Protein AF-0000000065801710 (afdb_homodimer)

Solvent-accessible surface area (backbone atoms only — not comparable to full-atom values): 20241 Å² total; per-residue (Å²): 125,46,34,35,37,38,36,37,35,53,56,50,87,69,81,36,69,36,51,52,47,47,54,52,25,49,56,51,31,45,74,77,42,83,68,59,46,78,42,81,42,50,25,57,74,38,64,40,14,46,51,44,75,22,55,81,41,64,92,57,50,70,30,52,87,44,10,49,54,56,39,55,48,51,62,69,23,48,25,37,41,34,27,43,35,53,43,94,64,25,54,26,45,17,45,48,16,35,45,64,33,41,66,35,80,73,68,30,24,37,52,26,88,75,46,82,68,44,69,42,35,56,29,60,65,26,32,40,36,39,32,25,34,32,46,58,51,83,74,77,51,76,61,40,50,45,66,55,30,50,50,48,54,42,40,55,23,27,30,76,47,75,49,71,47,72,48,52,18,46,64,60,84,39,52,87,52,58,62,68,61,56,49,57,75,43,41,67,60,40,44,50,52,29,73,72,100,124,47,33,36,37,36,38,38,32,52,58,53,86,68,82,35,70,34,52,51,47,46,53,51,26,48,57,50,32,44,73,78,42,84,68,60,45,77,44,81,43,51,25,55,75,40,64,40,14,45,52,45,76,22,55,80,40,64,92,58,50,69,30,53,87,45,8,49,54,56,38,56,47,51,62,69,24,48,24,37,39,34,27,42,35,53,44,93,63,25,54,28,45,17,46,48,16,36,48,64,34,42,66,37,80,73,68,28,22,36,52,28,87,74,48,82,69,43,67,43,36,55,29,60,66,26,32,39,38,39,32,26,34,32,46,60,49,82,73,79,50,75,61,40,49,44,66,53,29,50,51,49,55,44,40,56,22,28,30,78,48,75,48,71,48,73,48,52,17,46,64,61,82,40,54,88,52,58,61,68,61,56,49,58,75,43,41,68,61,40,45,51,51,29,72,72,101

Sequence (394 aa):
MKKVIIVDASVTPSGSYTHLLLDRFLQTYKKQNSSVEFIDWNLNELPVGKISYNTQNASNFFSFENSDYYIDALKTAYGIVILAPMTNFNYPASLKNFIDHVFVANKTFQDKYVTKGASKGLLTNLKVVVLASQGAPLGWYPWADHVSNLKGLFGFAGVTHFESVLIDDTKILYKDKNKQEVVDLFAHKVDQVANNFMKKVIIVDASVTPSGSYTHLLLDRFLQTYKKQNSSVEFIDWNLNELPVGKISYNTQNASNFFSFENSDYYIDALKTAYGIVILAPMTNFNYPASLKNFIDHVFVANKTFQDKYVTKGASKGLLTNLKVVVLASQGAPLGWYPWADHVSNLKGLFGFAGVTHFESVLIDDTKILYKDKNKQEVVDLFAHKVDQVANNF

Foldseek 3Di:
DAEEEEEEQDPDPDDDLLNLLVVLLCVLLCVVPVDYHYHYHYLVPDVLLVDADDPVCVVPLQPCRNAVVVLVCLLPHQEYEYEFEDDPLATHSSVVSNCVRYVDDPRQWDDCVVVVRAIGARSQNYAYEYEYEEQADPPPCVVRDHLVVVVVSVVSNNYDHYYYDYHYNCCHPVVPPDSNVSSVVCSVVSSVSSVVD/DAEEEEEEQDPDPDDDLLNLLVVLLCVLLCVVPVDYHYHYHYLVPDVLLVDADDPVCVPPLQPCRNAVVVLVCLLPHQEYEYEFEDDPLATHSSVVSNCVRYVDDPRQKDDCVVVVRAIGARSQNYAYEYEYEEQADPPPCVVRDHLVVVVVSVVSNNYDHYYYDYHYNCCHPVVPPDSNVSSVVCSVVSSVSSVVD

Nearest PDB structures (foldseek):
  3p0r-assembly1_A-2  TM=8.419E-01  e=2.514E-14  Bacillus anthracis str. Sterne
  6qu0-assembly1_B  TM=7.799E-01  e=1.133E-13  Halalkalibacter okhensis
  2z9b-assembly1_A-2  TM=8.489E-01  e=4.457E-12  Escherichia coli
  3lcm-assembly1_B  TM=8.011E-01  e=2.441E-12  Streptococcus mutans UA159
  3k1y-assembly1_A  TM=6.356E-01  e=1.169E-07  Corynebacterium diphtheriae

Radius of gyration: 21.25 Å; Cα contacts (8 Å, |Δi|>4): 803; chains: 2; bounding box: 54×66×41 Å

Organism: Mycoplasma genitalium (strain ATCC 33530 / DSM 19775 / NCTC 10195 / G37) (NCBI:txid243273)

Secondary structure (DSSP, 8-state):
-EEEEEEE--SSSS--HHHHHHHHHHHHHHHH-SSEEEEEEETTTSHHHHPPP-TTSTTTTT-IIIIIHHHHHHHH-SEEEEEEE-BTTBS-HHHHHHHHHH--BTTTEE-TTTTTT--EES-TT-EEEEEEE-SSPTTS-TT--HHHHHHHHHHHTT--EEEEEEE--TTTTTTTS-HHHHHHHTHHHHHHHHHH-/-EEEEEEE--SSSS--HHHHHHHHHHHHHHHH-SSEEEEEEETTTSHHHHPPP-TTSTTTTT-IIIIIHHHHHHHH-SEEEEEEE-BTTBS-HHHHHHHHHH--BTTTEE-TTTTTT--EES-TT-EEEEEEE-SSPTTS-TT--HHHHHHHHHHHTT--EEEEEEE--TTTTTTTS-HHHHHHHTHHHHHHHHHH-

pLDDT: mean 95.6, std 8.11, range [49.97, 99.0]

Structure (mmCIF, N/CA/C/O backbone):
data_AF-0000000065801710-model_v1
#
loop_
_entity.id
_entity.type
_entity.pdbx_description
1 polymer 'FMN-dependent NADH:quinone oxidoreductase'
#
loop_
_atom_site.group_PDB
_atom_site.id
_atom_site.type_symbol
_atom_site.label_atom_id
_atom_site.label_alt_id
_atom_site.label_comp_id
_atom_site.label_asym_id
_atom_site.label_entity_id
_atom_site.label_seq_id
_atom_site.pdbx_PDB_ins_code
_atom_site.Cartn_x
_atom_site.Cartn_y
_atom_site.Cartn_z
_atom_site.occupancy
_atom_site.B_iso_or_equiv
_atom_site.auth_seq_id
_atom_site.auth_comp_id
_atom_site.auth_asym_id
_atom_site.auth_atom_id
_atom_site.pdbx_PDB_model_num
ATOM 1 N N . MET A 1 1 ? 12.547 30.703 7.984 1 87.88 1 MET A N 1
ATOM 2 C CA . MET A 1 1 ? 11.133 30.391 8.172 1 87.88 1 MET A CA 1
ATOM 3 C C . MET A 1 1 ? 10.891 28.875 8.086 1 87.88 1 MET A C 1
ATOM 5 O O . MET A 1 1 ? 11.477 28.203 7.238 1 87.88 1 MET A O 1
ATOM 9 N N . LYS A 1 2 ? 10.055 28.375 9 1 93.19 2 LYS A N 1
ATOM 10 C CA . LYS A 1 2 ? 9.742 26.953 9 1 93.19 2 LYS A CA 1
ATOM 11 C C . LYS A 1 2 ? 8.875 26.578 7.805 1 93.19 2 LYS A C 1
ATOM 13 O O . LYS A 1 2 ? 7.906 27.281 7.492 1 93.19 2 LYS A O 1
ATOM 18 N N . LYS A 1 3 ? 9.305 25.609 7.105 1 97.38 3 LYS A N 1
ATOM 19 C CA . LYS A 1 3 ? 8.508 25.078 6.004 1 97.38 3 LYS A CA 1
ATOM 20 C C . LYS A 1 3 ? 7.82 23.766 6.402 1 97.38 3 LYS A C 1
ATOM 22 O O . LYS A 1 3 ? 8.477 22.828 6.855 1 97.38 3 LYS A O 1
ATOM 27 N N . VAL A 1 4 ? 6.52 23.75 6.285 1 98.5 4 VAL A N 1
ATOM 28 C CA . VAL A 1 4 ? 5.719 22.562 6.574 1 98.5 4 VAL A CA 1
ATOM 29 C C . VAL A 1 4 ? 4.988 22.125 5.312 1 98.5 4 VAL A C 1
ATOM 31 O O . VAL A 1 4 ? 4.285 22.906 4.68 1 98.5 4 VAL A O 1
ATOM 34 N N . ILE A 1 5 ? 5.176 20.906 4.957 1 98.81 5 ILE A N 1
ATOM 35 C CA . ILE A 1 5 ? 4.555 20.359 3.756 1 98.81 5 ILE A CA 1
ATOM 36 C C . ILE A 1 5 ? 3.303 19.578 4.137 1 98.81 5 ILE A C 1
ATOM 38 O O . ILE A 1 5 ? 3.336 18.75 5.051 1 98.81 5 ILE A O 1
ATOM 42 N N . ILE A 1 6 ? 2.188 19.906 3.516 1 98.88 6 ILE A N 1
ATOM 43 C CA . ILE A 1 6 ? 0.944 19.156 3.666 1 98.88 6 ILE A CA 1
ATOM 44 C C . ILE A 1 6 ? 0.778 18.188 2.496 1 98.88 6 ILE A C 1
ATOM 46 O O . ILE A 1 6 ? 0.677 18.609 1.342 1 98.88 6 ILE A O 1
ATOM 50 N N . VAL A 1 7 ? 0.81 16.922 2.795 1 98.94 7 VAL A N 1
ATOM 51 C CA . VAL A 1 7 ? 0.616 15.875 1.793 1 98.94 7 VAL A CA 1
ATOM 52 C C . VAL A 1 7 ? -0.802 15.312 1.897 1 98.94 7 VAL A C 1
ATOM 54 O O . VAL A 1 7 ? -1.131 14.609 2.857 1 98.94 7 VAL A O 1
ATOM 57 N N . ASP A 1 8 ? -1.591 15.617 0.894 1 98.88 8 ASP A N 1
ATOM 58 C CA . ASP A 1 8 ? -2.992 15.211 0.921 1 98.88 8 ASP A CA 1
ATOM 59 C C . ASP A 1 8 ? -3.223 13.977 0.056 1 98.88 8 ASP A C 1
ATOM 61 O O . ASP A 1 8 ? -3.244 14.07 -1.174 1 98.88 8 ASP A O 1
ATOM 65 N N . ALA A 1 9 ? -3.434 12.836 0.714 1 98.81 9 ALA A N 1
ATOM 66 C CA . ALA A 1 9 ? -3.717 11.594 -0.001 1 98.81 9 ALA A CA 1
ATOM 67 C C . ALA A 1 9 ? -5.176 11.188 0.168 1 98.81 9 ALA A C 1
ATOM 69 O O . ALA A 1 9 ? -5.551 10.055 -0.143 1 98.81 9 ALA A O 1
ATOM 70 N N . SER A 1 10 ? -6.008 12.047 0.702 1 98.69 10 SER A N 1
ATOM 71 C CA . SER A 1 10 ? -7.434 11.75 0.827 1 98.69 10 SER A CA 1
ATOM 72 C C . SER A 1 10 ? -8.109 11.711 -0.538 1 98.69 10 SER A C 1
ATOM 74 O O . SER A 1 10 ? -8.031 12.68 -1.304 1 98.69 10 SER A O 1
ATOM 76 N N . VAL A 1 11 ? -8.844 10.664 -0.784 1 97.56 11 VAL A N 1
ATOM 77 C CA . VAL A 1 11 ? -9.477 10.492 -2.088 1 97.56 11 VAL A CA 1
ATOM 78 C C . VAL A 1 11 ? -10.883 11.086 -2.057 1 97.56 11 VAL A C 1
ATOM 80 O O . VAL A 1 11 ? -11.664 10.906 -2.998 1 97.56 11 VAL A O 1
ATOM 83 N N . THR A 1 12 ? -11.227 11.711 -1.004 1 95 12 THR A N 1
ATOM 84 C CA . THR A 1 12 ? -12.414 12.539 -0.893 1 95 12 THR A CA 1
ATOM 85 C C . THR A 1 12 ? -12.102 13.992 -1.25 1 95 12 THR A C 1
ATOM 87 O O . THR A 1 12 ? -11.156 14.578 -0.712 1 95 12 THR A O 1
ATOM 90 N N . PRO A 1 13 ? -12.828 14.539 -2.105 1 89.5 13 PRO A N 1
ATOM 91 C CA . PRO A 1 13 ? -12.484 15.883 -2.582 1 89.5 13 PRO A CA 1
ATOM 92 C C . PRO A 1 13 ? -12.398 16.906 -1.451 1 89.5 13 PRO A C 1
ATOM 94 O O . PRO A 1 13 ? -11.523 17.781 -1.464 1 89.5 13 PRO A O 1
ATOM 97 N N . SER A 1 14 ? -13.359 16.953 -0.523 1 90.75 14 SER A N 1
ATOM 98 C CA . SER A 1 14 ? -13.352 17.875 0.602 1 90.75 14 SER A CA 1
ATOM 99 C C . SER A 1 14 ? -14.188 17.344 1.761 1 90.75 14 SER A C 1
ATOM 101 O O . SER A 1 14 ? -15.047 16.484 1.57 1 90.75 14 SER A O 1
ATOM 103 N N . GLY A 1 15 ? -13.773 17.766 2.879 1 93.75 15 GLY A N 1
ATOM 104 C CA . GLY A 1 15 ? -14.641 17.531 4.02 1 93.75 15 GLY A CA 1
ATOM 105 C C . GLY A 1 15 ? -14.492 16.125 4.594 1 93.75 15 GLY A C 1
ATOM 106 O O . GLY A 1 15 ? -15.375 15.648 5.305 1 93.75 15 GLY A O 1
ATOM 107 N N . SER A 1 16 ? -13.438 15.438 4.184 1 97.5 16 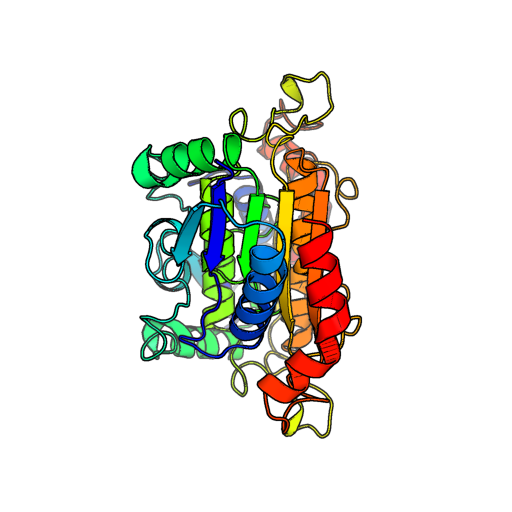SER A N 1
ATOM 108 C CA . SER A 1 16 ? -13.164 14.148 4.801 1 97.5 16 SER A CA 1
ATOM 109 C C . SER A 1 16 ? -12.758 14.305 6.262 1 97.5 16 SER A C 1
ATOM 111 O O . SER A 1 16 ? -12.469 15.414 6.715 1 97.5 16 SER A O 1
ATOM 113 N N . TYR A 1 17 ? -12.797 13.164 6.973 1 98.75 17 TYR A N 1
ATOM 114 C CA . TYR A 1 17 ? -12.312 13.18 8.352 1 98.75 17 TYR A CA 1
ATOM 115 C C . TYR A 1 17 ? -10.898 13.75 8.422 1 98.75 17 TYR A C 1
ATOM 117 O O . TYR A 1 17 ? -10.602 14.578 9.289 1 98.75 17 TYR A O 1
ATOM 125 N N . THR A 1 18 ? -10.023 13.391 7.52 1 98.88 18 THR A N 1
ATOM 126 C CA . THR A 1 18 ? -8.625 13.812 7.582 1 98.88 18 THR A CA 1
ATOM 127 C C . THR A 1 18 ? -8.484 15.281 7.215 1 98.88 18 THR A C 1
ATOM 129 O O . THR A 1 18 ? -7.629 15.984 7.766 1 98.88 18 THR A O 1
ATOM 132 N N . HIS A 1 19 ? -9.328 15.797 6.312 1 98.81 19 HIS A N 1
ATOM 133 C CA . HIS A 1 19 ? -9.336 17.219 6.02 1 98.81 19 HIS A CA 1
ATOM 134 C C . HIS A 1 19 ? -9.734 18.031 7.246 1 98.81 19 HIS A C 1
ATOM 136 O O . HIS A 1 19 ? -9.125 19.062 7.539 1 98.81 19 HIS A O 1
ATOM 142 N N . LEU A 1 20 ? -10.766 17.562 7.922 1 98.81 20 LEU A N 1
ATOM 143 C CA . LEU A 1 20 ? -11.25 18.266 9.102 1 98.81 20 LEU A CA 1
ATOM 144 C C . LEU A 1 20 ? -10.219 18.219 10.227 1 98.81 20 LEU A C 1
ATOM 146 O O . LEU A 1 20 ? -10.047 19.203 10.953 1 98.81 20 LEU A O 1
ATOM 150 N N . LEU A 1 21 ? -9.562 17.109 10.359 1 98.94 21 LEU A N 1
ATOM 151 C CA . LEU A 1 21 ? -8.453 17.016 11.312 1 98.94 21 LEU A CA 1
ATOM 152 C C . LEU A 1 21 ? -7.359 18.016 10.969 1 98.94 21 LEU A C 1
ATOM 154 O O . LEU A 1 21 ? -6.801 18.672 11.852 1 98.94 21 LEU A O 1
ATOM 158 N N . LEU A 1 22 ? -7.031 18.125 9.688 1 98.88 22 LEU A N 1
ATOM 159 C CA . LEU A 1 22 ? -6.008 19.078 9.25 1 98.88 22 LEU A CA 1
ATOM 160 C C . LEU A 1 22 ? -6.406 20.5 9.609 1 98.88 22 LEU A C 1
ATOM 162 O O . LEU A 1 22 ? -5.582 21.266 10.109 1 98.88 22 LEU A O 1
ATOM 166 N N . ASP A 1 23 ? -7.648 20.844 9.32 1 98.5 23 ASP A N 1
ATOM 167 C CA . ASP A 1 23 ? -8.133 22.188 9.625 1 98.5 23 ASP A CA 1
ATOM 168 C C . ASP A 1 23 ? -7.91 22.531 11.102 1 98.5 23 ASP A C 1
ATOM 170 O O . ASP A 1 23 ? -7.402 23.609 11.43 1 98.5 23 ASP A O 1
ATOM 174 N N . ARG A 1 24 ? -8.289 21.609 11.914 1 98.5 24 ARG A N 1
ATOM 175 C CA . ARG A 1 24 ? -8.125 21.844 13.344 1 98.5 24 ARG A CA 1
ATOM 176 C C . ARG A 1 24 ? -6.648 21.922 13.719 1 98.5 24 ARG A C 1
ATOM 178 O O . ARG A 1 24 ? -6.25 22.797 14.5 1 98.5 24 ARG A O 1
ATOM 185 N N . PHE A 1 25 ? -5.824 21.016 13.219 1 98.81 25 PHE A N 1
ATOM 186 C CA . PHE A 1 25 ? -4.387 21.031 13.453 1 98.81 25 PHE A CA 1
ATOM 187 C C . PHE A 1 25 ? -3.789 22.391 13.109 1 98.81 25 PHE A C 1
ATOM 189 O O . PHE A 1 25 ? -3.049 22.969 13.906 1 98.81 25 PHE A O 1
ATOM 196 N N . LEU A 1 26 ? -4.145 22.875 11.938 1 98.12 26 LEU A N 1
ATOM 197 C CA . LEU A 1 26 ? -3.578 24.141 11.453 1 98.12 26 LEU A CA 1
ATOM 198 C C . LEU A 1 26 ? -4.047 25.312 12.305 1 98.12 26 LEU A C 1
ATOM 200 O O . LEU A 1 26 ? -3.27 26.219 12.594 1 98.12 26 LEU A O 1
ATOM 204 N N . GLN A 1 27 ? -5.309 25.266 12.664 1 96.94 27 GLN A N 1
ATOM 205 C CA . GLN A 1 27 ? -5.836 26.312 13.531 1 96.94 27 GLN A CA 1
ATOM 206 C C . GLN A 1 27 ? -5.059 26.406 14.836 1 96.94 27 GLN A C 1
ATOM 208 O O . GLN A 1 27 ? -4.648 27.484 15.258 1 96.94 27 GLN A O 1
ATOM 213 N N . THR A 1 28 ? -4.836 25.297 15.445 1 97.88 28 THR A N 1
ATOM 214 C CA . THR A 1 28 ? -4.105 25.234 16.703 1 97.88 28 THR A CA 1
ATOM 215 C C . THR A 1 28 ? -2.641 25.609 16.5 1 97.88 28 THR A C 1
ATOM 217 O O . THR A 1 28 ? -2.09 26.422 17.25 1 97.88 28 THR A O 1
ATOM 220 N N . TYR A 1 29 ? -1.997 25.031 15.477 1 97.75 29 TYR A N 1
ATOM 221 C CA . TYR A 1 29 ? -0.575 25.234 15.219 1 97.75 29 TYR A CA 1
ATOM 222 C C . TYR A 1 29 ? -0.273 26.688 14.922 1 97.75 29 TYR A C 1
ATOM 224 O O . TYR A 1 29 ? 0.723 27.234 15.398 1 97.75 29 TYR A O 1
ATOM 232 N N . LYS A 1 30 ? -1.115 27.344 14.188 1 95.69 30 LYS A N 1
ATOM 233 C CA . LYS A 1 30 ? -0.897 28.719 13.75 1 95.69 30 LYS A CA 1
ATOM 234 C C . LYS A 1 30 ? -1.018 29.703 14.914 1 95.69 30 LYS A C 1
ATOM 236 O O . LYS A 1 30 ? -0.442 30.797 14.883 1 95.69 30 LYS A O 1
ATOM 241 N N . LYS A 1 31 ? -1.758 29.328 15.898 1 94.62 31 LYS A N 1
ATOM 242 C CA . LYS A 1 31 ? -1.878 30.156 17.078 1 94.62 31 LYS A CA 1
ATOM 243 C C . LYS A 1 31 ? -0.529 30.328 17.781 1 94.62 31 LYS A C 1
ATOM 245 O O . LYS A 1 31 ? -0.253 31.391 18.359 1 94.62 31 LYS A O 1
ATOM 250 N N . GLN A 1 32 ? 0.301 29.375 17.625 1 90.56 32 GLN A N 1
ATOM 251 C CA . GLN A 1 32 ? 1.567 29.391 18.344 1 90.56 32 GLN A CA 1
ATOM 252 C C . GLN A 1 32 ? 2.74 29.625 17.391 1 90.56 32 GLN A C 1
ATOM 254 O O . GLN A 1 32 ? 3.877 29.812 17.844 1 90.56 32 GLN A O 1
ATOM 259 N N . ASN A 1 33 ? 2.488 29.562 16.141 1 91.19 33 ASN A N 1
ATOM 260 C CA . ASN A 1 33 ? 3.523 29.688 15.117 1 91.19 33 ASN A CA 1
ATOM 261 C C . ASN A 1 33 ? 3.08 30.625 13.992 1 91.19 33 ASN A C 1
ATOM 263 O O . ASN A 1 33 ? 2.473 30.172 13.016 1 91.19 33 ASN A O 1
ATOM 267 N N . SER A 1 34 ? 3.436 31.844 14.109 1 86.31 34 SER A N 1
ATOM 268 C CA . SER A 1 34 ? 2.902 32.844 13.211 1 86.31 34 SER A CA 1
ATOM 269 C C . SER A 1 34 ? 3.699 32.906 11.914 1 86.31 34 SER A C 1
ATOM 271 O O . SER A 1 34 ? 3.195 33.375 10.891 1 86.31 34 SER A O 1
ATOM 273 N N . SER A 1 35 ? 4.891 32.469 11.906 1 91.19 35 SER A N 1
ATOM 274 C CA . SER A 1 35 ? 5.715 32.562 10.711 1 91.19 35 SER A CA 1
ATOM 275 C C . SER A 1 35 ? 6.062 31.203 10.148 1 91.19 35 SER A C 1
ATOM 277 O O . SER A 1 35 ? 7.172 30.703 10.352 1 91.19 35 SER A O 1
ATOM 279 N N . VAL A 1 36 ? 5.148 30.531 9.555 1 95.06 36 VAL A N 1
ATOM 280 C CA . VAL A 1 36 ? 5.348 29.219 8.945 1 95.06 36 VAL A CA 1
ATOM 281 C C . VAL A 1 36 ? 4.852 29.25 7.5 1 95.06 36 VAL A C 1
ATOM 283 O O . VAL A 1 36 ? 3.812 29.828 7.203 1 95.06 36 VAL A O 1
ATOM 286 N N . GLU A 1 37 ? 5.629 28.766 6.652 1 96.94 37 GLU A N 1
ATOM 287 C CA . GLU A 1 37 ? 5.219 28.562 5.266 1 96.94 37 GLU A CA 1
ATOM 288 C C . GLU A 1 37 ? 4.668 27.156 5.062 1 96.94 37 GLU A C 1
ATOM 290 O O . GLU A 1 37 ? 5.344 26.172 5.363 1 96.94 37 GLU A O 1
ATOM 295 N N . PHE A 1 38 ? 3.434 27.141 4.613 1 97.69 38 PHE A N 1
ATOM 296 C CA . PHE A 1 38 ? 2.82 25.859 4.301 1 97.69 38 PHE A CA 1
ATOM 297 C C . PHE A 1 38 ? 2.867 25.594 2.801 1 97.69 38 PHE A C 1
ATOM 299 O O . PHE A 1 38 ? 2.574 26.469 1.996 1 97.69 38 PHE A O 1
ATOM 306 N N . ILE A 1 39 ? 3.287 24.406 2.42 1 98.19 39 ILE A N 1
ATOM 307 C CA . ILE A 1 39 ? 3.314 23.953 1.036 1 98.19 39 ILE A CA 1
ATOM 308 C C . ILE A 1 39 ? 2.354 22.766 0.861 1 98.19 39 ILE A C 1
ATOM 310 O O . ILE A 1 39 ? 2.453 21.766 1.573 1 98.19 39 ILE A O 1
ATOM 314 N N . ASP A 1 40 ? 1.464 22.906 -0.105 1 98.5 40 ASP A N 1
ATOM 315 C CA . ASP A 1 40 ? 0.439 21.875 -0.3 1 98.5 40 ASP A CA 1
ATOM 316 C C . ASP A 1 40 ? 0.807 20.953 -1.449 1 98.5 40 ASP A C 1
ATOM 318 O O . ASP A 1 40 ? 0.994 21.391 -2.584 1 98.5 40 ASP A O 1
ATOM 322 N N . TRP A 1 41 ? 0.958 19.703 -1.147 1 98.81 41 TRP A N 1
ATOM 323 C CA . TRP A 1 41 ? 1.101 18.641 -2.137 1 98.81 41 TRP A CA 1
ATOM 324 C C . TRP A 1 41 ? -0.143 17.75 -2.172 1 98.81 41 TRP A C 1
ATOM 326 O O . TRP A 1 41 ? -0.251 16.797 -1.408 1 98.81 41 TRP A O 1
ATOM 336 N N . ASN A 1 42 ? -1.082 18.094 -3.057 1 98.69 42 ASN A N 1
ATOM 337 C CA . ASN A 1 42 ? -2.252 17.25 -3.268 1 98.69 42 ASN A CA 1
ATOM 338 C C . ASN A 1 42 ? -1.934 16.078 -4.188 1 98.69 42 ASN A C 1
ATOM 340 O O . ASN A 1 42 ? -1.869 16.234 -5.406 1 98.69 42 ASN A O 1
ATOM 344 N N . LEU A 1 43 ? -1.836 14.867 -3.643 1 98.81 43 LEU A N 1
ATOM 345 C CA . LEU A 1 43 ? -1.368 13.711 -4.395 1 98.81 43 LEU A CA 1
ATOM 346 C C . LEU A 1 43 ? -2.428 13.242 -5.383 1 98.81 43 LEU A C 1
ATOM 348 O O . LEU A 1 43 ? -2.133 12.461 -6.293 1 98.81 43 LEU A O 1
ATOM 352 N N . ASN A 1 44 ? -3.658 13.695 -5.227 1 98.44 44 ASN A N 1
ATOM 353 C CA . ASN A 1 44 ? -4.711 13.352 -6.176 1 98.44 44 ASN A CA 1
ATOM 354 C C . ASN A 1 44 ? -4.527 14.086 -7.504 1 98.44 44 ASN A C 1
ATOM 356 O O . ASN A 1 44 ? -5.133 13.719 -8.508 1 98.44 44 ASN A O 1
ATOM 360 N N . GLU A 1 45 ? -3.715 15.094 -7.469 1 97.94 45 GLU A N 1
ATOM 361 C CA . GLU A 1 45 ? -3.58 15.961 -8.641 1 97.94 45 GLU A CA 1
ATOM 362 C C . GLU A 1 45 ? -2.166 15.898 -9.211 1 97.94 45 GLU A C 1
ATOM 364 O O . GLU A 1 45 ? -1.978 16 -10.43 1 97.94 45 GLU A O 1
ATOM 369 N N . LEU A 1 46 ? -1.208 15.68 -8.383 1 98.5 46 LEU A N 1
ATOM 370 C CA . LEU A 1 46 ? 0.194 15.742 -8.781 1 98.5 46 LEU A CA 1
ATOM 371 C C . LEU A 1 46 ? 0.63 14.43 -9.43 1 98.5 46 LEU A C 1
ATOM 373 O O . LEU A 1 46 ? 0.232 13.352 -8.984 1 98.5 46 LEU A O 1
ATOM 377 N N . PRO A 1 47 ? 1.551 14.414 -10.414 1 98.19 47 PRO A N 1
ATOM 378 C CA . PRO A 1 47 ? 2.055 13.203 -11.055 1 98.19 47 PRO A CA 1
ATOM 379 C C . PRO A 1 47 ? 2.678 12.227 -10.055 1 98.19 47 PRO A C 1
ATOM 381 O O . PRO A 1 47 ? 2.514 11.008 -10.195 1 98.19 47 PRO A O 1
ATOM 384 N N . VAL A 1 48 ? 3.291 12.695 -9.023 1 98.56 48 VAL A N 1
ATOM 385 C CA . VAL A 1 48 ? 3.992 11.867 -8.047 1 98.56 48 VAL A CA 1
ATOM 386 C C . VAL A 1 48 ? 2.99 10.992 -7.297 1 98.56 48 VAL A C 1
ATOM 388 O O . VAL A 1 48 ? 3.35 9.93 -6.789 1 98.56 48 VAL A O 1
ATOM 391 N N . GLY A 1 49 ? 1.705 11.414 -7.25 1 98.69 49 GLY A N 1
ATOM 392 C CA . GLY A 1 49 ? 0.657 10.609 -6.641 1 98.69 49 GLY A CA 1
ATOM 393 C C . GLY A 1 49 ? -0.053 9.703 -7.629 1 98.69 49 GLY A C 1
ATOM 394 O O . GLY A 1 49 ? -0.778 8.789 -7.23 1 98.69 49 GLY A O 1
ATOM 395 N N . LYS A 1 50 ? 0.252 9.883 -8.953 1 98.31 50 LYS A N 1
ATOM 396 C CA . LYS A 1 50 ? -0.538 9.203 -9.977 1 98.31 50 LYS A CA 1
ATOM 397 C C . LYS A 1 50 ? 0.306 8.188 -10.734 1 98.31 50 LYS A C 1
ATOM 399 O O . LYS A 1 50 ? -0.23 7.258 -11.344 1 98.31 50 LYS A O 1
ATOM 404 N N . ILE A 1 51 ? 1.599 8.352 -10.734 1 98.5 51 ILE A N 1
ATOM 405 C CA . ILE A 1 51 ? 2.492 7.48 -11.492 1 98.5 51 ILE A CA 1
ATOM 406 C C . ILE A 1 51 ? 3.004 6.355 -10.594 1 98.5 51 ILE A C 1
ATOM 408 O O . ILE A 1 51 ? 3.709 6.609 -9.609 1 98.5 51 ILE A O 1
ATOM 412 N N . SER A 1 52 ? 2.703 5.148 -10.898 1 98.62 52 SER A N 1
ATOM 413 C CA . SER A 1 52 ? 3.158 3.975 -10.156 1 98.62 52 SER A CA 1
ATOM 414 C C . SER A 1 52 ? 4.395 3.361 -10.805 1 98.62 52 SER A C 1
ATOM 416 O O . SER A 1 52 ? 4.469 3.246 -12.031 1 98.62 52 SER A O 1
ATOM 418 N N . TYR A 1 53 ? 5.344 3.027 -9.961 1 98.5 53 TYR A N 1
ATOM 419 C CA . TYR A 1 53 ? 6.547 2.381 -10.477 1 98.5 53 TYR A CA 1
ATOM 420 C C . TYR A 1 53 ? 6.207 1.072 -11.172 1 98.5 53 TYR A C 1
ATOM 422 O O . TYR A 1 53 ? 5.414 0.275 -10.664 1 98.5 53 TYR A O 1
ATOM 430 N N . ASN A 1 54 ? 6.707 0.86 -12.344 1 98.12 54 ASN A N 1
ATOM 431 C CA . ASN A 1 54 ? 6.484 -0.358 -13.117 1 98.12 54 ASN A CA 1
ATOM 432 C C . ASN A 1 54 ? 7.633 -0.621 -14.086 1 98.12 54 ASN A C 1
ATOM 434 O O . ASN A 1 54 ? 8.586 0.16 -14.156 1 98.12 54 ASN A O 1
ATOM 438 N N . THR A 1 55 ? 7.574 -1.713 -14.844 1 97.81 55 THR A N 1
ATOM 439 C CA . THR A 1 55 ? 8.672 -2.158 -15.695 1 97.81 55 THR A CA 1
ATOM 440 C C . THR A 1 55 ? 8.836 -1.225 -16.891 1 97.81 55 THR A C 1
ATOM 442 O O . THR A 1 55 ? 9.883 -1.229 -17.547 1 97.81 55 THR A O 1
ATOM 445 N N . GLN A 1 56 ? 7.848 -0.381 -17.156 1 97.06 56 GLN A N 1
ATOM 446 C CA . GLN A 1 56 ? 7.871 0.419 -18.375 1 97.06 56 GLN A CA 1
ATOM 447 C C . GLN A 1 56 ? 8.414 1.819 -18.094 1 97.06 56 GLN A C 1
ATOM 449 O O . GLN A 1 56 ? 8.781 2.539 -19.031 1 97.06 56 GLN A O 1
ATOM 454 N N . ASN A 1 57 ? 8.484 2.203 -16.797 1 97.31 57 ASN A N 1
ATOM 455 C CA . ASN A 1 57 ? 8.844 3.592 -16.531 1 97.31 57 ASN A CA 1
ATOM 456 C C . ASN A 1 57 ? 10.07 3.689 -15.633 1 97.31 57 ASN A C 1
ATOM 458 O O . ASN A 1 57 ? 10.359 4.754 -15.086 1 97.31 57 ASN A O 1
ATOM 462 N N . ALA A 1 58 ? 10.766 2.596 -15.492 1 94.44 58 ALA A N 1
ATOM 463 C CA . ALA A 1 58 ? 11.914 2.523 -14.586 1 94.44 58 ALA A CA 1
ATOM 464 C C . ALA A 1 58 ? 12.961 3.58 -14.938 1 94.44 58 ALA A C 1
ATOM 466 O O . ALA A 1 58 ? 13.609 4.137 -14.055 1 94.44 58 ALA A O 1
ATOM 467 N N . SER A 1 59 ? 13.117 3.881 -16.219 1 94.44 59 SER A N 1
ATOM 468 C CA . SER A 1 59 ? 14.164 4.785 -16.703 1 94.44 59 SER A CA 1
ATOM 469 C C . SER A 1 59 ? 13.852 6.23 -16.328 1 94.44 59 SER A C 1
ATOM 471 O O . SER A 1 59 ? 14.758 7.059 -16.219 1 94.44 59 SER A O 1
ATOM 473 N N . ASN A 1 60 ? 12.625 6.57 -16.078 1 96.31 60 ASN A N 1
ATOM 474 C CA . ASN A 1 60 ? 12.25 7.965 -15.852 1 96.31 60 ASN A CA 1
ATOM 475 C C . ASN A 1 60 ? 11.508 8.141 -14.523 1 96.31 60 ASN A C 1
ATOM 477 O O . ASN A 1 60 ? 11.172 9.258 -14.141 1 96.31 60 ASN A O 1
ATOM 481 N N . PHE A 1 61 ? 11.289 7.121 -13.82 1 98.12 61 PHE A N 1
ATOM 482 C CA . PHE A 1 61 ? 10.516 7.145 -12.586 1 98.12 61 PHE A CA 1
ATOM 483 C C . PHE A 1 61 ? 11.172 8.047 -11.555 1 98.12 61 PHE A C 1
ATOM 485 O O . PHE A 1 61 ? 10.5 8.836 -10.883 1 98.12 61 PHE A O 1
ATOM 492 N N . PHE A 1 62 ? 12.477 8.031 -11.492 1 98.19 62 PHE A N 1
ATOM 493 C CA . PHE A 1 62 ? 13.211 8.773 -10.477 1 98.19 62 PHE A CA 1
ATOM 494 C C . PHE A 1 62 ? 13.797 10.055 -11.055 1 98.19 62 PHE A C 1
ATOM 496 O O . PHE A 1 62 ? 14.922 10.438 -10.727 1 98.19 62 PHE A O 1
ATOM 503 N N . SER A 1 63 ? 13.078 10.664 -11.93 1 98.12 63 SER A N 1
ATOM 504 C CA . SER A 1 63 ? 13.5 11.938 -12.508 1 98.12 63 SER A CA 1
ATOM 505 C C . SER A 1 63 ? 13.516 13.039 -11.461 1 98.12 63 SER A C 1
ATOM 507 O O . SER A 1 63 ? 13.008 12.859 -10.352 1 98.12 63 SER A O 1
ATOM 509 N N . PHE A 1 64 ? 14.133 14.117 -11.766 1 98.06 64 PHE A N 1
ATOM 510 C CA . PHE A 1 64 ? 14.164 15.258 -10.859 1 98.06 64 PHE A CA 1
ATOM 511 C C . PHE A 1 64 ? 12.75 15.703 -10.508 1 98.06 64 PHE A C 1
ATOM 513 O O . PHE A 1 64 ? 12.406 15.859 -9.336 1 98.06 64 PHE A O 1
ATOM 520 N N . GLU A 1 65 ? 11.859 15.805 -11.477 1 97.62 65 GLU A N 1
ATOM 521 C CA . GLU A 1 65 ? 10.516 16.359 -11.312 1 97.62 65 GLU A CA 1
ATOM 522 C C . GLU A 1 65 ? 9.656 15.453 -10.438 1 97.62 65 GLU A C 1
ATOM 524 O O . GLU A 1 65 ? 8.82 15.93 -9.664 1 97.62 65 GLU A O 1
ATOM 529 N N . ASN A 1 66 ? 9.922 14.141 -10.547 1 97.06 66 ASN A N 1
ATOM 530 C CA . ASN A 1 66 ? 9.023 13.211 -9.875 1 97.06 66 ASN A CA 1
ATOM 531 C C . ASN A 1 66 ? 9.664 12.633 -8.617 1 97.06 66 ASN A C 1
ATOM 533 O O . ASN A 1 66 ? 9 11.922 -7.852 1 97.06 66 ASN A O 1
ATOM 537 N N . SER A 1 67 ? 10.914 12.961 -8.406 1 98.44 67 SER A N 1
ATOM 538 C CA . SER A 1 67 ? 11.586 12.344 -7.27 1 98.44 67 SER A CA 1
ATOM 539 C C . SER A 1 67 ? 12.492 13.336 -6.555 1 98.44 67 SER A C 1
ATOM 541 O O . SER A 1 67 ? 12.133 13.875 -5.508 1 98.44 67 SER A O 1
ATOM 543 N N . ASP A 1 68 ? 13.57 13.805 -7.148 1 98.56 68 ASP A N 1
ATOM 544 C CA . ASP A 1 68 ? 14.594 14.609 -6.488 1 98.56 68 ASP A CA 1
ATOM 545 C C . ASP A 1 68 ? 14.008 15.914 -5.965 1 98.56 68 ASP A C 1
ATOM 547 O O . ASP A 1 68 ? 14.422 16.406 -4.914 1 98.56 68 ASP A O 1
ATOM 551 N N . TYR A 1 69 ? 13.117 16.5 -6.715 1 98.75 69 TYR A N 1
ATOM 552 C CA . TYR A 1 69 ? 12.453 17.719 -6.27 1 98.75 69 TYR A CA 1
ATOM 553 C C . TYR A 1 69 ? 11.812 17.516 -4.902 1 98.75 69 TYR A C 1
ATOM 555 O O . TYR A 1 69 ? 11.992 18.344 -4 1 98.75 69 TYR A O 1
ATOM 563 N N . TYR A 1 70 ? 11.109 16.5 -4.75 1 98.88 70 TYR A N 1
ATOM 564 C CA . TYR A 1 70 ? 10.398 16.219 -3.514 1 98.88 70 TYR A CA 1
ATOM 565 C C . TYR A 1 70 ? 11.359 15.781 -2.412 1 98.88 70 TYR A C 1
ATOM 567 O O . TYR A 1 70 ? 11.203 16.172 -1.254 1 98.88 70 TYR A O 1
ATOM 575 N N . ILE A 1 71 ? 12.32 14.977 -2.75 1 98.75 71 ILE A N 1
ATOM 576 C CA . ILE A 1 71 ? 13.312 14.516 -1.786 1 98.75 71 ILE A CA 1
ATOM 577 C C . ILE A 1 71 ? 14.055 15.711 -1.2 1 98.75 71 ILE A C 1
ATOM 579 O O . ILE A 1 71 ? 14.219 15.812 0.018 1 98.75 71 ILE A O 1
ATOM 583 N N . ASP A 1 72 ? 14.461 16.609 -2.082 1 98.62 72 ASP A N 1
ATOM 584 C CA . ASP A 1 72 ? 15.172 17.797 -1.636 1 98.62 72 ASP A CA 1
ATOM 585 C C . ASP A 1 72 ? 14.297 18.641 -0.701 1 98.62 72 ASP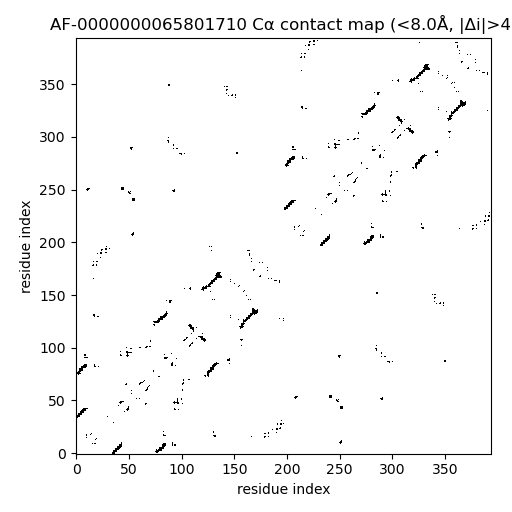 A C 1
ATOM 587 O O . ASP A 1 72 ? 14.773 19.156 0.308 1 98.62 72 ASP A O 1
ATOM 591 N N . ALA A 1 73 ? 13.055 18.734 -1.036 1 98.62 73 ALA A N 1
ATOM 592 C CA . ALA A 1 73 ? 12.117 19.484 -0.188 1 98.62 73 ALA A CA 1
ATOM 593 C C . ALA A 1 73 ? 11.984 18.828 1.183 1 98.62 73 ALA A C 1
ATOM 595 O O . ALA A 1 73 ? 11.992 19.5 2.209 1 98.62 73 ALA A O 1
ATOM 596 N N . LEU A 1 74 ? 11.906 17.516 1.247 1 98.75 74 LEU A N 1
ATOM 597 C CA . LEU A 1 74 ? 11.766 16.797 2.502 1 98.75 74 LEU A CA 1
ATOM 598 C C . LEU A 1 74 ? 13.008 16.953 3.371 1 98.75 74 LEU A C 1
ATOM 600 O O . LEU A 1 74 ? 12.906 17.031 4.598 1 98.75 74 LEU A O 1
ATOM 604 N N . LYS A 1 75 ? 14.125 17.031 2.781 1 97.88 75 LYS A N 1
ATOM 605 C CA . LYS A 1 75 ? 15.391 17.125 3.5 1 97.88 75 LYS A CA 1
ATOM 606 C C . LYS A 1 75 ? 15.555 18.484 4.16 1 97.88 75 LYS A C 1
ATOM 608 O O . LYS A 1 75 ? 16.359 18.641 5.082 1 97.88 75 LYS A O 1
ATOM 613 N N . THR A 1 76 ? 14.812 19.453 3.676 1 97.38 76 THR A N 1
ATOM 614 C CA . THR A 1 76 ? 15.016 20.797 4.195 1 97.38 76 THR A CA 1
ATOM 615 C C . THR A 1 76 ? 13.781 21.281 4.953 1 97.38 76 THR A C 1
ATOM 617 O O . THR A 1 76 ? 13.836 22.297 5.656 1 97.38 76 THR A O 1
ATOM 620 N N . ALA A 1 77 ? 12.719 20.562 4.852 1 98.31 77 ALA A N 1
ATOM 621 C CA . ALA A 1 77 ? 11.477 20.953 5.516 1 98.31 77 ALA A CA 1
ATOM 622 C C . ALA A 1 77 ? 11.586 20.781 7.031 1 98.31 77 ALA A C 1
ATOM 624 O O . ALA A 1 77 ? 12.32 19.922 7.512 1 98.31 77 ALA A O 1
ATOM 625 N N . TYR A 1 78 ? 10.82 21.656 7.715 1 97.88 78 TYR A N 1
ATOM 626 C CA . TYR A 1 78 ? 10.672 21.484 9.156 1 97.88 78 TYR A CA 1
ATOM 627 C C . TYR A 1 78 ? 9.852 20.234 9.477 1 97.88 78 TYR A C 1
ATOM 629 O O . TYR A 1 78 ? 10.172 19.5 10.414 1 97.88 78 TYR A O 1
ATOM 637 N N . GLY A 1 79 ? 8.789 20.031 8.711 1 98.5 79 GLY A N 1
ATOM 638 C CA . GLY A 1 79 ? 7.945 18.875 8.922 1 98.5 79 GLY A CA 1
ATOM 639 C C . GLY A 1 79 ? 6.957 18.625 7.801 1 98.5 79 GLY A C 1
ATOM 640 O O . GLY A 1 79 ? 6.879 19.422 6.855 1 98.5 79 GLY A O 1
ATOM 641 N N . ILE A 1 80 ? 6.305 17.516 7.93 1 98.88 80 ILE A N 1
ATOM 642 C CA . ILE A 1 80 ? 5.266 17.141 6.977 1 98.88 80 ILE A CA 1
ATOM 643 C C . ILE A 1 80 ? 4.02 16.672 7.73 1 98.88 80 ILE A C 1
ATOM 645 O O . ILE A 1 80 ? 4.129 16.047 8.789 1 98.88 80 ILE A O 1
ATOM 649 N N . VAL A 1 81 ? 2.842 17.109 7.285 1 98.94 81 VAL A N 1
ATOM 650 C CA . VAL A 1 81 ? 1.548 16.609 7.73 1 98.94 81 VAL A CA 1
ATOM 651 C C . VAL A 1 81 ? 0.887 15.812 6.609 1 98.94 81 VAL A C 1
ATOM 653 O O . VAL A 1 81 ? 0.651 16.344 5.52 1 98.94 81 VAL A O 1
ATOM 656 N N . ILE A 1 82 ? 0.569 14.57 6.891 1 99 82 ILE A N 1
ATOM 657 C CA . ILE A 1 82 ? 0.078 13.664 5.855 1 99 82 ILE A CA 1
ATOM 658 C C . ILE A 1 82 ? -1.365 13.266 6.16 1 99 82 ILE A C 1
ATOM 660 O O . ILE A 1 82 ? -1.665 12.781 7.254 1 99 82 ILE A O 1
ATOM 664 N N . LEU A 1 83 ? -2.254 13.57 5.254 1 98.94 83 LEU A N 1
ATOM 665 C CA . LEU A 1 83 ? -3.613 13.047 5.301 1 98.94 83 LEU A CA 1
ATOM 666 C C . LEU A 1 83 ? -3.684 11.664 4.664 1 98.94 83 LEU A C 1
ATOM 668 O O . LEU A 1 83 ? -3.547 11.531 3.445 1 98.94 83 LEU A O 1
ATOM 672 N N . ALA A 1 84 ? -3.924 10.625 5.492 1 98.88 84 ALA A N 1
ATOM 673 C CA . ALA A 1 84 ? -3.832 9.25 5.012 1 98.88 84 ALA A CA 1
ATOM 674 C C . ALA A 1 84 ? -4.996 8.406 5.527 1 98.88 84 ALA A C 1
ATOM 676 O O . ALA A 1 84 ? -4.816 7.566 6.41 1 98.88 84 ALA A O 1
ATOM 677 N N . PRO A 1 85 ? -6.191 8.562 4.957 1 98.88 85 PRO A N 1
ATOM 678 C CA . PRO A 1 85 ? -7.25 7.605 5.297 1 98.88 85 PRO A CA 1
ATOM 679 C C . PRO A 1 85 ? -6.941 6.191 4.816 1 98.88 85 PRO A C 1
ATOM 681 O O . PRO A 1 85 ? -6.152 6.004 3.889 1 98.88 85 PRO A O 1
ATOM 684 N N . MET A 1 86 ? -7.543 5.215 5.52 1 98.5 86 MET A N 1
ATOM 685 C CA . MET A 1 86 ? -7.379 3.832 5.086 1 98.5 86 MET A CA 1
ATOM 686 C C . MET A 1 86 ? -8.195 3.553 3.83 1 98.5 86 MET A C 1
ATOM 688 O O . MET A 1 86 ? -9.352 3.967 3.734 1 98.5 86 MET A O 1
ATOM 692 N N . THR A 1 87 ? -7.625 2.977 2.865 1 98 87 THR A N 1
ATOM 693 C CA . THR A 1 87 ? -8.258 2.449 1.664 1 98 87 THR A CA 1
ATOM 694 C C . THR A 1 87 ? -7.898 0.98 1.459 1 98 87 THR A C 1
ATOM 696 O O . THR A 1 87 ? -6.734 0.651 1.222 1 98 87 THR A O 1
ATOM 699 N N . ASN A 1 88 ? -8.891 0.123 1.595 1 97.62 88 ASN A N 1
ATOM 700 C CA . ASN A 1 88 ? -8.695 -1.314 1.451 1 97.62 88 ASN A CA 1
ATOM 701 C C . ASN A 1 88 ? -7.531 -1.807 2.311 1 97.62 88 ASN A C 1
ATOM 703 O O . ASN A 1 88 ? -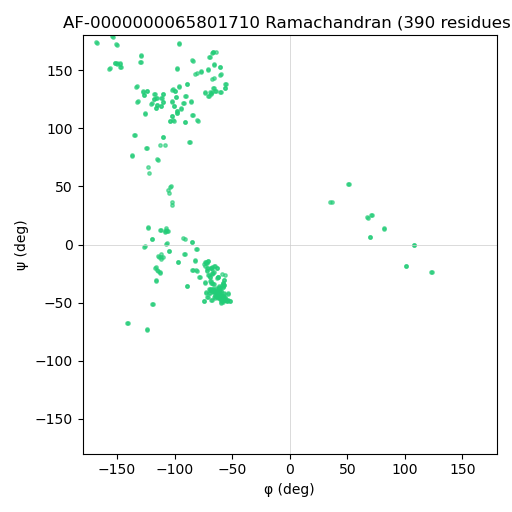6.621 -2.469 1.812 1 97.62 88 ASN A O 1
ATOM 707 N N . PHE A 1 89 ? -7.594 -1.454 3.602 1 97.69 89 PHE A N 1
ATOM 708 C CA . PHE A 1 89 ? -6.754 -1.968 4.68 1 97.69 89 PHE A CA 1
ATOM 709 C C . PHE A 1 89 ? -5.312 -1.506 4.508 1 97.69 89 PHE A C 1
ATOM 711 O O . PHE A 1 89 ? -4.391 -2.137 5.023 1 97.69 89 PHE A O 1
ATOM 718 N N . ASN A 1 90 ? -5.059 -0.419 3.785 1 98.44 90 ASN A N 1
ATOM 719 C CA . ASN A 1 90 ? -3.768 0.229 3.588 1 98.44 90 ASN A CA 1
ATOM 720 C C . ASN A 1 90 ? -3.92 1.729 3.363 1 98.44 90 ASN A C 1
ATOM 722 O O . ASN A 1 90 ? -5.039 2.248 3.346 1 98.44 90 ASN A O 1
ATOM 726 N N . TYR A 1 91 ? -2.762 2.457 3.338 1 98.81 91 TYR A N 1
ATOM 727 C CA . TYR A 1 91 ? -2.85 3.85 2.912 1 98.81 91 TYR A CA 1
ATOM 728 C C . TYR A 1 91 ? -3.172 3.947 1.426 1 98.81 91 TYR A C 1
ATOM 730 O O . TYR A 1 91 ? -3.053 2.961 0.693 1 98.81 91 TYR A O 1
ATOM 738 N N . PRO A 1 92 ? -3.662 5.148 0.985 1 98.88 92 PRO A N 1
ATOM 739 C CA . PRO A 1 92 ? -4.121 5.305 -0.397 1 98.88 92 PRO A CA 1
ATOM 740 C C . PRO A 1 92 ? -3.018 5.039 -1.418 1 98.88 92 PRO A C 1
ATOM 742 O O . PRO A 1 92 ? -1.839 5.273 -1.137 1 98.88 92 PRO A O 1
ATOM 745 N N . ALA A 1 93 ? -3.447 4.605 -2.613 1 98.88 93 ALA A N 1
ATOM 746 C CA . ALA A 1 93 ? -2.514 4.297 -3.693 1 98.88 93 ALA A CA 1
ATOM 747 C C . ALA A 1 93 ? -1.662 5.512 -4.047 1 98.88 93 ALA A C 1
ATOM 749 O O . ALA A 1 93 ? -0.481 5.379 -4.375 1 98.88 93 ALA A O 1
ATOM 750 N N . SER A 1 94 ? -2.289 6.68 -3.984 1 98.88 94 SER A N 1
ATOM 751 C CA . SER A 1 94 ? -1.545 7.895 -4.297 1 98.88 94 SER A CA 1
ATOM 752 C C . SER A 1 94 ? -0.385 8.094 -3.326 1 98.88 94 SER A C 1
ATOM 754 O O . SER A 1 94 ? 0.701 8.523 -3.73 1 98.88 94 SER A O 1
ATOM 756 N N . LEU A 1 95 ? -0.592 7.785 -2.074 1 98.94 95 LEU A N 1
ATOM 757 C CA . LEU A 1 95 ? 0.474 7.895 -1.084 1 98.94 95 LEU A CA 1
ATOM 758 C C . LEU A 1 95 ? 1.545 6.832 -1.318 1 98.94 95 LEU A C 1
ATOM 760 O O . LEU A 1 95 ? 2.736 7.102 -1.155 1 98.94 95 LEU A O 1
ATOM 764 N N . LYS A 1 96 ? 1.163 5.602 -1.7 1 98.94 96 LYS A N 1
ATOM 765 C CA . LYS A 1 96 ? 2.127 4.562 -2.059 1 98.94 96 LYS A CA 1
ATOM 7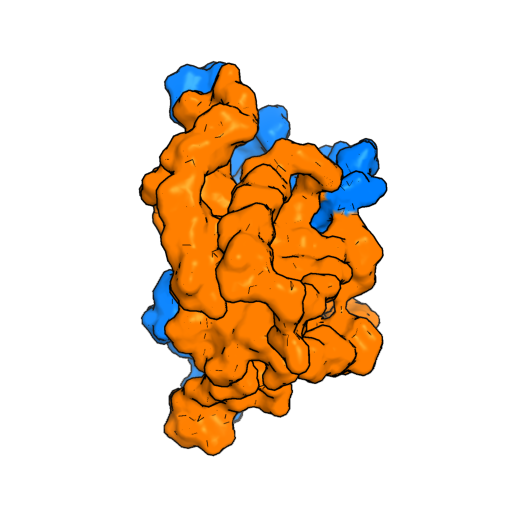66 C C . LYS A 1 96 ? 3.018 5.02 -3.211 1 98.94 96 LYS A C 1
ATOM 768 O O . LYS A 1 96 ? 4.227 4.781 -3.197 1 98.94 96 LYS A O 1
ATOM 773 N N . ASN A 1 97 ? 2.379 5.605 -4.199 1 98.88 97 ASN A N 1
ATOM 774 C CA . ASN A 1 97 ? 3.156 6.137 -5.312 1 98.88 97 ASN A CA 1
ATOM 775 C C . ASN A 1 97 ? 4.172 7.172 -4.844 1 98.88 97 ASN A C 1
ATOM 777 O O . ASN A 1 97 ? 5.352 7.102 -5.199 1 98.88 97 ASN A O 1
ATOM 781 N N . PHE A 1 98 ? 3.713 8.141 -4.035 1 98.94 98 PHE A N 1
ATOM 782 C CA . PHE A 1 98 ? 4.57 9.195 -3.504 1 98.94 98 PHE A CA 1
ATOM 783 C C . PHE A 1 98 ? 5.746 8.602 -2.742 1 98.94 98 PHE A C 1
ATOM 785 O O . PHE A 1 98 ? 6.898 8.969 -2.986 1 98.94 98 PHE A O 1
ATOM 792 N N . ILE A 1 99 ? 5.469 7.648 -1.864 1 98.94 99 ILE A N 1
ATOM 793 C CA . ILE A 1 99 ? 6.48 6.973 -1.062 1 98.94 99 ILE A CA 1
ATOM 794 C C . ILE A 1 99 ? 7.512 6.316 -1.979 1 98.94 99 ILE A C 1
ATOM 796 O O . ILE A 1 99 ? 8.719 6.457 -1.763 1 98.94 99 ILE A O 1
ATOM 800 N N . ASP A 1 100 ? 7.082 5.668 -3.01 1 98.81 100 ASP A N 1
ATOM 801 C CA . ASP A 1 100 ? 8 4.969 -3.906 1 98.81 100 ASP A CA 1
ATOM 802 C C . ASP A 1 100 ? 8.875 5.957 -4.676 1 98.81 100 ASP A C 1
ATOM 804 O O . ASP A 1 100 ? 9.977 5.617 -5.102 1 98.81 100 ASP A O 1
ATOM 808 N N . HIS A 1 101 ? 8.391 7.168 -4.84 1 98.81 101 HIS A N 1
ATOM 809 C CA . HIS A 1 101 ? 9.18 8.195 -5.516 1 98.81 101 HIS A CA 1
ATOM 810 C C . HIS A 1 101 ? 10.234 8.781 -4.59 1 98.81 101 HIS A C 1
ATOM 812 O O . HIS A 1 101 ? 11.289 9.227 -5.047 1 98.81 101 HIS A O 1
ATOM 818 N N . VAL A 1 102 ? 9.984 8.773 -3.26 1 98.75 102 VAL A N 1
ATOM 819 C CA . VAL A 1 102 ? 10.82 9.648 -2.443 1 98.75 102 VAL A CA 1
ATOM 820 C C . VAL A 1 102 ? 11.648 8.805 -1.47 1 98.75 102 VAL A C 1
ATOM 822 O O . VAL A 1 102 ? 12.609 9.305 -0.883 1 98.75 102 VAL A O 1
ATOM 825 N N . PHE A 1 103 ? 11.258 7.582 -1.194 1 98.12 103 PHE A N 1
ATOM 826 C CA . PHE A 1 103 ? 12.086 6.676 -0.413 1 98.12 103 PHE A CA 1
ATOM 827 C C . PHE A 1 103 ? 13.062 5.926 -1.312 1 98.12 103 PHE A C 1
ATOM 829 O O . PHE A 1 103 ? 12.773 4.82 -1.77 1 98.12 103 PHE A O 1
ATOM 836 N N . VAL A 1 104 ? 14.172 6.5 -1.526 1 96.81 104 VAL A N 1
ATOM 837 C CA . VAL A 1 104 ? 15.18 6.051 -2.482 1 96.81 104 VAL A CA 1
ATOM 838 C C . VAL A 1 104 ? 16.516 5.836 -1.77 1 96.81 104 VAL A C 1
ATOM 840 O O . VAL A 1 104 ? 16.953 6.691 -1.003 1 96.81 104 VAL A O 1
ATOM 843 N N . ALA A 1 105 ? 17.125 4.707 -2.027 1 93.88 105 ALA A N 1
ATOM 844 C CA . ALA A 1 105 ? 18.422 4.379 -1.447 1 93.88 105 ALA A CA 1
ATOM 845 C C . ALA A 1 105 ? 19.453 5.457 -1.773 1 93.88 105 ALA A C 1
ATOM 847 O O . ALA A 1 105 ? 19.484 5.977 -2.891 1 93.88 105 ALA A O 1
ATOM 848 N N . ASN A 1 106 ? 20.203 5.75 -0.8 1 93.06 106 ASN A N 1
ATOM 849 C CA . ASN A 1 106 ? 21.297 6.715 -0.861 1 93.06 106 ASN A CA 1
ATOM 850 C C . ASN A 1 106 ? 20.781 8.141 -1.004 1 93.06 106 ASN A C 1
ATOM 852 O O . ASN A 1 106 ? 21.547 9.07 -1.264 1 93.06 106 ASN A O 1
ATOM 856 N N . LYS A 1 107 ? 19.531 8.328 -0.927 1 96.25 107 LYS A N 1
ATOM 857 C CA . LYS A 1 107 ? 18.969 9.672 -0.934 1 96.25 107 LYS A CA 1
ATOM 858 C C . LYS A 1 107 ? 18.203 9.953 0.352 1 96.25 107 LYS A C 1
ATOM 860 O O . LYS A 1 107 ? 18.453 10.938 1.038 1 96.25 107 LYS A O 1
ATOM 865 N N . THR A 1 108 ? 17.297 9.086 0.735 1 97.56 108 THR A N 1
ATOM 866 C CA . THR A 1 108 ? 16.531 9.305 1.962 1 97.56 108 THR A CA 1
ATOM 867 C C . THR A 1 108 ? 16.906 8.266 3.02 1 97.56 108 THR A C 1
ATOM 869 O O . THR A 1 108 ? 16.516 8.391 4.18 1 97.56 108 THR A O 1
ATOM 872 N N . PHE A 1 109 ? 17.594 7.266 2.633 1 93.88 109 PHE A N 1
ATOM 873 C CA . PHE A 1 109 ? 18.234 6.316 3.539 1 93.88 109 PHE A CA 1
ATOM 874 C C . PHE A 1 109 ? 19.5 5.742 2.914 1 93.88 109 PHE A C 1
ATOM 876 O O . PHE A 1 109 ? 19.672 5.777 1.692 1 93.88 109 PHE A O 1
ATOM 883 N N . GLN A 1 110 ? 20.328 5.316 3.779 1 89.25 110 GLN A N 1
ATOM 884 C CA . GLN A 1 110 ? 21.547 4.672 3.307 1 89.25 110 GLN A CA 1
ATOM 885 C C . GLN A 1 110 ? 21.453 3.154 3.416 1 89.25 110 GLN A C 1
ATOM 887 O O . GLN A 1 110 ? 20.984 2.631 4.43 1 89.25 110 GLN A O 1
ATOM 892 N N . ASP A 1 111 ? 21.844 2.586 2.348 1 70.44 111 ASP A N 1
ATOM 893 C CA . ASP A 1 111 ? 21.812 1.128 2.285 1 70.44 111 ASP A CA 1
ATOM 894 C C . ASP A 1 111 ? 22.828 0.509 3.244 1 70.44 111 ASP A C 1
ATOM 896 O O . ASP A 1 111 ? 23.859 1.104 3.52 1 70.44 111 ASP A O 1
ATOM 900 N N . LYS A 1 112 ? 22.469 -0.618 3.871 1 62.06 112 LYS A N 1
ATOM 901 C CA . LYS A 1 112 ? 23.234 -1.331 4.887 1 62.06 112 LYS A CA 1
ATOM 902 C C . LYS A 1 112 ? 24.625 -1.699 4.371 1 62.06 112 LYS A C 1
ATOM 904 O O . LYS A 1 112 ? 25.562 -1.877 5.156 1 62.06 112 LYS A O 1
ATOM 909 N N . TYR A 1 113 ? 24.672 -1.828 3.039 1 58.5 113 TYR A N 1
ATOM 910 C CA . TYR A 1 113 ? 25.969 -2.234 2.498 1 58.5 113 TYR A CA 1
ATOM 911 C C . TYR A 1 113 ? 27.031 -1.161 2.738 1 58.5 113 TYR A C 1
ATOM 913 O O . TYR A 1 113 ? 28.219 -1.446 2.729 1 58.5 113 TYR A O 1
ATOM 921 N N . VAL A 1 114 ? 26.453 -0.04 2.988 1 52.97 114 VAL A N 1
ATOM 922 C CA . VAL A 1 114 ? 27.328 1.09 3.299 1 52.97 114 VAL A CA 1
ATOM 923 C C . VAL A 1 114 ? 27.594 1.137 4.801 1 52.97 114 VAL A C 1
ATOM 925 O O . VAL A 1 114 ? 28.703 1.484 5.23 1 52.97 114 VAL A O 1
ATOM 928 N N . THR A 1 115 ? 26.562 0.767 5.465 1 49.97 115 THR A N 1
ATOM 929 C CA . THR A 1 115 ? 26.672 0.989 6.902 1 49.97 115 THR A CA 1
ATOM 930 C C . THR A 1 115 ? 26.922 -0.327 7.633 1 49.97 115 THR A C 1
ATOM 932 O O . THR A 1 115 ? 26.672 -0.431 8.836 1 49.97 115 THR A O 1
ATOM 935 N N . LYS A 1 116 ? 27.828 -1.152 7.105 1 52.47 116 LYS A N 1
ATOM 936 C CA . LYS A 1 116 ? 28.234 -2.406 7.742 1 52.47 116 LYS A CA 1
ATOM 937 C C . LYS A 1 116 ? 27.047 -3.068 8.43 1 52.47 116 LYS A C 1
ATOM 939 O O . LYS A 1 116 ? 27.141 -3.467 9.594 1 52.47 116 LYS A O 1
ATOM 944 N N . GLY A 1 117 ? 25.953 -2.967 7.871 1 60.56 117 GLY A N 1
ATOM 945 C CA . GLY A 1 117 ? 24.906 -3.865 8.336 1 60.56 117 GLY A CA 1
ATOM 946 C C . GLY A 1 117 ? 23.656 -3.137 8.805 1 60.56 117 GLY A C 1
ATOM 947 O O . GLY A 1 117 ? 22.625 -3.762 9.055 1 60.56 117 GLY A O 1
ATOM 948 N N . ALA A 1 118 ? 23.781 -1.834 9.219 1 64.12 118 ALA A N 1
ATOM 949 C CA . ALA A 1 118 ? 22.594 -1.146 9.688 1 64.12 118 ALA A CA 1
ATOM 950 C C . ALA A 1 118 ? 22.156 -0.061 8.703 1 64.12 118 ALA A C 1
ATOM 952 O O . ALA A 1 118 ? 23 0.581 8.07 1 64.12 118 ALA A O 1
ATOM 953 N N . SER A 1 119 ? 20.891 -0.094 8.344 1 77.19 119 SER A N 1
ATOM 954 C CA . SER A 1 119 ? 20.375 1.023 7.566 1 77.19 119 SER A CA 1
ATOM 955 C C . SER A 1 119 ? 20.359 2.311 8.383 1 77.19 119 SER A C 1
ATOM 957 O O . SER A 1 119 ? 20.141 2.277 9.602 1 77.19 119 SER A O 1
ATOM 959 N N . LYS A 1 120 ? 20.828 3.367 7.719 1 90.38 120 LYS A N 1
ATOM 960 C CA . LYS A 1 120 ? 20.797 4.684 8.344 1 90.38 120 LYS A CA 1
ATOM 961 C C . LYS A 1 120 ? 19.812 5.609 7.641 1 90.38 120 LYS A C 1
ATOM 963 O O . LYS A 1 120 ? 19.891 5.793 6.426 1 90.38 120 LYS A O 1
ATOM 968 N N . GLY A 1 121 ? 18.938 6.148 8.398 1 95.19 121 GLY A N 1
ATOM 969 C CA . GLY A 1 121 ? 17.984 7.102 7.84 1 95.19 121 GLY A CA 1
ATOM 970 C C . GLY A 1 121 ? 18.594 8.477 7.609 1 95.19 121 GLY A C 1
ATOM 971 O O . GLY A 1 121 ? 19.469 8.906 8.359 1 95.19 121 GLY A O 1
ATOM 972 N N . LEU A 1 122 ? 18.094 9.172 6.594 1 96.62 122 LEU A N 1
ATOM 973 C CA . LEU A 1 122 ? 18.719 10.438 6.207 1 96.62 122 LEU A CA 1
ATOM 974 C C . LEU A 1 122 ? 17.719 11.586 6.332 1 96.62 122 LEU A C 1
ATOM 976 O O . LEU A 1 122 ? 18.016 12.727 5.957 1 96.62 122 LEU A O 1
ATOM 980 N N . LEU A 1 123 ? 16.531 11.352 6.824 1 98.12 123 LEU A N 1
ATOM 981 C CA . LEU A 1 123 ? 15.539 12.391 7.059 1 98.12 123 LEU A CA 1
ATOM 982 C C . LEU A 1 123 ? 15.453 12.727 8.539 1 98.12 123 LEU A C 1
ATOM 984 O O . LEU A 1 123 ? 14.359 12.789 9.109 1 98.12 123 LEU A O 1
ATOM 988 N N . THR A 1 124 ? 16.531 12.977 9.18 1 96.56 124 THR A N 1
ATOM 989 C CA . THR A 1 124 ? 16.641 13.148 10.625 1 96.56 124 THR A CA 1
ATOM 990 C C . THR A 1 124 ? 16.062 14.5 11.055 1 96.56 124 THR A C 1
ATOM 992 O O . THR A 1 124 ? 15.758 14.711 12.227 1 96.56 124 THR A O 1
ATOM 995 N N . ASN A 1 125 ? 15.922 15.406 10.102 1 95.94 125 ASN A N 1
ATOM 996 C CA . ASN A 1 125 ? 15.398 16.734 10.375 1 95.94 125 ASN A CA 1
ATOM 997 C C . ASN A 1 125 ? 13.875 16.75 10.461 1 95.94 125 ASN A C 1
ATOM 999 O O . ASN A 1 125 ? 13.289 17.656 11.031 1 95.94 125 ASN A O 1
ATOM 1003 N N . LEU A 1 126 ? 13.273 15.781 9.852 1 98.19 126 LEU A N 1
ATOM 1004 C CA . LEU A 1 126 ? 11.867 15.867 9.477 1 98.19 126 LEU A CA 1
ATOM 1005 C C . LEU A 1 126 ? 10.961 15.445 10.633 1 98.19 126 LEU A C 1
ATOM 1007 O O . LEU A 1 126 ? 11.141 14.367 11.203 1 98.19 126 LEU A O 1
ATOM 1011 N N . LYS A 1 127 ? 10.07 16.297 11.023 1 98.75 127 LYS A N 1
ATOM 1012 C CA . LYS A 1 127 ? 8.969 15.945 11.906 1 98.75 127 LYS A CA 1
ATOM 1013 C C . LYS A 1 127 ? 7.754 15.477 11.109 1 98.75 127 LYS A C 1
ATOM 1015 O O . LYS A 1 127 ? 7.406 16.078 10.086 1 98.75 127 LYS A O 1
ATOM 1020 N N . VAL A 1 128 ? 7.094 14.422 11.586 1 98.94 128 VAL A N 1
ATOM 1021 C CA . VAL A 1 128 ? 6.008 13.859 10.789 1 98.94 128 VAL A CA 1
ATOM 1022 C C . VAL A 1 128 ? 4.742 13.766 11.641 1 98.94 128 VAL A C 1
ATOM 1024 O O . VAL A 1 128 ? 4.777 13.273 12.773 1 98.94 128 VAL A O 1
ATOM 1027 N N . VAL A 1 129 ? 3.668 14.289 11.117 1 98.94 129 VAL A N 1
ATOM 1028 C CA . VAL A 1 129 ? 2.328 14.07 11.656 1 98.94 129 VAL A CA 1
ATOM 1029 C C . VAL A 1 129 ? 1.464 13.352 10.617 1 98.94 129 VAL A C 1
ATOM 1031 O O . VAL A 1 129 ? 1.41 13.766 9.461 1 98.94 129 VAL A O 1
ATOM 1034 N N . VAL A 1 130 ? 0.81 12.273 11.039 1 99 130 VAL A N 1
ATOM 1035 C CA . VAL A 1 130 ? -0.142 11.578 10.18 1 99 130 VAL A CA 1
ATOM 1036 C C . VAL A 1 130 ? -1.557 11.758 10.734 1 99 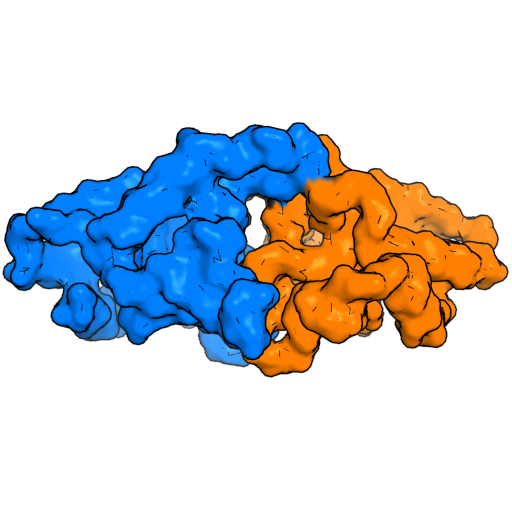130 VAL A C 1
ATOM 1038 O O . VAL A 1 130 ? -1.826 11.43 11.891 1 99 130 VAL A O 1
ATOM 1041 N N . LEU A 1 131 ? -2.418 12.367 9.945 1 98.94 131 LEU A N 1
ATOM 1042 C CA . LEU A 1 131 ? -3.854 12.43 10.195 1 98.94 131 LEU A CA 1
ATOM 1043 C C . LEU A 1 131 ? -4.594 11.359 9.398 1 98.94 131 LEU A C 1
ATOM 1045 O O . LEU A 1 131 ? -4.617 11.406 8.164 1 98.94 131 LEU A O 1
ATOM 1049 N N . ALA A 1 132 ? -5.168 10.391 10.141 1 98.94 132 ALA A N 1
ATOM 1050 C CA . ALA A 1 132 ? -5.656 9.172 9.5 1 98.94 132 ALA A CA 1
ATOM 1051 C C . ALA A 1 132 ? -7.098 8.875 9.914 1 98.94 132 ALA A C 1
ATOM 1053 O O . ALA A 1 132 ? -7.605 9.461 10.875 1 98.94 132 ALA A O 1
ATOM 1054 N N . SER A 1 133 ? -7.738 8.055 9.172 1 98.81 133 SER A N 1
ATOM 1055 C CA . SER A 1 133 ? -9.062 7.527 9.484 1 98.81 133 SER A CA 1
ATOM 1056 C C . SER A 1 133 ? -9.234 6.105 8.961 1 98.81 133 SER A C 1
ATOM 1058 O O . SER A 1 133 ? -8.484 5.672 8.086 1 98.81 133 SER A O 1
ATOM 1060 N N . GLN A 1 134 ? -10.117 5.391 9.555 1 97.88 134 GLN A N 1
ATOM 1061 C CA . GLN A 1 134 ? -10.469 4.055 9.078 1 97.88 134 GLN A CA 1
ATOM 1062 C C . GLN A 1 134 ? -11.906 3.703 9.445 1 97.88 134 GLN A C 1
ATOM 1064 O O . GLN A 1 134 ? -12.445 4.23 10.422 1 97.88 134 GLN A O 1
ATOM 1069 N N . GLY A 1 135 ? -12.445 2.807 8.688 1 95.25 135 GLY A N 1
ATOM 1070 C CA . GLY A 1 135 ? -13.844 2.443 8.859 1 95.25 135 GLY A CA 1
ATOM 1071 C C . GLY A 1 135 ? -14.094 1.585 10.086 1 95.25 135 GLY A C 1
ATOM 1072 O O . GLY A 1 135 ? -14.969 1.886 10.891 1 95.25 135 GLY A O 1
ATOM 1073 N N . ALA A 1 136 ? -13.312 0.516 10.305 1 94.19 136 ALA A N 1
ATOM 1074 C CA . ALA A 1 136 ? -13.461 -0.421 11.414 1 94.19 136 ALA A CA 1
ATOM 1075 C C . ALA A 1 136 ? -12.742 0.088 12.664 1 94.19 136 ALA A C 1
ATOM 1077 O O . ALA A 1 136 ? -11.828 0.916 12.562 1 94.19 136 ALA A O 1
ATOM 1078 N N . PRO A 1 137 ? -13.133 -0.4 13.773 1 94.75 137 PRO A N 1
ATOM 1079 C CA . PRO A 1 137 ? -12.367 -0.078 14.984 1 94.75 137 PRO A CA 1
ATOM 1080 C C . PRO A 1 137 ? -10.914 -0.546 14.898 1 94.75 137 PRO A C 1
ATOM 1082 O O . PRO A 1 137 ? -10.633 -1.593 14.312 1 94.75 137 PRO A O 1
ATOM 1085 N N . LEU A 1 138 ? -10.109 0.249 15.516 1 94.81 138 LEU A N 1
ATOM 1086 C CA . LEU A 1 138 ? -8.711 -0.155 15.625 1 94.81 138 LEU A CA 1
ATOM 1087 C C . LEU A 1 138 ? -8.586 -1.517 16.297 1 94.81 138 LEU A C 1
ATOM 1089 O O . LEU A 1 138 ? -9.266 -1.781 17.297 1 94.81 138 LEU A O 1
ATOM 1093 N N . GLY A 1 139 ? -7.805 -2.377 15.789 1 92.81 139 GLY A N 1
ATOM 1094 C CA . GLY A 1 139 ? -7.555 -3.666 16.406 1 92.81 139 GLY A CA 1
ATOM 1095 C C . GLY A 1 139 ? -8.328 -4.801 15.766 1 92.81 139 GLY A C 1
ATOM 1096 O O . GLY A 1 139 ? -8 -5.973 15.961 1 92.81 139 GLY A O 1
ATOM 1097 N N . TRP A 1 140 ? -9.398 -4.523 15.008 1 93.56 140 TRP A N 1
ATOM 1098 C CA . TRP A 1 140 ? -10.188 -5.574 14.375 1 93.56 140 TRP A CA 1
ATOM 1099 C C . TRP A 1 140 ? -9.359 -6.344 13.359 1 93.56 140 TRP A C 1
ATOM 1101 O O . TRP A 1 140 ? -9.539 -7.551 13.188 1 93.56 140 TRP A O 1
ATOM 1111 N N . TYR A 1 141 ? -8.531 -5.691 12.641 1 94.75 141 TYR A N 1
ATOM 1112 C CA . TYR A 1 141 ? -7.672 -6.266 11.617 1 94.75 141 TYR A CA 1
ATOM 1113 C C . TYR A 1 141 ? -6.207 -5.941 11.891 1 94.75 141 TYR A C 1
ATOM 1115 O O . TYR A 1 141 ? -5.637 -5.047 11.258 1 94.75 141 TYR A O 1
ATOM 1123 N N . PRO A 1 142 ? -5.551 -6.691 12.734 1 94.88 142 PRO A N 1
ATOM 1124 C CA . PRO A 1 142 ? -4.195 -6.359 13.172 1 94.88 142 PRO A CA 1
ATOM 1125 C C . PRO A 1 142 ? -3.186 -6.367 12.031 1 94.88 142 PRO A C 1
ATOM 1127 O O . PRO A 1 142 ? -2.139 -5.723 12.117 1 94.88 142 PRO A O 1
ATOM 1130 N N . TRP A 1 143 ? -3.537 -7.047 10.922 1 95.62 143 TRP A N 1
ATOM 1131 C CA . TRP A 1 143 ? -2.658 -7.133 9.766 1 95.62 143 TRP A CA 1
ATOM 1132 C C . TRP A 1 143 ? -2.773 -5.883 8.898 1 95.62 143 TRP A C 1
ATOM 1134 O O . TRP A 1 143 ? -2.076 -5.75 7.891 1 95.62 143 TRP A O 1
ATOM 1144 N N . ALA A 1 144 ? -3.664 -4.992 9.273 1 96.06 144 ALA A N 1
ATOM 1145 C CA . ALA A 1 144 ? -3.963 -3.791 8.5 1 96.06 144 ALA A CA 1
ATOM 1146 C C . ALA A 1 144 ? -3.754 -2.531 9.336 1 96.06 144 ALA A C 1
ATOM 1148 O O . ALA A 1 144 ? -4.715 -1.83 9.664 1 96.06 144 ALA A O 1
ATOM 1149 N N . ASP A 1 145 ? -2.598 -2.188 9.734 1 97.38 145 ASP A N 1
ATOM 1150 C CA . ASP A 1 145 ? -2.297 -0.979 10.492 1 97.38 145 ASP A CA 1
ATOM 1151 C C . ASP A 1 145 ? -1.459 -0.005 9.672 1 97.38 145 ASP A C 1
ATOM 1153 O O . ASP A 1 145 ? -0.234 0.033 9.797 1 97.38 145 ASP A O 1
ATOM 1157 N N . HIS A 1 146 ? -2.227 0.819 8.867 1 98.56 146 HIS A N 1
ATOM 1158 C CA . HIS A 1 146 ? -1.557 1.691 7.906 1 98.56 146 HIS A CA 1
ATOM 1159 C C . HIS A 1 146 ? -0.784 2.799 8.617 1 98.56 146 HIS A C 1
ATOM 1161 O O . HIS A 1 146 ? 0.231 3.277 8.102 1 98.56 146 HIS A O 1
ATOM 1167 N N . VAL A 1 147 ? -1.2 3.227 9.812 1 98.69 147 VAL A N 1
ATOM 1168 C CA . VAL A 1 147 ? -0.503 4.266 10.562 1 98.69 147 VAL A CA 1
ATOM 1169 C C . VAL A 1 147 ? 0.816 3.719 11.102 1 98.69 147 VAL A C 1
ATOM 1171 O O . VAL A 1 147 ? 1.856 4.375 10.992 1 98.69 147 VAL A O 1
ATOM 1174 N N . SER A 1 148 ? 0.787 2.516 11.664 1 98.25 148 SER A N 1
ATOM 1175 C CA . SER A 1 148 ? 2.006 1.881 12.156 1 98.25 148 SER A CA 1
ATOM 1176 C C . SER A 1 148 ? 3.002 1.646 11.023 1 98.25 148 SER A C 1
ATOM 1178 O O . SER A 1 148 ? 4.211 1.78 11.211 1 98.25 148 SER A O 1
ATOM 1180 N N . ASN A 1 149 ? 2.494 1.25 9.875 1 98.44 149 ASN A N 1
ATOM 1181 C CA . ASN A 1 149 ? 3.361 1.079 8.711 1 98.44 149 ASN A CA 1
ATOM 1182 C C . ASN A 1 149 ? 4.09 2.375 8.359 1 98.44 149 ASN A C 1
ATOM 1184 O O . ASN A 1 149 ? 5.305 2.373 8.164 1 98.44 149 ASN A O 1
ATOM 1188 N N . LEU A 1 150 ? 3.33 3.455 8.359 1 98.88 150 LEU A N 1
ATOM 1189 C CA . LEU A 1 150 ? 3.916 4.75 8.031 1 98.88 150 LEU A CA 1
ATOM 1190 C C . LEU A 1 150 ? 4.93 5.172 9.094 1 98.88 150 LEU A C 1
ATOM 1192 O O . LEU A 1 150 ? 5.984 5.715 8.766 1 98.88 150 LEU A O 1
ATOM 1196 N N . LYS A 1 151 ? 4.598 4.91 10.352 1 98.81 151 LYS A N 1
ATOM 1197 C CA . LYS A 1 151 ? 5.539 5.215 11.43 1 98.81 151 LYS A CA 1
ATOM 1198 C C . LYS A 1 151 ? 6.852 4.461 11.242 1 98.81 151 LYS A C 1
ATOM 1200 O O . LYS A 1 151 ? 7.93 5.047 11.352 1 98.81 151 LYS A O 1
ATOM 1205 N N . GLY A 1 152 ? 6.723 3.176 10.969 1 98.25 152 GLY A N 1
ATOM 1206 C CA . GLY A 1 152 ? 7.914 2.371 10.734 1 98.25 152 GLY A CA 1
ATOM 1207 C C . GLY A 1 152 ? 8.727 2.844 9.547 1 98.25 152 GLY A C 1
ATOM 1208 O O . GLY A 1 152 ? 9.953 2.93 9.617 1 98.25 152 GLY A O 1
ATOM 1209 N N . LEU A 1 153 ? 8.078 3.148 8.43 1 98.19 153 LEU A N 1
ATOM 1210 C CA . LEU A 1 153 ? 8.719 3.59 7.195 1 98.19 153 LEU A CA 1
ATOM 1211 C C . LEU A 1 153 ? 9.516 4.875 7.426 1 98.19 153 LEU A C 1
ATOM 1213 O O . LEU A 1 153 ? 10.688 4.961 7.055 1 98.19 153 LEU A O 1
ATOM 1217 N N . PHE A 1 154 ? 8.859 5.859 8.047 1 98.62 154 PHE A N 1
ATOM 1218 C CA . PHE A 1 154 ? 9.531 7.129 8.297 1 98.62 154 PHE A CA 1
ATOM 1219 C C . PHE A 1 154 ? 10.641 6.961 9.336 1 98.62 154 PHE A C 1
ATOM 1221 O O . PHE A 1 154 ? 11.68 7.613 9.25 1 98.62 154 PHE A O 1
ATOM 1228 N N . GLY A 1 155 ? 10.367 6.125 10.336 1 97.81 155 GLY A N 1
ATOM 1229 C CA . GLY A 1 155 ? 11.43 5.793 11.273 1 97.81 155 GLY A CA 1
ATOM 1230 C C . GLY A 1 155 ? 12.656 5.203 10.602 1 97.81 155 GLY A C 1
ATOM 1231 O O . GLY A 1 155 ? 13.781 5.559 10.938 1 97.81 155 GLY A O 1
ATOM 1232 N N . PHE A 1 156 ? 12.414 4.344 9.672 1 96.31 156 PHE A N 1
ATOM 1233 C CA . PHE A 1 156 ? 13.484 3.744 8.891 1 96.31 156 PHE A CA 1
ATOM 1234 C C . PHE A 1 156 ? 14.297 4.816 8.172 1 96.31 156 PHE A C 1
ATOM 1236 O O . PHE A 1 156 ? 15.516 4.699 8.047 1 96.31 156 PHE A O 1
ATOM 1243 N N . ALA A 1 157 ? 13.617 5.863 7.746 1 97.31 157 ALA A N 1
ATOM 1244 C CA . ALA A 1 157 ? 14.273 6.938 7 1 97.31 157 ALA A CA 1
ATOM 1245 C C . ALA A 1 157 ? 14.906 7.953 7.941 1 97.31 157 ALA A C 1
ATOM 1247 O O . ALA A 1 157 ? 15.438 8.977 7.496 1 97.31 157 ALA A O 1
ATOM 1248 N N . GLY A 1 158 ? 14.844 7.75 9.281 1 97.44 158 GLY A N 1
ATOM 1249 C CA . GLY A 1 158 ? 15.602 8.57 10.219 1 97.44 158 GLY A CA 1
ATOM 1250 C C . GLY A 1 158 ? 14.727 9.531 11.008 1 97.44 158 GLY A C 1
ATOM 1251 O O . GLY A 1 158 ? 15.227 10.273 11.852 1 97.44 158 GLY A O 1
ATOM 1252 N N . VAL A 1 159 ? 13.469 9.492 10.742 1 98.38 159 VAL A N 1
ATOM 1253 C CA . VAL A 1 159 ? 12.539 10.359 11.461 1 98.38 159 VAL A CA 1
ATOM 1254 C C . VAL A 1 159 ? 12.453 9.938 12.922 1 98.38 159 VAL A C 1
ATOM 1256 O O . VAL A 1 159 ? 12.219 8.758 13.219 1 98.38 159 VAL A O 1
ATOM 1259 N N . THR A 1 160 ? 12.578 10.875 13.82 1 97.75 160 THR A N 1
ATOM 1260 C CA . THR A 1 160 ? 12.539 10.57 15.242 1 97.75 160 THR A CA 1
ATOM 1261 C C . THR A 1 160 ? 11.297 11.164 15.891 1 97.75 160 THR A C 1
ATOM 1263 O O . THR A 1 160 ? 10.891 10.734 16.969 1 97.75 160 THR A O 1
ATOM 1266 N N . HIS A 1 161 ? 10.766 12.188 15.281 1 98.62 161 HIS A N 1
ATOM 1267 C CA . HIS A 1 161 ? 9.516 12.766 15.75 1 98.62 161 HIS A CA 1
ATOM 1268 C C . HIS A 1 161 ? 8.352 12.367 14.852 1 98.62 161 HIS A C 1
ATOM 1270 O O . HIS A 1 161 ? 8.227 12.875 13.734 1 98.62 161 HIS A O 1
ATOM 1276 N N . PHE A 1 162 ? 7.516 11.461 15.344 1 98.81 162 PHE A N 1
ATOM 1277 C CA . PHE A 1 162 ? 6.336 10.977 14.633 1 98.81 162 PHE A CA 1
ATOM 1278 C C . PHE A 1 162 ? 5.113 10.984 15.547 1 98.81 162 PHE A C 1
ATOM 1280 O O . PHE A 1 162 ? 5.141 10.398 16.625 1 98.81 162 PHE A O 1
ATOM 1287 N N . GLU A 1 163 ? 4.094 11.672 15.156 1 98.81 163 GLU A N 1
ATOM 1288 C CA . GLU A 1 163 ? 2.811 11.656 15.852 1 98.81 163 GLU A CA 1
ATOM 1289 C C . GLU A 1 163 ? 1.661 11.391 14.883 1 98.81 163 GLU A C 1
ATOM 1291 O O . GLU A 1 163 ? 1.796 11.609 13.68 1 98.81 163 GLU A O 1
ATOM 1296 N N . SER A 1 164 ? 0.575 10.906 15.438 1 98.88 164 SER A N 1
ATOM 1297 C CA . SER A 1 164 ? -0.585 10.656 14.594 1 98.88 164 SER A CA 1
ATOM 1298 C C . SER A 1 164 ? -1.887 10.891 15.352 1 98.88 164 SER A C 1
ATOM 1300 O O . SER A 1 164 ? -1.898 10.898 16.578 1 98.88 164 SER A O 1
ATOM 1302 N N . VAL A 1 165 ? -2.887 11.227 14.641 1 98.94 165 VAL A N 1
ATOM 1303 C CA . VAL A 1 165 ? -4.277 11.18 15.086 1 98.94 165 VAL A CA 1
ATOM 1304 C C . VAL A 1 165 ? -5.074 10.258 14.164 1 98.94 165 VAL A C 1
ATOM 1306 O O . VAL A 1 165 ? -5.07 10.43 12.945 1 98.94 165 VAL A O 1
ATOM 1309 N N . LEU A 1 166 ? -5.648 9.258 14.734 1 98.88 166 LEU A N 1
ATOM 1310 C CA . LEU A 1 166 ? -6.453 8.305 13.977 1 98.88 166 LEU A CA 1
ATOM 1311 C C . LEU A 1 166 ? -7.91 8.344 14.43 1 98.88 166 LEU A C 1
ATOM 1313 O O . LEU A 1 166 ? -8.203 8.133 15.609 1 98.88 166 LEU A O 1
ATOM 1317 N N . ILE A 1 167 ? -8.781 8.703 13.523 1 98.81 167 ILE A N 1
ATOM 1318 C CA . ILE A 1 167 ? -10.211 8.469 13.75 1 98.81 167 ILE A CA 1
ATOM 1319 C C . ILE A 1 167 ? -10.602 7.109 13.195 1 98.81 167 ILE A C 1
ATOM 1321 O O . ILE A 1 167 ? -10.68 6.93 11.977 1 98.81 167 ILE A O 1
ATOM 1325 N N . ASP A 1 168 ? -10.812 6.148 14.055 1 97.88 168 ASP A N 1
ATOM 1326 C CA . ASP A 1 168 ? -11.305 4.832 13.648 1 97.88 168 ASP A CA 1
ATOM 1327 C C . ASP A 1 168 ? -12.812 4.734 13.812 1 97.88 168 ASP A C 1
ATOM 1329 O O . ASP A 1 168 ? -13.469 5.711 14.18 1 97.88 168 ASP A O 1
ATOM 1333 N N . ASP A 1 169 ? -13.422 3.637 13.352 1 96.44 169 ASP A N 1
ATOM 1334 C CA . ASP A 1 169 ? -14.82 3.295 13.594 1 96.44 169 ASP A CA 1
ATOM 1335 C C . ASP A 1 169 ? -15.75 4.223 12.82 1 96.44 169 ASP A C 1
ATOM 1337 O O . ASP A 1 169 ? -16.891 4.457 13.227 1 96.44 169 ASP A O 1
ATOM 1341 N N . THR A 1 170 ? -15.266 4.785 11.719 1 96.69 170 THR A N 1
ATOM 1342 C CA . THR A 1 170 ? -16.031 5.781 10.977 1 96.69 170 THR A CA 1
ATOM 1343 C C . THR A 1 170 ? -17.25 5.145 10.32 1 96.69 170 THR A C 1
ATOM 1345 O O . THR A 1 170 ? -18.234 5.832 10.016 1 96.69 170 THR A O 1
ATOM 1348 N N . LYS A 1 171 ? -17.234 3.773 10.133 1 92.94 171 LYS A N 1
ATOM 1349 C CA . LYS A 1 171 ? -18.312 3.125 9.398 1 92.94 171 LYS A CA 1
ATOM 1350 C C . LYS A 1 171 ? -19.219 2.334 10.336 1 92.94 171 LYS A C 1
ATOM 1352 O O . LYS A 1 171 ? -20.125 1.639 9.891 1 92.94 171 LYS A O 1
ATOM 1357 N N . ILE A 1 172 ? -18.953 2.346 11.57 1 92.19 172 ILE A N 1
ATOM 1358 C CA . ILE A 1 172 ? -19.766 1.614 12.531 1 92.19 172 ILE A CA 1
ATOM 1359 C C . ILE A 1 172 ? -20.281 2.568 13.609 1 92.19 172 ILE A C 1
ATOM 1361 O O . ILE A 1 172 ? -21.438 2.992 13.57 1 92.19 172 ILE A O 1
ATOM 1365 N N . LEU A 1 173 ? -19.359 2.982 14.508 1 94 173 LEU A N 1
ATOM 1366 C CA . LEU A 1 173 ? -19.766 3.834 15.625 1 94 173 LEU A CA 1
ATOM 1367 C C . LEU A 1 173 ? -20.203 5.207 15.133 1 94 173 LEU A C 1
ATOM 1369 O O . LEU A 1 173 ? -21.156 5.777 15.648 1 94 173 LEU A O 1
ATOM 1373 N N . TYR A 1 174 ? -19.484 5.746 14.125 1 96.56 174 TYR A N 1
ATOM 1374 C CA . TYR A 1 174 ? -19.703 7.137 13.75 1 96.56 174 TYR A CA 1
ATOM 1375 C C . TYR A 1 174 ? -20.453 7.23 12.43 1 96.56 174 TYR A C 1
ATOM 1377 O O . TYR A 1 174 ? -20.547 8.305 11.828 1 96.56 174 TYR A O 1
ATOM 1385 N N . LYS A 1 175 ? -21 6.125 11.945 1 92.5 175 LYS A N 1
ATOM 1386 C CA . LYS A 1 175 ? -21.562 6.035 10.602 1 92.5 175 LYS A CA 1
ATOM 1387 C C . LYS A 1 175 ? -22.656 7.074 10.391 1 92.5 175 LYS A C 1
ATOM 1389 O O . LYS A 1 175 ? -22.828 7.602 9.289 1 92.5 175 LYS A O 1
ATOM 1394 N N . ASP A 1 176 ? -23.391 7.469 11.406 1 93.81 176 ASP A N 1
ATOM 1395 C CA . ASP A 1 176 ? -24.531 8.367 11.266 1 93.81 176 ASP A CA 1
ATOM 1396 C C . ASP A 1 176 ? -24.25 9.719 11.906 1 93.81 176 ASP A C 1
ATOM 1398 O O . ASP A 1 176 ? -25.172 10.516 12.117 1 93.81 176 ASP A O 1
ATOM 1402 N N . LYS A 1 177 ? -23.031 9.953 12.227 1 96.38 177 LYS A N 1
ATOM 1403 C CA . LYS A 1 177 ? -22.672 11.211 12.867 1 96.38 177 LYS A CA 1
ATOM 1404 C C . LYS A 1 177 ? -22.125 12.211 11.852 1 96.38 177 LYS A C 1
ATOM 1406 O O . LYS A 1 177 ? -21.578 11.82 10.82 1 96.38 177 LYS A O 1
ATOM 1411 N N . ASN A 1 178 ? -22.391 13.461 12.266 1 97.31 178 ASN A N 1
ATOM 1412 C CA . ASN A 1 178 ? -21.719 14.516 11.523 1 97.31 178 ASN A CA 1
ATOM 1413 C C . ASN A 1 178 ? -20.203 14.438 11.688 1 97.31 178 ASN A C 1
ATOM 1415 O O . ASN A 1 178 ? -19.703 14.305 12.805 1 97.31 178 ASN A O 1
ATOM 1419 N N . LYS A 1 179 ? -19.469 14.523 10.586 1 98 179 LYS A N 1
ATOM 1420 C CA . LYS A 1 179 ? -18.016 14.336 10.633 1 98 179 LYS A CA 1
ATOM 1421 C C . LYS A 1 179 ? -17.359 15.367 11.547 1 98 179 LYS A C 1
ATOM 1423 O O . LYS A 1 179 ? -16.406 15.047 12.266 1 98 179 LYS A O 1
ATOM 1428 N N . GLN A 1 180 ? -17.859 16.609 11.484 1 98.06 180 GLN A N 1
ATOM 1429 C CA . GLN A 1 180 ? -17.281 17.656 12.336 1 98.06 180 GLN A CA 1
ATOM 1430 C C . GLN A 1 180 ? -17.453 17.312 13.812 1 98.06 180 GLN A C 1
ATOM 1432 O O . GLN A 1 180 ? -16.562 17.547 14.617 1 98.06 180 GLN A O 1
ATOM 1437 N N . GLU A 1 181 ? -18.594 16.781 14.125 1 98.12 181 GLU A N 1
ATOM 1438 C CA . GLU A 1 181 ? -18.844 16.375 15.508 1 98.12 181 GLU A CA 1
ATOM 1439 C C . GLU A 1 181 ? -17.891 15.281 15.953 1 98.12 181 GLU A C 1
ATOM 1441 O O . GLU A 1 181 ? -17.422 15.281 17.094 1 98.12 181 GLU A O 1
ATOM 1446 N N . VAL A 1 182 ? -17.672 14.359 15.047 1 98.75 182 VAL A N 1
ATOM 1447 C CA . VAL A 1 182 ? -16.734 13.281 15.352 1 98.75 182 VAL A CA 1
ATOM 1448 C C . VAL A 1 182 ? -15.336 13.852 15.562 1 98.75 182 VAL A C 1
ATOM 1450 O O . VAL A 1 182 ? -14.656 13.508 16.531 1 98.75 182 VAL A O 1
ATOM 1453 N N . VAL A 1 183 ? -14.875 14.758 14.727 1 98.75 183 VAL A N 1
ATOM 1454 C CA . VAL A 1 183 ? -13.547 15.367 14.828 1 98.75 183 VAL A CA 1
ATOM 1455 C C . VAL A 1 183 ? -13.422 16.109 16.141 1 98.75 183 VAL A C 1
ATOM 1457 O O . VAL A 1 183 ? -12.359 16.094 16.781 1 98.75 183 VAL A O 1
ATOM 1460 N N . ASP A 1 184 ? -14.531 16.75 16.594 1 98.44 184 ASP A N 1
ATOM 1461 C CA . ASP A 1 184 ? -14.531 17.484 17.859 1 98.44 184 ASP A CA 1
ATOM 1462 C C . ASP A 1 184 ? -14.25 16.547 19.031 1 98.44 184 ASP A C 1
ATOM 1464 O O . ASP A 1 184 ? -13.664 16.969 20.031 1 98.44 184 ASP A O 1
ATOM 1468 N N . LEU A 1 185 ? -14.625 15.289 18.859 1 98.56 185 LEU A N 1
ATOM 1469 C CA . LEU A 1 185 ? -14.344 14.312 19.906 1 98.56 185 LEU A CA 1
ATOM 1470 C C . LEU A 1 185 ? -12.844 14.062 20.016 1 98.56 185 LEU A C 1
ATOM 1472 O O . LEU A 1 185 ? -12.359 13.586 21.062 1 98.56 185 LEU A O 1
ATOM 1476 N N . PHE A 1 186 ? -12.102 14.383 18.969 1 98.69 186 PHE A N 1
ATOM 1477 C CA . PHE A 1 186 ? -10.664 14.148 18.953 1 98.69 186 PHE A CA 1
ATOM 1478 C C . PHE A 1 186 ? -9.898 15.453 19.078 1 98.69 186 PHE A C 1
ATOM 1480 O O . PHE A 1 186 ? -8.68 15.492 18.875 1 98.69 186 PHE A O 1
ATOM 1487 N N . ALA A 1 187 ? -10.547 16.5 19.453 1 98.25 187 ALA A N 1
ATOM 1488 C CA . ALA A 1 187 ? -9.992 17.844 19.484 1 98.25 187 ALA A CA 1
ATOM 1489 C C . ALA A 1 187 ? -8.758 17.906 20.391 1 98.25 187 ALA A C 1
ATOM 1491 O O . ALA A 1 187 ? -7.727 18.453 20 1 98.25 187 ALA A O 1
ATOM 1492 N N . HIS A 1 188 ? -8.836 17.344 21.547 1 98.5 188 HIS A N 1
ATOM 1493 C CA . HIS A 1 188 ? -7.73 17.406 22.5 1 98.5 188 HIS A CA 1
ATOM 1494 C C . HIS A 1 188 ? -6.48 16.734 21.922 1 98.5 188 HIS A C 1
ATOM 1496 O O . HIS A 1 188 ? -5.375 17.281 22.047 1 98.5 188 HIS A O 1
ATOM 1502 N N . LYS A 1 189 ? -6.715 15.602 21.312 1 98.75 189 LYS A N 1
ATOM 1503 C CA . LYS A 1 189 ? -5.594 14.875 20.734 1 98.75 189 LYS A CA 1
ATOM 1504 C C . LYS A 1 189 ? -4.961 15.664 19.594 1 98.75 189 LYS A C 1
ATOM 1506 O O . LYS A 1 189 ? -3.734 15.758 19.5 1 98.75 189 LYS A O 1
ATOM 1511 N N . VAL A 1 190 ? -5.746 16.25 18.703 1 98.81 190 VAL A N 1
ATOM 1512 C CA . VAL A 1 190 ? -5.246 17.031 17.594 1 98.81 190 VAL A CA 1
ATOM 1513 C C . VAL A 1 190 ? -4.477 18.25 18.109 1 98.81 190 VAL A C 1
ATOM 1515 O O . VAL A 1 190 ? -3.389 18.562 17.609 1 98.81 190 VAL A O 1
ATOM 1518 N N . ASP A 1 191 ? -5.031 18.922 19.094 1 98.62 191 ASP A N 1
ATOM 1519 C CA . ASP A 1 191 ? -4.395 20.094 19.672 1 98.62 191 ASP A CA 1
ATOM 1520 C C . ASP A 1 191 ? -3.053 19.75 20.297 1 98.62 191 ASP A C 1
ATOM 1522 O O . ASP A 1 191 ? -2.08 20.484 20.172 1 98.62 191 ASP A O 1
ATOM 1526 N N . GLN A 1 192 ? -3.018 18.641 20.984 1 98.69 192 GLN A N 1
ATOM 1527 C CA . GLN A 1 192 ? -1.771 18.188 21.594 1 98.69 192 GLN A CA 1
ATOM 1528 C C . GLN A 1 192 ? -0.709 17.922 20.531 1 98.69 192 GLN A C 1
ATOM 1530 O O . GLN A 1 192 ? 0.444 18.328 20.688 1 98.69 192 GLN A O 1
ATOM 1535 N N . VAL A 1 193 ? -1.086 17.25 19.453 1 98.81 193 VAL A N 1
ATOM 1536 C CA . VAL A 1 193 ? -0.163 16.953 18.375 1 98.81 193 VAL A CA 1
ATOM 1537 C C . VAL A 1 193 ? 0.332 18.234 17.719 1 98.81 193 VAL A C 1
ATOM 1539 O O . VAL A 1 193 ? 1.521 18.375 17.438 1 98.81 193 VAL A O 1
ATOM 1542 N N . ALA A 1 194 ? -0.55 19.156 17.516 1 98.5 194 ALA A N 1
ATOM 1543 C CA . ALA A 1 194 ? -0.194 20.453 16.922 1 98.5 194 ALA A CA 1
ATOM 1544 C C . ALA A 1 194 ? 0.788 21.203 17.812 1 98.5 194 ALA A C 1
ATOM 1546 O O . ALA A 1 194 ? 1.764 21.781 17.328 1 98.5 194 ALA A O 1
ATOM 1547 N N . ASN A 1 195 ? 0.536 21.188 19.109 1 97.75 195 ASN A N 1
ATOM 1548 C CA . ASN A 1 195 ? 1.369 21.906 20.062 1 97.75 195 ASN A CA 1
ATOM 1549 C C . ASN A 1 195 ? 2.756 21.281 20.188 1 97.75 195 ASN A C 1
ATOM 1551 O O . ASN A 1 195 ? 3.738 21.984 20.438 1 97.75 195 ASN A O 1
ATOM 1555 N N . ASN A 1 196 ? 2.826 19.969 20 1 97.38 196 ASN A N 1
ATOM 1556 C CA . ASN A 1 196 ? 4.094 19.25 20.094 1 97.38 196 ASN A CA 1
ATOM 1557 C C . ASN A 1 196 ? 4.895 19.344 18.797 1 97.38 196 ASN A C 1
ATOM 1559 O O . ASN A 1 196 ? 6.07 18.984 18.766 1 97.38 196 ASN A O 1
ATOM 1563 N N . PHE A 1 197 ? 4.234 19.781 17.781 1 96.44 197 PHE A N 1
ATOM 1564 C CA . PHE A 1 197 ? 4.848 19.781 16.469 1 96.44 197 PHE A CA 1
ATOM 1565 C C . PHE A 1 197 ? 5.809 20.953 16.312 1 96.44 197 PHE A C 1
ATOM 1567 O O . PHE A 1 197 ? 6.895 20.812 15.75 1 96.44 197 PHE A O 1
ATOM 1574 N N . MET B 1 1 ? -13.062 -26.562 -17.312 1 87.81 1 MET B N 1
ATOM 1575 C CA . MET B 1 1 ? -11.609 -26.406 -17.172 1 87.81 1 MET B CA 1
ATOM 1576 C C . MET B 1 1 ? -11.266 -25.391 -16.094 1 87.81 1 MET B C 1
ATOM 1578 O O . MET B 1 1 ? -11.93 -24.359 -15.969 1 87.81 1 MET B O 1
ATOM 1582 N N . LYS B 1 2 ? -10.258 -25.734 -15.289 1 93.19 2 LYS B N 1
ATOM 1583 C CA . LYS B 1 2 ? -9.836 -24.828 -14.227 1 93.19 2 LYS B CA 1
ATOM 1584 C C . LYS B 1 2 ? -9.133 -23.594 -14.797 1 93.19 2 LYS B C 1
ATOM 1586 O O . LYS B 1 2 ? -8.281 -23.719 -15.68 1 93.19 2 LYS B O 1
ATOM 1591 N N . LYS B 1 3 ? -9.594 -22.484 -14.391 1 97.38 3 LYS B N 1
ATOM 1592 C CA . LYS B 1 3 ? -8.945 -21.234 -14.766 1 97.38 3 LYS B CA 1
ATOM 1593 C C . LYS B 1 3 ? -8.102 -20.688 -13.625 1 97.38 3 LYS B C 1
ATOM 1595 O O . LYS B 1 3 ? -8.594 -20.516 -12.508 1 97.38 3 LYS B O 1
ATOM 1600 N N . VAL B 1 4 ? -6.836 -20.484 -13.883 1 98.5 4 VAL B N 1
ATOM 1601 C CA . VAL B 1 4 ? -5.91 -19.922 -12.906 1 98.5 4 VAL B CA 1
ATOM 1602 C C . VAL B 1 4 ? -5.359 -18.594 -13.438 1 98.5 4 VAL B C 1
ATOM 1604 O O . VAL B 1 4 ? -4.84 -18.531 -14.555 1 98.5 4 VAL B O 1
ATOM 1607 N N . ILE B 1 5 ? -5.504 -17.578 -12.672 1 98.88 5 ILE B N 1
ATOM 1608 C CA . ILE B 1 5 ? -5.043 -16.25 -13.07 1 98.88 5 ILE B CA 1
ATOM 1609 C C . ILE B 1 5 ? -3.689 -15.961 -12.43 1 98.88 5 ILE B C 1
ATOM 1611 O O . ILE B 1 5 ? -3.508 -16.172 -11.227 1 98.88 5 ILE B O 1
ATOM 1615 N N . ILE B 1 6 ? -2.715 -15.594 -13.234 1 98.88 6 ILE B N 1
ATOM 1616 C CA . ILE B 1 6 ? -1.407 -15.148 -12.758 1 98.88 6 ILE B CA 1
ATOM 1617 C C . ILE B 1 6 ? -1.354 -13.625 -12.734 1 98.88 6 ILE B C 1
ATOM 1619 O O . ILE B 1 6 ? -1.47 -12.977 -13.781 1 98.88 6 ILE B O 1
ATOM 1623 N N . VAL B 1 7 ? -1.238 -13.07 -11.57 1 98.94 7 VAL B N 1
ATOM 1624 C CA . VAL B 1 7 ? -1.124 -11.625 -11.398 1 98.94 7 VAL B CA 1
ATOM 1625 C C . VAL B 1 7 ? 0.331 -11.25 -11.125 1 98.94 7 VAL B C 1
ATOM 1627 O O . VAL B 1 7 ? 0.865 -11.539 -10.055 1 98.94 7 VAL B O 1
ATOM 1630 N N . ASP B 1 8 ? 0.919 -10.602 -12.094 1 98.88 8 ASP B N 1
ATOM 1631 C CA . ASP B 1 8 ? 2.336 -10.258 -11.992 1 98.88 8 ASP B CA 1
ATOM 1632 C C . ASP B 1 8 ? 2.521 -8.797 -11.586 1 98.88 8 ASP B C 1
ATOM 1634 O O . ASP B 1 8 ? 2.334 -7.895 -12.406 1 98.88 8 ASP B O 1
ATOM 1638 N N . ALA B 1 9 ? 2.926 -8.586 -10.336 1 98.81 9 ALA B N 1
ATOM 1639 C CA . ALA B 1 9 ? 3.189 -7.238 -9.852 1 98.81 9 ALA B CA 1
ATOM 1640 C C . ALA B 1 9 ? 4.684 -7.004 -9.656 1 98.81 9 ALA B C 1
ATOM 1642 O O . ALA B 1 9 ? 5.094 -6.031 -9.016 1 98.81 9 ALA B O 1
ATOM 1643 N N . SER B 1 10 ? 5.527 -7.887 -10.148 1 98.69 10 SER B N 1
ATOM 1644 C CA . SER B 1 10 ? 6.973 -7.691 -10.07 1 98.69 10 SER B CA 1
ATOM 1645 C C . SER B 1 10 ? 7.426 -6.539 -10.953 1 98.69 10 SER B C 1
ATOM 1647 O O . SER B 1 10 ? 7.141 -6.523 -12.156 1 98.69 10 SER B O 1
ATOM 1649 N N . VAL B 1 11 ? 8.188 -5.645 -10.383 1 97.56 11 VAL B N 1
ATOM 1650 C CA . VAL B 1 11 ? 8.625 -4.465 -11.125 1 97.56 11 VAL B CA 1
ATOM 1651 C C . VAL B 1 11 ? 9.961 -4.75 -11.812 1 97.56 11 VAL B C 1
ATOM 1653 O O . VAL B 1 11 ? 10.586 -3.84 -12.367 1 97.56 11 VAL B O 1
ATOM 1656 N N . THR B 1 12 ? 10.422 -5.926 -11.719 1 95.19 12 THR B N 1
ATOM 1657 C CA . THR B 1 12 ? 11.539 -6.434 -12.5 1 95.19 12 THR B CA 1
ATOM 1658 C C . THR B 1 12 ? 11.047 -7.07 -13.797 1 95.19 12 THR B C 1
ATOM 1660 O O . THR B 1 12 ? 10.164 -7.93 -13.773 1 95.19 12 THR B O 1
ATOM 1663 N N . PRO B 1 13 ? 11.57 -6.684 -14.859 1 90.12 13 PRO B N 1
ATOM 1664 C CA . PRO B 1 13 ? 11.039 -7.152 -16.141 1 90.12 13 PRO B CA 1
ATOM 1665 C C . PRO B 1 13 ? 11.062 -8.672 -16.266 1 90.12 13 PRO B C 1
ATOM 1667 O O . PRO B 1 13 ? 10.133 -9.266 -16.828 1 90.12 13 PRO B O 1
ATOM 1670 N N . SER B 1 14 ? 12.156 -9.344 -15.875 1 91.19 14 SER B N 1
ATOM 1671 C CA . SER B 1 14 ? 12.258 -10.797 -15.945 1 91.19 14 SER B CA 1
ATOM 1672 C C . SER B 1 14 ? 13.297 -11.328 -14.969 1 91.19 14 SER B C 1
ATOM 1674 O O . SER B 1 14 ? 14.172 -10.578 -14.516 1 91.19 14 SER B O 1
ATOM 1676 N N . GLY B 1 15 ? 13.031 -12.492 -14.562 1 94 15 GLY B N 1
ATOM 1677 C CA . GLY B 1 15 ? 14.078 -13.18 -13.82 1 94 15 GLY B CA 1
ATOM 1678 C C . GLY B 1 15 ? 14.141 -12.781 -12.359 1 94 15 GLY B C 1
ATOM 1679 O O . GLY B 1 15 ? 15.164 -12.969 -11.695 1 94 15 GLY B O 1
ATOM 1680 N N . SER B 1 16 ? 13.086 -12.109 -11.898 1 97.62 16 SER B N 1
ATOM 1681 C CA . SER B 1 16 ? 13.023 -11.812 -10.469 1 97.62 16 SER B CA 1
ATOM 1682 C C . SER B 1 16 ? 12.859 -13.086 -9.648 1 97.62 16 SER B C 1
ATOM 1684 O O . SER B 1 16 ? 12.562 -14.148 -10.195 1 97.62 16 SER B O 1
ATOM 1686 N N . TYR B 1 17 ? 13.102 -12.93 -8.328 1 98.75 17 TYR B N 1
ATOM 1687 C CA . TYR B 1 17 ? 12.852 -14.055 -7.434 1 98.75 17 TYR B CA 1
ATOM 1688 C C . TYR B 1 17 ? 11.43 -14.578 -7.602 1 98.75 17 TYR B C 1
ATOM 1690 O O . TYR B 1 17 ? 11.219 -15.789 -7.68 1 98.75 17 TYR B O 1
ATOM 1698 N N . THR B 1 18 ? 10.445 -13.719 -7.727 1 98.88 18 THR B N 1
ATOM 1699 C CA . THR B 1 18 ? 9.047 -14.141 -7.781 1 98.88 18 THR B CA 1
ATOM 1700 C C . THR B 1 18 ? 8.727 -14.781 -9.133 1 98.88 18 THR B C 1
ATOM 1702 O O . THR B 1 18 ? 7.922 -15.711 -9.211 1 98.88 18 THR B O 1
ATOM 1705 N N . HIS B 1 19 ? 9.375 -14.32 -10.219 1 98.81 19 HIS B N 1
ATOM 1706 C CA . HIS B 1 19 ? 9.227 -14.984 -11.516 1 98.81 19 HIS B CA 1
ATOM 1707 C C . HIS B 1 19 ? 9.75 -16.406 -11.469 1 98.81 19 HIS B C 1
ATOM 1709 O O . HIS B 1 19 ? 9.117 -17.328 -11.992 1 98.81 19 HIS B O 1
ATOM 1715 N N . LEU B 1 20 ? 10.914 -16.562 -10.875 1 98.88 20 LEU B N 1
ATOM 1716 C CA . LEU B 1 20 ? 11.523 -17.891 -10.789 1 98.88 20 LEU B CA 1
ATOM 1717 C C . LEU B 1 20 ? 10.703 -18.812 -9.906 1 98.88 20 LEU B C 1
ATOM 1719 O O . LEU B 1 20 ? 10.57 -20 -10.203 1 98.88 20 LEU B O 1
ATOM 1723 N N . LEU B 1 21 ? 10.164 -18.281 -8.836 1 98.94 21 LEU B N 1
ATOM 1724 C CA . LEU B 1 21 ? 9.242 -19.062 -8.016 1 98.94 21 LEU B CA 1
ATOM 1725 C C . LEU B 1 21 ? 8.031 -19.5 -8.828 1 98.94 21 LEU B C 1
ATOM 1727 O O . LEU B 1 21 ? 7.574 -20.641 -8.703 1 98.94 21 LEU B O 1
ATOM 1731 N N . LEU B 1 22 ? 7.484 -18.578 -9.617 1 98.88 22 LEU B N 1
ATOM 1732 C CA . LEU B 1 22 ? 6.332 -18.906 -10.453 1 98.88 22 LEU B CA 1
ATOM 1733 C C . LEU B 1 22 ? 6.664 -20.047 -11.414 1 98.88 22 LEU B C 1
ATOM 1735 O O . LEU B 1 22 ? 5.875 -20.969 -11.586 1 98.88 22 LEU B O 1
ATOM 1739 N N . ASP B 1 23 ? 7.812 -19.938 -12.078 1 98.56 23 ASP B N 1
ATOM 1740 C CA . ASP B 1 23 ? 8.227 -20.984 -13.016 1 98.56 23 ASP B CA 1
ATOM 1741 C C . ASP B 1 23 ? 8.227 -22.359 -12.352 1 98.56 23 ASP B C 1
ATOM 1743 O O . ASP B 1 23 ? 7.691 -23.312 -12.914 1 98.56 23 ASP B O 1
ATOM 1747 N N . ARG B 1 24 ? 8.805 -22.391 -11.211 1 98.5 24 ARG B N 1
ATOM 1748 C CA . ARG B 1 24 ? 8.852 -23.656 -10.492 1 98.5 24 ARG B CA 1
ATOM 1749 C C . ARG B 1 24 ? 7.453 -24.125 -10.094 1 98.5 24 ARG B C 1
ATOM 1751 O O . ARG B 1 24 ? 7.117 -25.297 -10.234 1 98.5 24 ARG B O 1
ATOM 1758 N N . PHE B 1 25 ? 6.633 -23.219 -9.539 1 98.81 25 PHE B N 1
ATOM 1759 C CA . PHE B 1 25 ? 5.254 -23.531 -9.172 1 98.81 25 PHE B CA 1
ATOM 1760 C C . PHE B 1 25 ? 4.504 -24.156 -10.344 1 98.81 25 PHE B C 1
ATOM 1762 O O . PHE B 1 25 ? 3.859 -25.188 -10.188 1 98.81 25 PHE B O 1
ATOM 1769 N N . LEU B 1 26 ? 4.625 -23.5 -11.5 1 98.12 26 LEU B N 1
ATOM 1770 C CA . LEU B 1 26 ? 3.891 -23.953 -12.68 1 98.12 26 LEU B CA 1
ATOM 1771 C C . LEU B 1 26 ? 4.398 -25.312 -13.156 1 98.12 26 LEU B C 1
ATOM 1773 O O . LEU B 1 26 ? 3.609 -26.156 -13.57 1 98.12 26 LEU B O 1
ATOM 1777 N N . GLN B 1 27 ? 5.707 -25.469 -13.109 1 96.88 27 GLN B N 1
ATOM 1778 C CA . GLN B 1 27 ? 6.285 -26.75 -13.5 1 96.88 27 GLN B CA 1
ATOM 1779 C C . GLN B 1 27 ? 5.727 -27.891 -12.641 1 96.88 27 GLN B C 1
ATOM 1781 O O . GLN B 1 27 ? 5.309 -28.922 -13.172 1 96.88 27 GLN B O 1
ATOM 1786 N N . THR B 1 28 ? 5.691 -27.703 -11.383 1 97.88 28 THR B N 1
ATOM 1787 C CA . THR B 1 28 ? 5.184 -28.703 -10.461 1 97.88 28 THR B CA 1
ATOM 1788 C C . THR B 1 28 ? 3.68 -28.891 -10.633 1 97.88 28 THR B C 1
ATOM 1790 O O . THR B 1 28 ? 3.195 -30.031 -10.727 1 97.88 28 THR B O 1
ATOM 1793 N N . TYR B 1 29 ? 2.924 -27.781 -10.688 1 97.75 29 TYR B N 1
ATOM 1794 C CA . TYR B 1 29 ? 1.469 -27.812 -10.766 1 97.75 29 TYR B CA 1
ATOM 1795 C C . TYR B 1 29 ? 1.007 -28.516 -12.047 1 97.75 29 TYR B C 1
ATOM 1797 O O . TYR B 1 29 ? 0.059 -29.297 -12.016 1 97.75 29 TYR B O 1
ATOM 1805 N N . LYS B 1 30 ? 1.664 -28.266 -13.141 1 95.62 30 LYS B N 1
ATOM 1806 C CA . LYS B 1 30 ? 1.269 -28.797 -14.438 1 95.62 30 LYS B CA 1
ATOM 1807 C C . LYS B 1 30 ? 1.499 -30.297 -14.523 1 95.62 30 LYS B C 1
ATOM 1809 O O . LYS B 1 30 ? 0.843 -30.984 -15.305 1 95.62 30 LYS B O 1
ATOM 1814 N N . LYS B 1 31 ? 2.416 -30.781 -13.758 1 94.56 31 LYS B N 1
ATOM 1815 C CA . LYS B 1 31 ? 2.66 -32.219 -13.719 1 94.56 31 LYS B CA 1
ATOM 1816 C C . LYS B 1 31 ? 1.431 -32.969 -13.219 1 94.56 31 LYS B C 1
ATOM 1818 O O . LYS B 1 31 ? 1.168 -34.094 -13.641 1 94.56 31 LYS B O 1
ATOM 1823 N N . GLN B 1 32 ? 0.665 -32.312 -12.43 1 90.44 32 GLN B N 1
ATOM 1824 C CA . GLN B 1 32 ? -0.465 -33 -11.805 1 90.44 32 GLN B CA 1
ATOM 1825 C C . GLN B 1 32 ? -1.791 -32.469 -12.359 1 90.44 32 GLN B C 1
ATOM 1827 O O . GLN B 1 32 ? -2.852 -33.031 -12.047 1 90.44 32 GLN B O 1
ATOM 1832 N N . ASN B 1 33 ? -1.739 -31.453 -13.109 1 91.19 33 ASN B N 1
ATOM 1833 C CA . ASN B 1 33 ? -2.934 -30.812 -13.664 1 91.19 33 ASN B CA 1
ATOM 1834 C C . ASN B 1 33 ? -2.756 -30.484 -15.141 1 91.19 33 ASN B C 1
ATOM 1836 O O . ASN B 1 33 ? -2.275 -29.406 -15.484 1 91.19 33 ASN B O 1
ATOM 1840 N N . SER B 1 34 ? -3.186 -31.359 -15.953 1 86.25 34 SER B N 1
ATOM 1841 C CA . SER B 1 34 ? -2.889 -31.25 -17.375 1 86.25 34 SER B CA 1
ATOM 1842 C C . SER B 1 34 ? -3.885 -30.328 -18.094 1 86.25 34 SER B C 1
ATOM 1844 O O . SER B 1 34 ? -3.586 -29.781 -19.156 1 86.25 34 SER B O 1
ATOM 1846 N N . SER B 1 35 ? -5.023 -30.141 -17.547 1 91.12 35 SER B N 1
ATOM 1847 C CA . SER B 1 35 ? -6.031 -29.328 -18.234 1 91.12 35 SER B CA 1
ATOM 1848 C C . SER B 1 35 ? -6.355 -28.062 -17.453 1 91.12 35 SER B C 1
ATOM 1850 O O . SER B 1 35 ? -7.379 -28 -16.766 1 91.12 35 SER B O 1
ATOM 1852 N N . VAL B 1 36 ? -5.5 -27.125 -17.438 1 95 36 VAL B N 1
ATOM 1853 C CA . VAL B 1 36 ? -5.691 -25.859 -16.75 1 95 36 VAL B CA 1
ATOM 1854 C C . VAL B 1 36 ? -5.434 -24.703 -17.703 1 95 36 VAL B C 1
ATOM 1856 O O . VAL B 1 36 ? -4.504 -24.766 -18.516 1 95 36 VAL B O 1
ATOM 1859 N N . GLU B 1 37 ? -6.301 -23.812 -17.719 1 96.94 37 GLU B N 1
ATOM 1860 C CA . GLU B 1 37 ? -6.098 -22.562 -18.469 1 96.94 37 GLU B CA 1
ATOM 1861 C C . GLU B 1 37 ? -5.477 -21.5 -17.578 1 96.94 37 GLU B C 1
ATOM 1863 O O . GLU B 1 37 ? -6.012 -21.172 -16.516 1 96.94 37 GLU B O 1
ATOM 1868 N N . PHE B 1 38 ? -4.34 -21.047 -18.031 1 97.69 38 PHE B N 1
ATOM 1869 C CA . PHE B 1 38 ? -3.684 -19.953 -17.328 1 97.69 38 PHE B CA 1
ATOM 1870 C C . PHE B 1 38 ? -3.947 -18.625 -18.016 1 97.69 38 PHE B C 1
ATOM 1872 O O . PHE B 1 38 ? -3.854 -18.516 -19.234 1 97.69 38 PHE B O 1
ATOM 1879 N N . ILE B 1 39 ? -4.332 -17.609 -17.25 1 98.19 39 ILE B N 1
ATOM 1880 C CA . ILE B 1 39 ? -4.543 -16.25 -17.719 1 98.19 39 ILE B CA 1
ATOM 1881 C C . ILE B 1 39 ? -3.535 -15.312 -17.062 1 98.19 39 ILE B C 1
ATOM 1883 O O . ILE B 1 39 ? -3.436 -15.266 -15.836 1 98.19 39 ILE B O 1
ATOM 1887 N N . ASP B 1 40 ? -2.826 -14.57 -17.891 1 98.5 40 ASP B N 1
ATOM 1888 C CA . ASP B 1 40 ? -1.769 -13.703 -17.375 1 98.5 40 ASP B CA 1
ATOM 1889 C C . ASP B 1 40 ? -2.242 -12.258 -17.281 1 98.5 40 ASP B C 1
ATOM 1891 O O . ASP B 1 40 ? -2.65 -11.664 -18.281 1 98.5 40 ASP B O 1
ATOM 1895 N N . TRP B 1 41 ? -2.24 -11.727 -16.094 1 98.81 41 TRP B N 1
ATOM 1896 C CA . TRP B 1 41 ? -2.457 -10.305 -15.844 1 98.81 41 TRP B CA 1
ATOM 1897 C C . TRP B 1 41 ? -1.171 -9.633 -15.375 1 98.81 41 TRP B C 1
ATOM 1899 O O . TRP B 1 41 ? -0.867 -9.625 -14.188 1 98.81 41 TRP B O 1
ATOM 1909 N N . ASN B 1 42 ? -0.416 -9.086 -16.328 1 98.75 42 ASN B N 1
ATOM 1910 C CA . ASN B 1 42 ? 0.769 -8.305 -15.992 1 98.75 42 ASN B CA 1
ATOM 1911 C C . ASN B 1 42 ? 0.404 -6.883 -15.57 1 98.75 42 ASN B C 1
ATOM 1913 O O . ASN B 1 42 ? 0.136 -6.031 -16.422 1 98.75 42 ASN B O 1
ATOM 1917 N N . LEU B 1 43 ? 0.488 -6.578 -14.289 1 98.81 43 LEU B N 1
ATOM 1918 C CA . LEU B 1 43 ? -0.002 -5.309 -13.766 1 98.81 43 LEU B CA 1
ATOM 1919 C C . LEU B 1 43 ? 0.921 -4.16 -14.164 1 98.81 43 LEU B C 1
ATOM 1921 O O . LEU B 1 43 ? 0.547 -2.99 -14.055 1 98.81 43 LEU B O 1
ATOM 1925 N N . ASN B 1 44 ? 2.125 -4.465 -14.617 1 98.5 44 ASN B N 1
ATOM 1926 C CA . ASN B 1 44 ? 3.035 -3.428 -15.094 1 98.5 44 ASN B CA 1
ATOM 1927 C C . ASN B 1 44 ? 2.584 -2.859 -16.438 1 98.5 44 ASN B C 1
ATOM 1929 O O . ASN B 1 44 ? 3.047 -1.796 -16.859 1 98.5 44 ASN B O 1
ATOM 1933 N N . GLU B 1 45 ? 1.707 -3.578 -17.078 1 98 45 GLU B N 1
ATOM 1934 C CA . GLU B 1 45 ? 1.318 -3.207 -18.438 1 98 45 GLU B CA 1
ATOM 1935 C C . GLU B 1 45 ? -0.159 -2.832 -18.5 1 98 45 GLU B C 1
ATOM 1937 O O . GLU B 1 45 ? -0.548 -1.961 -19.281 1 98 45 GLU B O 1
ATOM 1942 N N . LEU B 1 46 ? -0.954 -3.43 -17.688 1 98.5 46 LEU B N 1
ATOM 1943 C CA . LEU B 1 46 ? -2.402 -3.264 -17.75 1 98.5 46 LEU B CA 1
ATOM 1944 C C . LEU B 1 46 ? -2.834 -1.978 -17.062 1 98.5 46 LEU B C 1
ATOM 1946 O O . LEU B 1 46 ? -2.285 -1.618 -16.016 1 98.5 46 LEU B O 1
ATOM 1950 N N . PRO B 1 47 ? -3.902 -1.278 -17.484 1 98.19 47 PRO B N 1
ATOM 1951 C CA . PRO B 1 47 ? -4.406 -0.061 -16.844 1 98.19 47 PRO B CA 1
ATOM 1952 C C . PRO B 1 47 ? -4.781 -0.276 -15.383 1 98.19 47 PRO B C 1
ATOM 1954 O O . PRO B 1 47 ? -4.539 0.599 -14.547 1 98.19 47 PRO B O 1
ATOM 1957 N N . VAL B 1 48 ? -5.25 -1.42 -15.016 1 98.56 48 VAL B N 1
ATOM 1958 C CA . VAL B 1 48 ? -5.715 -1.721 -13.672 1 98.56 48 VAL B CA 1
ATOM 1959 C C . VAL B 1 48 ? -4.539 -1.68 -12.695 1 98.56 48 VAL B C 1
ATOM 1961 O O . VAL B 1 48 ? -4.723 -1.436 -11.5 1 98.56 48 VAL B O 1
ATOM 1964 N N . GLY B 1 49 ? -3.303 -1.89 -13.203 1 98.69 49 GLY B N 1
ATOM 1965 C CA . GLY B 1 49 ? -2.109 -1.782 -12.383 1 98.69 49 GLY B CA 1
ATOM 1966 C C . GLY B 1 49 ? -1.505 -0.391 -12.383 1 98.69 49 GLY B C 1
ATOM 1967 O O . GLY B 1 49 ? -0.654 -0.076 -11.547 1 98.69 49 GLY B O 1
ATOM 1968 N N . LYS B 1 50 ? -2.035 0.516 -13.273 1 98.31 50 LYS B N 1
ATOM 1969 C CA . LYS B 1 50 ? -1.376 1.801 -13.484 1 98.31 50 LYS B CA 1
ATOM 1970 C C . LYS B 1 50 ? -2.254 2.955 -13.016 1 98.31 50 LYS B C 1
ATOM 1972 O O . LYS B 1 50 ? -1.757 4.051 -12.742 1 98.31 50 LYS B O 1
ATOM 1977 N N . ILE B 1 51 ? -3.537 2.744 -12.93 1 98.5 51 ILE B N 1
ATOM 1978 C CA . ILE B 1 51 ? -4.477 3.799 -12.562 1 98.5 51 ILE B CA 1
ATOM 1979 C C . ILE B 1 51 ? -4.742 3.756 -11.062 1 98.5 51 ILE B C 1
ATOM 1981 O O . ILE B 1 51 ? -5.293 2.777 -10.555 1 98.5 51 ILE B O 1
ATOM 1985 N N . SER B 1 52 ? -4.398 4.762 -10.352 1 98.62 52 SER B N 1
ATOM 1986 C CA . SER B 1 52 ? -4.633 4.879 -8.922 1 98.62 52 SER B CA 1
ATOM 1987 C C . SER B 1 52 ? -5.906 5.664 -8.633 1 98.62 52 SER B C 1
ATOM 1989 O O . SER B 1 52 ? -6.172 6.688 -9.266 1 98.62 52 SER B O 1
ATOM 1991 N N . TYR B 1 53 ? -6.664 5.152 -7.707 1 98.5 53 TYR B N 1
ATOM 1992 C CA . TYR B 1 53 ? -7.883 5.855 -7.316 1 98.5 53 TYR B CA 1
ATOM 1993 C C . TYR B 1 53 ? -7.559 7.246 -6.777 1 98.5 53 TYR B C 1
ATOM 1995 O O . TYR B 1 53 ? -6.641 7.406 -5.973 1 98.5 53 TYR B O 1
ATOM 2003 N N . ASN B 1 54 ? -8.234 8.242 -7.234 1 98.12 54 ASN B N 1
ATOM 2004 C CA . ASN B 1 54 ? -8.047 9.617 -6.785 1 98.12 54 ASN B CA 1
ATOM 2005 C C . ASN B 1 54 ? -9.312 10.453 -6.984 1 98.12 54 ASN B C 1
ATOM 2007 O O . ASN B 1 54 ? -10.32 9.945 -7.477 1 98.12 54 ASN B O 1
ATOM 2011 N N . THR B 1 55 ? -9.281 11.734 -6.609 1 97.75 55 THR B N 1
ATOM 2012 C CA . THR B 1 55 ? -10.469 12.594 -6.605 1 97.75 55 THR B CA 1
ATOM 2013 C C . THR B 1 55 ? -10.898 12.93 -8.031 1 97.75 55 THR B C 1
ATOM 2015 O O . THR B 1 55 ? -12.031 13.359 -8.258 1 97.75 55 THR B O 1
ATOM 2018 N N . GLN B 1 56 ? -10.031 12.672 -9 1 97 56 GLN B N 1
ATOM 2019 C CA . GLN B 1 56 ? -10.312 13.117 -10.359 1 97 56 GLN B CA 1
ATOM 2020 C C . GLN B 1 56 ? -10.914 12 -11.195 1 97 56 GLN B C 1
ATOM 2022 O O . GLN B 1 56 ? -11.492 12.242 -12.258 1 97 56 GLN B O 1
ATOM 2027 N N . ASN B 1 57 ? -10.797 10.734 -10.695 1 97.31 57 ASN B N 1
ATOM 2028 C CA . ASN B 1 57 ? -11.219 9.641 -11.562 1 97.31 57 ASN B CA 1
ATOM 2029 C C . ASN B 1 57 ? -12.289 8.781 -10.891 1 97.31 57 ASN B C 1
ATOM 2031 O O . ASN B 1 57 ? -12.57 7.664 -11.336 1 97.31 57 ASN B O 1
ATOM 2035 N N . ALA B 1 58 ? -12.867 9.289 -9.844 1 94.19 58 ALA B N 1
ATOM 2036 C CA . ALA B 1 58 ? -13.844 8.539 -9.055 1 94.19 58 ALA B CA 1
ATOM 2037 C C . ALA B 1 58 ? -15.008 8.078 -9.922 1 94.19 58 ALA B C 1
ATOM 2039 O O . ALA B 1 58 ? -15.555 6.992 -9.711 1 94.19 58 ALA B O 1
ATOM 2040 N N . SER B 1 59 ? -15.398 8.883 -10.914 1 94.38 59 SER B N 1
ATOM 2041 C CA . SER B 1 59 ? -16.562 8.609 -11.742 1 94.38 59 SER B CA 1
ATOM 2042 C C . SER B 1 59 ? -16.312 7.445 -12.695 1 94.38 59 SER B C 1
ATOM 2044 O O . SER B 1 59 ? -17.25 6.77 -13.125 1 94.38 59 SER B O 1
ATOM 2046 N N . ASN B 1 60 ? -15.086 7.125 -12.992 1 96.31 60 ASN B N 1
ATOM 2047 C CA . ASN B 1 60 ? -14.789 6.113 -14 1 96.31 60 ASN B CA 1
ATOM 2048 C C . ASN B 1 60 ? -13.867 5.031 -13.453 1 96.31 60 ASN B C 1
ATOM 2050 O O . ASN B 1 60 ? -13.562 4.062 -14.148 1 96.31 60 ASN B O 1
ATOM 2054 N N . PHE B 1 61 ? -13.445 5.137 -12.266 1 98.12 61 PHE B N 1
ATOM 2055 C CA . PHE B 1 61 ? -12.484 4.219 -11.664 1 98.12 61 PHE B CA 1
ATOM 2056 C C . PHE B 1 61 ? -13.039 2.799 -11.633 1 98.12 61 PHE B C 1
ATOM 2058 O O . PHE B 1 61 ? -12.328 1.842 -11.945 1 98.12 61 PHE B O 1
ATOM 2065 N N . PHE B 1 62 ? -14.297 2.662 -11.383 1 98.12 62 PHE B N 1
ATOM 2066 C CA . PHE B 1 62 ? -14.914 1.352 -11.227 1 98.12 62 PHE B CA 1
ATOM 2067 C C . PHE B 1 62 ? -15.68 0.959 -12.484 1 98.12 62 PHE B C 1
ATOM 2069 O O . PHE B 1 62 ? -16.75 0.345 -12.398 1 98.12 62 PHE B O 1
ATOM 2076 N N . SER B 1 63 ? -15.195 1.344 -13.602 1 98.12 63 SER B N 1
ATOM 2077 C CA . SER B 1 63 ? -15.805 0.969 -14.875 1 98.12 63 SER B CA 1
ATOM 2078 C C . SER B 1 63 ? -15.734 -0.538 -15.094 1 98.12 63 SER B C 1
ATOM 2080 O O . SER B 1 63 ? -15.031 -1.246 -14.375 1 98.12 63 SER B O 1
ATOM 2082 N N . PHE B 1 64 ? -16.469 -1.017 -16.016 1 98.06 64 PHE B N 1
ATOM 2083 C CA . PHE B 1 64 ? -16.438 -2.434 -16.359 1 98.06 64 PHE B CA 1
ATOM 2084 C C . PHE B 1 64 ? -15.031 -2.869 -16.719 1 98.06 64 PHE B C 1
ATOM 2086 O O . PHE B 1 64 ? -14.516 -3.855 -16.188 1 98.06 64 PHE B O 1
ATOM 2093 N N . GLU B 1 65 ? -14.328 -2.104 -17.531 1 97.62 65 GLU B N 1
ATOM 2094 C CA . GLU B 1 65 ? -13.023 -2.465 -18.078 1 97.62 65 GLU B CA 1
ATOM 2095 C C . GLU B 1 65 ? -11.961 -2.518 -16.984 1 97.62 65 GLU B C 1
ATOM 2097 O O . GLU B 1 65 ? -11.055 -3.352 -17.031 1 97.62 65 GLU B O 1
ATOM 2102 N N . ASN B 1 66 ? -12.141 -1.636 -15.984 1 97 66 ASN B N 1
ATOM 2103 C CA . ASN B 1 66 ? -11.07 -1.513 -15 1 97 66 ASN B CA 1
ATOM 2104 C C . ASN B 1 66 ? -11.445 -2.195 -13.688 1 97 66 ASN B C 1
ATOM 2106 O O . ASN B 1 66 ? -10.609 -2.307 -12.781 1 97 66 ASN B O 1
ATOM 2110 N N . SER B 1 67 ? -12.672 -2.664 -13.617 1 98.44 67 SER B N 1
ATOM 2111 C CA . SER B 1 67 ? -13.094 -3.227 -12.336 1 98.44 67 SER B CA 1
ATOM 2112 C C . SER B 1 67 ? -13.953 -4.469 -12.539 1 98.44 67 SER B C 1
ATOM 2114 O O . SER B 1 67 ? -13.469 -5.594 -12.391 1 98.44 67 SER B O 1
ATOM 2116 N N . ASP B 1 68 ? -15.148 -4.371 -13.086 1 98.56 68 ASP B N 1
ATOM 2117 C CA . ASP B 1 68 ? -16.109 -5.461 -13.148 1 98.56 68 ASP B CA 1
ATOM 2118 C C . ASP B 1 68 ? -15.562 -6.637 -13.953 1 98.56 68 ASP B C 1
ATOM 2120 O O . ASP B 1 68 ? -15.844 -7.797 -13.641 1 98.56 68 ASP B O 1
ATOM 2124 N N . TYR B 1 69 ? -14.852 -6.348 -15 1 98.75 69 TYR B N 1
ATOM 2125 C CA . TYR B 1 69 ? -14.227 -7.398 -15.797 1 98.75 69 TYR B CA 1
ATOM 2126 C C . TYR B 1 69 ? -13.359 -8.297 -14.922 1 98.75 69 TYR B C 1
ATOM 2128 O O . TYR B 1 69 ? -13.453 -9.523 -14.984 1 98.75 69 TYR B O 1
ATOM 2136 N N . TYR B 1 70 ? -12.57 -7.73 -14.148 1 98.88 70 TYR B N 1
ATOM 2137 C CA . TYR B 1 70 ? -11.641 -8.461 -13.289 1 98.88 70 TYR B CA 1
ATOM 2138 C C . TYR B 1 70 ? -12.375 -9.133 -12.133 1 98.88 70 TYR B C 1
ATOM 2140 O O . TYR B 1 70 ? -12.07 -10.273 -11.773 1 98.88 70 TYR B O 1
ATOM 2148 N N . ILE B 1 71 ? -13.305 -8.438 -11.547 1 98.81 71 ILE B N 1
ATOM 2149 C CA . ILE B 1 71 ? -14.094 -8.984 -10.445 1 98.81 71 ILE B CA 1
ATOM 2150 C C . ILE B 1 71 ? -14.828 -10.242 -10.906 1 98.81 71 ILE B C 1
ATOM 2152 O O . ILE B 1 71 ? -14.797 -11.273 -10.227 1 98.81 71 ILE B O 1
ATOM 2156 N N . ASP B 1 72 ? -15.438 -10.141 -12.07 1 98.62 72 ASP B N 1
ATOM 2157 C CA . ASP B 1 72 ? -16.156 -11.281 -12.625 1 98.62 72 ASP B CA 1
ATOM 2158 C C . ASP B 1 72 ? -15.211 -12.461 -12.852 1 98.62 72 ASP B C 1
ATOM 2160 O O . ASP B 1 72 ? -15.562 -13.609 -12.57 1 98.62 72 ASP B O 1
ATOM 21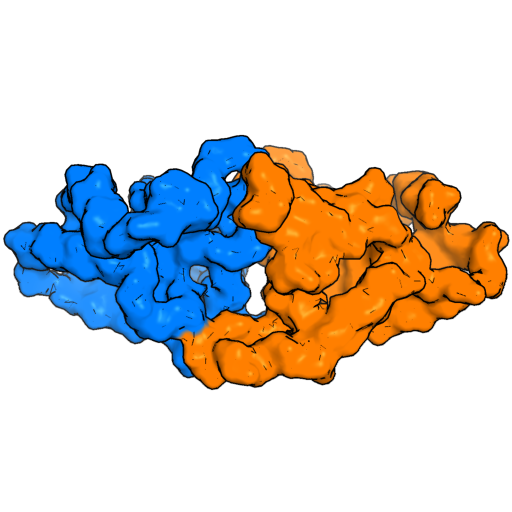64 N N . ALA B 1 73 ? -14.055 -12.172 -13.344 1 98.69 73 ALA B N 1
ATOM 2165 C CA . ALA B 1 73 ? -13.055 -13.219 -13.555 1 98.69 73 ALA B CA 1
ATOM 2166 C C . ALA B 1 73 ? -12.648 -13.867 -12.234 1 98.69 73 ALA B C 1
ATOM 2168 O O . ALA B 1 73 ? -12.539 -15.094 -12.148 1 98.69 73 ALA B O 1
ATOM 2169 N N . LEU B 1 74 ? -12.461 -13.109 -11.195 1 98.75 74 LEU B N 1
ATOM 2170 C CA . LEU B 1 74 ? -12.055 -13.633 -9.891 1 98.75 74 LEU B CA 1
ATOM 2171 C C . LEU B 1 74 ? -13.148 -14.5 -9.289 1 98.75 74 LEU B C 1
ATOM 2173 O O . LEU B 1 74 ? -12.859 -15.5 -8.633 1 98.75 74 LEU B O 1
ATOM 2177 N N . LYS B 1 75 ? -14.352 -14.172 -9.531 1 97.94 75 LYS B N 1
ATOM 2178 C CA . LYS B 1 75 ? -15.492 -14.891 -8.961 1 97.94 75 LYS B CA 1
ATOM 2179 C C . LYS B 1 75 ? -15.648 -16.266 -9.602 1 97.94 75 LYS B C 1
ATOM 2181 O O . LYS B 1 75 ? -16.312 -17.141 -9.039 1 97.94 75 LYS B O 1
ATOM 2186 N N . THR B 1 76 ? -15.078 -16.438 -10.766 1 97.44 76 THR B N 1
ATOM 2187 C CA . THR B 1 76 ? -15.297 -17.688 -11.469 1 97.44 76 THR B CA 1
ATOM 2188 C C . THR B 1 76 ? -14 -18.484 -11.578 1 97.44 76 THR B C 1
ATOM 2190 O O . THR B 1 76 ? -14.016 -19.656 -11.938 1 97.44 76 THR B O 1
ATOM 2193 N N . ALA B 1 77 ? -12.906 -17.875 -11.242 1 98.31 77 ALA B N 1
ATOM 2194 C CA . ALA B 1 77 ? -11.609 -18.531 -11.352 1 98.31 77 ALA B CA 1
ATOM 2195 C C . ALA B 1 77 ? -11.461 -19.625 -10.289 1 98.31 77 ALA B C 1
ATOM 2197 O O . ALA B 1 77 ? -12.039 -19.516 -9.203 1 98.31 77 ALA B O 1
ATOM 2198 N N . TYR B 1 78 ? -10.656 -20.625 -10.68 1 97.88 78 TYR B N 1
ATOM 2199 C CA . TYR B 1 78 ? -10.273 -21.641 -9.703 1 97.88 78 TYR B CA 1
ATOM 2200 C C . TYR B 1 78 ? -9.32 -21.062 -8.672 1 97.88 78 TYR B C 1
ATOM 2202 O O . TYR B 1 78 ? -9.43 -21.359 -7.477 1 97.88 78 TYR B O 1
ATOM 2210 N N . GLY B 1 79 ? -8.383 -20.25 -9.141 1 98.5 79 GLY B N 1
ATOM 2211 C CA . GLY B 1 79 ? -7.426 -19.625 -8.234 1 98.5 79 GLY B CA 1
ATOM 2212 C C . GLY B 1 79 ? -6.621 -18.516 -8.883 1 98.5 79 GLY B C 1
ATOM 2213 O O . GLY B 1 79 ? -6.758 -18.266 -10.086 1 98.5 79 GLY B O 1
ATOM 2214 N N . ILE B 1 80 ? -5.871 -17.891 -8.055 1 98.88 80 ILE B N 1
ATOM 2215 C CA . ILE B 1 80 ? -4.977 -16.812 -8.492 1 98.88 80 ILE B CA 1
ATOM 2216 C C . ILE B 1 80 ? -3.594 -17.016 -7.875 1 98.88 80 ILE B C 1
ATOM 2218 O O . ILE B 1 80 ? -3.477 -17.469 -6.73 1 98.88 80 ILE B O 1
ATOM 2222 N N . VAL B 1 81 ? -2.537 -16.844 -8.672 1 98.94 81 VAL B N 1
ATOM 2223 C CA . VAL B 1 81 ? -1.152 -16.781 -8.219 1 98.94 81 VAL B CA 1
ATOM 2224 C C . VAL B 1 81 ? -0.62 -15.367 -8.383 1 98.94 81 VAL B C 1
ATOM 2226 O O . VAL B 1 81 ? -0.605 -14.828 -9.492 1 98.94 81 VAL B O 1
ATOM 2229 N N . ILE B 1 82 ? -0.165 -14.789 -7.301 1 99 82 ILE B N 1
ATOM 2230 C CA . ILE B 1 82 ? 0.225 -13.383 -7.297 1 99 82 ILE B CA 1
ATOM 2231 C C . ILE B 1 82 ? 1.726 -13.266 -7.039 1 99 82 ILE B C 1
ATOM 2233 O O . ILE B 1 82 ? 2.234 -13.797 -6.047 1 99 82 ILE B O 1
ATOM 2237 N N . LEU B 1 83 ? 2.432 -12.68 -7.969 1 98.94 83 LEU B N 1
ATOM 2238 C CA . LEU B 1 83 ? 3.818 -12.289 -7.75 1 98.94 83 LEU B CA 1
ATOM 2239 C C . LEU B 1 83 ? 3.898 -10.93 -7.074 1 98.94 83 LEU B C 1
ATOM 2241 O O . LEU B 1 83 ? 3.582 -9.906 -7.688 1 98.94 83 LEU B O 1
ATOM 2245 N N . ALA B 1 84 ? 4.348 -10.906 -5.801 1 98.88 84 ALA B N 1
ATOM 2246 C CA . ALA B 1 84 ? 4.289 -9.68 -5.008 1 98.88 84 ALA B CA 1
ATOM 2247 C C . ALA B 1 84 ? 5.582 -9.477 -4.223 1 98.88 84 ALA B C 1
ATOM 2249 O O . ALA B 1 84 ? 5.613 -9.656 -3.004 1 98.88 84 ALA B O 1
ATOM 2250 N N . PRO B 1 85 ? 6.66 -9.031 -4.875 1 98.88 85 PRO B N 1
ATOM 2251 C CA . PRO B 1 85 ? 7.828 -8.625 -4.094 1 98.88 85 PRO B CA 1
ATOM 2252 C C . PRO B 1 85 ? 7.562 -7.395 -3.227 1 98.88 85 PRO B C 1
ATOM 2254 O O . PRO B 1 85 ? 6.641 -6.621 -3.508 1 98.88 85 PRO B O 1
ATOM 2257 N N . MET B 1 86 ? 8.344 -7.285 -2.148 1 98.5 86 MET B N 1
ATOM 2258 C CA . MET B 1 86 ? 8.227 -6.102 -1.306 1 98.5 86 MET B CA 1
ATOM 2259 C C . MET B 1 86 ? 8.844 -4.883 -1.984 1 98.5 86 MET B C 1
ATOM 2261 O O . MET B 1 86 ? 9.93 -4.973 -2.555 1 98.5 86 MET B O 1
ATOM 2265 N N . THR B 1 87 ? 8.164 -3.822 -2.027 1 98.06 87 THR B N 1
ATOM 2266 C CA . THR B 1 87 ? 8.641 -2.508 -2.451 1 98.06 87 THR B CA 1
ATOM 2267 C C . THR B 1 87 ? 8.367 -1.464 -1.372 1 98.06 87 THR B C 1
ATOM 2269 O O . THR B 1 87 ? 7.207 -1.163 -1.071 1 98.06 87 THR B O 1
ATOM 2272 N N . ASN B 1 88 ? 9.445 -0.959 -0.784 1 97.62 88 ASN B N 1
ATOM 2273 C CA . ASN B 1 88 ? 9.336 0.032 0.281 1 97.62 88 ASN B CA 1
ATOM 2274 C C . ASN B 1 88 ? 8.375 -0.423 1.375 1 97.62 88 ASN B C 1
ATOM 2276 O O . ASN B 1 88 ? 7.449 0.306 1.734 1 97.62 88 ASN B O 1
ATOM 2280 N N . PHE B 1 89 ? 8.617 -1.642 1.876 1 97.62 89 PHE B N 1
ATOM 2281 C CA . PHE B 1 89 ? 8.008 -2.229 3.064 1 97.62 89 PHE B CA 1
ATOM 2282 C C . PHE B 1 89 ? 6.527 -2.488 2.838 1 97.62 89 PHE B C 1
ATOM 2284 O O . PHE B 1 89 ? 5.75 -2.549 3.793 1 97.62 89 PHE B O 1
ATOM 2291 N N . ASN B 1 90 ? 6.074 -2.629 1.595 1 98.44 90 ASN B N 1
ATOM 2292 C CA . ASN B 1 90 ? 4.715 -2.977 1.186 1 98.44 90 ASN B CA 1
ATOM 2293 C C . ASN B 1 90 ? 4.707 -3.719 -0.148 1 98.44 90 ASN B C 1
ATOM 2295 O O . ASN B 1 90 ? 5.762 -3.947 -0.744 1 98.44 90 ASN B O 1
ATOM 2299 N N . TYR B 1 91 ? 3.502 -4.223 -0.548 1 98.81 91 TYR B N 1
ATOM 2300 C CA . TYR B 1 91 ? 3.406 -4.746 -1.906 1 98.81 91 TYR B CA 1
ATOM 2301 C C . TYR B 1 91 ? 3.477 -3.621 -2.932 1 98.81 91 TYR B C 1
ATOM 2303 O O . TYR B 1 91 ? 3.318 -2.449 -2.586 1 98.81 91 TYR B O 1
ATOM 2311 N N . PRO B 1 92 ? 3.799 -3.992 -4.215 1 98.88 92 PRO B N 1
ATOM 2312 C CA . PRO B 1 92 ? 4.016 -2.973 -5.246 1 98.88 92 PRO B CA 1
ATOM 2313 C C . PRO B 1 92 ? 2.783 -2.1 -5.477 1 98.88 92 PRO B C 1
ATOM 2315 O O . PRO B 1 92 ? 1.652 -2.562 -5.305 1 98.88 92 PRO B O 1
ATOM 2318 N N . ALA B 1 93 ? 3.047 -0.864 -5.93 1 98.88 93 ALA B N 1
ATOM 2319 C CA . ALA B 1 93 ? 1.975 0.095 -6.188 1 98.88 93 ALA B CA 1
ATOM 2320 C C . ALA B 1 93 ? 0.984 -0.454 -7.211 1 98.88 93 ALA B C 1
ATOM 2322 O O . ALA B 1 93 ? -0.221 -0.209 -7.109 1 98.88 93 ALA B O 1
ATOM 2323 N N . SER B 1 94 ? 1.51 -1.175 -8.195 1 98.88 94 SER B N 1
ATOM 2324 C CA . SER B 1 94 ? 0.631 -1.747 -9.203 1 98.88 94 SER B CA 1
ATOM 2325 C C . SER B 1 94 ? -0.366 -2.721 -8.586 1 98.88 94 SER B C 1
ATOM 2327 O O . SER B 1 94 ? -1.533 -2.758 -8.984 1 98.88 94 SER B O 1
ATOM 2329 N N . LEU B 1 95 ? 0.073 -3.488 -7.629 1 98.94 95 LEU B N 1
ATOM 2330 C CA . LEU B 1 95 ? -0.821 -4.414 -6.941 1 98.94 95 LEU B CA 1
ATOM 2331 C C . LEU B 1 95 ? -1.827 -3.656 -6.078 1 98.94 95 LEU B C 1
ATOM 2333 O O . LEU B 1 95 ? -2.994 -4.047 -5.996 1 98.94 95 LEU B O 1
ATOM 2337 N N . LYS B 1 96 ? -1.415 -2.564 -5.402 1 98.94 96 LYS B N 1
ATOM 2338 C CA . LYS B 1 96 ? -2.336 -1.715 -4.652 1 98.94 96 LYS B CA 1
ATOM 2339 C C . LYS B 1 96 ? -3.439 -1.169 -5.559 1 98.94 96 LYS B C 1
ATOM 2341 O O . LYS B 1 96 ? -4.605 -1.132 -5.168 1 98.94 96 LYS B O 1
ATOM 2346 N N . ASN B 1 97 ? -3.021 -0.71 -6.719 1 98.88 97 ASN B N 1
ATOM 2347 C CA . ASN B 1 97 ? -4.012 -0.233 -7.676 1 98.88 97 ASN B CA 1
ATOM 2348 C C . ASN B 1 97 ? -5.016 -1.324 -8.039 1 98.88 97 ASN B C 1
ATOM 2350 O O . ASN B 1 97 ? -6.223 -1.097 -8 1 98.88 97 ASN B O 1
ATOM 2354 N N . PHE B 1 98 ? -4.504 -2.518 -8.383 1 98.94 98 PHE B N 1
ATOM 2355 C CA . PHE B 1 98 ? -5.344 -3.654 -8.75 1 98.94 98 PHE B CA 1
ATOM 2356 C C . PHE B 1 98 ? -6.332 -3.977 -7.633 1 98.94 98 PHE B C 1
ATOM 2358 O O . PHE B 1 98 ? -7.531 -4.109 -7.879 1 98.94 98 PHE B O 1
ATOM 2365 N N . ILE B 1 99 ? -5.836 -4.047 -6.41 1 98.94 99 ILE B N 1
ATOM 2366 C CA . ILE B 1 99 ? -6.648 -4.336 -5.234 1 98.94 99 ILE B CA 1
ATOM 2367 C C . ILE B 1 99 ? -7.762 -3.297 -5.109 1 98.94 99 ILE B C 1
ATOM 2369 O O . ILE B 1 99 ? -8.922 -3.646 -4.887 1 98.94 99 ILE B O 1
ATOM 2373 N N . ASP B 1 100 ? -7.449 -2.053 -5.285 1 98.81 100 ASP B N 1
ATOM 2374 C CA . ASP B 1 100 ? -8.445 -0.996 -5.133 1 98.81 100 ASP B CA 1
ATOM 2375 C C . ASP B 1 100 ? -9.508 -1.079 -6.227 1 98.81 100 ASP B C 1
ATOM 2377 O O . ASP B 1 100 ? -10.641 -0.626 -6.039 1 98.81 100 ASP B O 1
ATOM 2381 N N . HIS B 1 101 ? -9.156 -1.66 -7.352 1 98.81 101 HIS B N 1
ATOM 2382 C CA . HIS B 1 101 ? -10.125 -1.831 -8.438 1 98.81 101 HIS B CA 1
ATOM 2383 C C . HIS B 1 101 ? -11.055 -3.004 -8.156 1 98.81 101 HIS B C 1
ATOM 2385 O O . HIS B 1 101 ? -12.211 -3.004 -8.609 1 98.81 101 HIS B O 1
ATOM 2391 N N . VAL B 1 102 ? -10.586 -4.016 -7.391 1 98.75 102 VAL B N 1
ATOM 2392 C CA . VAL B 1 102 ? -11.352 -5.258 -7.445 1 98.75 102 VAL B CA 1
ATOM 2393 C C . VAL B 1 102 ? -11.938 -5.562 -6.07 1 98.75 102 VAL B C 1
ATOM 2395 O O . VAL B 1 102 ? -12.828 -6.41 -5.945 1 98.75 102 VAL B O 1
ATOM 2398 N N . PHE B 1 103 ? -11.414 -4.984 -5.016 1 98.12 103 PHE B N 1
ATOM 2399 C CA . PHE B 1 103 ? -12.039 -5.102 -3.701 1 98.12 103 PHE B CA 1
ATOM 2400 C C . PHE B 1 103 ? -13.086 -4.008 -3.498 1 98.12 103 PHE B C 1
ATOM 2402 O O . PHE B 1 103 ? -12.781 -2.945 -2.953 1 98.12 103 PHE B O 1
ATOM 2409 N N . VAL B 1 104 ? -14.258 -4.285 -3.896 1 96.81 104 VAL B N 1
ATOM 2410 C CA . VAL B 1 104 ? -15.367 -3.34 -3.959 1 96.81 104 VAL B CA 1
ATOM 2411 C C . VAL B 1 104 ? -16.547 -3.869 -3.145 1 96.81 104 VAL B C 1
ATOM 2413 O O . VAL B 1 104 ? -16.922 -5.031 -3.281 1 96.81 104 VAL B O 1
ATOM 2416 N N . ALA B 1 105 ? -17.094 -3.021 -2.316 1 94 105 ALA B N 1
ATOM 2417 C CA . ALA B 1 105 ? -18.25 -3.375 -1.498 1 94 105 ALA B CA 1
ATOM 2418 C C . ALA B 1 105 ? -19.406 -3.871 -2.365 1 94 105 ALA B C 1
ATOM 2420 O O . ALA B 1 105 ? -19.656 -3.324 -3.441 1 94 105 ALA B O 1
ATOM 2421 N N . ASN B 1 106 ? -20.016 -4.871 -1.887 1 93.12 106 ASN B N 1
ATOM 2422 C CA . ASN B 1 106 ? -21.172 -5.508 -2.5 1 93.12 106 ASN B CA 1
ATOM 2423 C C . ASN B 1 106 ? -20.797 -6.242 -3.783 1 93.12 106 ASN B C 1
ATOM 2425 O O . ASN B 1 106 ? -21.672 -6.688 -4.531 1 93.12 106 ASN B O 1
ATOM 2429 N N . LYS B 1 107 ? -19.578 -6.312 -4.078 1 96.31 107 LYS B N 1
ATOM 2430 C CA . LYS B 1 107 ? -19.141 -7.094 -5.227 1 96.31 107 LYS B CA 1
ATOM 2431 C C . LYS B 1 107 ? -18.188 -8.211 -4.797 1 96.31 107 LYS B C 1
ATOM 2433 O O . LYS B 1 107 ? -18.406 -9.375 -5.117 1 96.31 107 LYS B O 1
ATOM 2438 N N . THR B 1 108 ? -17.156 -7.898 -4.043 1 97.56 108 THR B N 1
ATOM 2439 C CA . THR B 1 108 ? -16.234 -8.93 -3.598 1 97.56 108 THR B CA 1
ATOM 2440 C C . THR B 1 108 ? -16.328 -9.141 -2.09 1 97.56 108 THR B C 1
ATOM 2442 O O . THR B 1 108 ? -15.773 -10.094 -1.549 1 97.56 108 THR B O 1
ATOM 2445 N N . PHE B 1 109 ? -17 -8.281 -1.428 1 93.88 109 PHE B N 1
ATOM 2446 C CA . PHE B 1 109 ? -17.406 -8.445 -0.039 1 93.88 109 PHE B CA 1
ATOM 2447 C C . PHE B 1 109 ? -18.719 -7.703 0.238 1 93.88 109 PHE B C 1
ATOM 2449 O O . PHE B 1 109 ? -19.078 -6.793 -0.504 1 93.88 109 PHE B O 1
ATOM 2456 N N . GLN B 1 110 ? -19.344 -8.188 1.211 1 89.12 110 GLN B N 1
ATOM 2457 C CA . GLN B 1 110 ? -20.578 -7.516 1.623 1 89.12 110 GLN B CA 1
ATOM 2458 C C . GLN B 1 110 ? -20.344 -6.652 2.859 1 89.12 110 GLN B C 1
ATOM 2460 O O . GLN B 1 110 ? -19.672 -7.074 3.797 1 89.12 110 GLN B O 1
ATOM 2465 N N . ASP B 1 111 ? -20.875 -5.496 2.713 1 70.25 111 ASP B N 1
ATOM 2466 C CA . ASP B 1 111 ? -20.734 -4.535 3.805 1 70.25 111 ASP B CA 1
ATOM 2467 C C . ASP B 1 111 ? -21.484 -5 5.047 1 70.25 111 ASP B C 1
ATOM 2469 O O . ASP B 1 111 ? -22.516 -5.668 4.934 1 70.25 111 ASP B O 1
ATOM 2473 N N . LYS B 1 112 ? -20.953 -4.758 6.234 1 62 112 LYS B N 1
ATOM 2474 C CA . LYS B 1 112 ? -21.453 -5.188 7.535 1 62 112 LYS B CA 1
ATOM 2475 C C . LYS B 1 112 ? -22.875 -4.668 7.777 1 62 112 LYS B C 1
ATOM 2477 O O . LYS B 1 112 ? -23.625 -5.258 8.555 1 62 112 LYS B O 1
ATOM 2482 N N . TYR B 1 113 ? -23.156 -3.564 7.102 1 58.44 113 TYR B N 1
ATOM 2483 C CA . TYR B 1 113 ? -24.484 -2.992 7.328 1 58.44 113 TYR B CA 1
ATOM 2484 C C . TYR B 1 113 ? -25.578 -3.926 6.82 1 58.44 113 TYR B C 1
ATOM 2486 O O . TYR B 1 113 ? -26.734 -3.836 7.25 1 58.44 113 TYR B O 1
ATOM 2494 N N . VAL B 1 114 ? -25.094 -4.781 5.996 1 52.91 114 VAL B N 1
ATOM 2495 C CA . VAL B 1 114 ? -26 -5.785 5.445 1 52.91 114 VAL B CA 1
ATOM 2496 C C . VAL B 1 114 ? -26.016 -7.016 6.352 1 52.91 114 VAL B C 1
ATOM 2498 O O . VAL B 1 114 ? -27.062 -7.637 6.539 1 52.91 114 VAL B O 1
ATOM 2501 N N . THR B 1 115 ? -24.844 -7.211 6.852 1 50.94 115 THR B N 1
ATOM 2502 C CA . THR B 1 115 ? -24.734 -8.477 7.562 1 50.94 115 THR B CA 1
ATOM 2503 C C . THR B 1 115 ? -24.719 -8.258 9.07 1 50.94 115 THR B C 1
ATOM 2505 O O . THR B 1 115 ? -24.219 -9.094 9.828 1 50.94 115 THR B O 1
ATOM 2508 N N . LYS B 1 116 ? -25.672 -7.406 9.555 1 52.66 116 LYS B N 1
ATOM 2509 C CA . LYS B 1 116 ? -25.844 -7.16 10.984 1 52.66 116 LYS B CA 1
ATOM 2510 C C . LYS B 1 116 ? -24.516 -7.191 11.719 1 52.66 116 LYS B C 1
ATOM 2512 O O . LYS B 1 116 ? -24.375 -7.863 12.75 1 52.66 116 LYS B O 1
ATOM 2517 N N . GLY B 1 117 ? -23.547 -6.727 11.141 1 60.44 117 GLY B N 1
ATOM 2518 C CA . GLY B 1 117 ? -22.359 -6.453 11.938 1 60.44 117 GLY B CA 1
ATOM 2519 C C . GLY B 1 117 ? -21.125 -7.164 11.438 1 60.44 117 GLY B C 1
ATOM 2520 O O . GLY B 1 117 ? -20.016 -6.891 11.906 1 60.44 117 GLY B O 1
ATOM 2521 N N . ALA B 1 118 ? -21.281 -8.305 10.695 1 64.25 118 ALA B N 1
ATOM 2522 C CA . ALA B 1 118 ? -20.078 -8.984 10.227 1 64.25 118 ALA B CA 1
ATOM 2523 C C . ALA B 1 118 ? -19.922 -8.859 8.719 1 64.25 118 ALA B C 1
ATOM 2525 O O . ALA B 1 118 ? -20.922 -8.844 7.984 1 64.25 118 ALA B O 1
ATOM 2526 N N . SER B 1 119 ? -18.734 -8.445 8.297 1 77.31 119 SER B N 1
ATOM 2527 C CA . SER B 1 119 ? -18.453 -8.484 6.871 1 77.31 119 SER B CA 1
ATOM 2528 C C . SER B 1 119 ? -18.406 -9.922 6.352 1 77.31 119 SER B C 1
ATOM 2530 O O . SER B 1 119 ? -18 -10.828 7.07 1 77.31 119 SER B O 1
ATOM 2532 N N . LYS B 1 120 ? -19.078 -10.094 5.207 1 90.31 120 LYS B N 1
ATOM 2533 C CA . LYS B 1 120 ? -19.047 -11.398 4.547 1 90.31 120 LYS B CA 1
ATOM 2534 C C . LYS B 1 120 ? -18.266 -11.344 3.242 1 90.31 120 LYS B C 1
ATOM 2536 O O . LYS B 1 120 ? -18.547 -10.508 2.375 1 90.31 120 LYS B O 1
ATOM 2541 N N . GLY B 1 121 ? -17.328 -12.203 3.143 1 95.25 121 GLY B N 1
ATOM 2542 C CA . GLY B 1 121 ? -16.562 -12.289 1.911 1 95.25 121 GLY B CA 1
ATOM 2543 C C . GLY B 1 121 ? -17.297 -12.992 0.792 1 95.25 121 GLY B C 1
ATOM 2544 O O . GLY B 1 121 ? -18.078 -13.914 1.043 1 95.25 121 GLY B O 1
ATOM 2545 N N . LEU B 1 122 ? -17.031 -12.586 -0.448 1 96.62 122 LEU B N 1
ATOM 2546 C CA . LEU B 1 122 ? -17.797 -13.109 -1.574 1 96.62 122 LEU B CA 1
ATOM 2547 C C . LEU B 1 122 ? -16.891 -13.836 -2.561 1 96.62 122 LEU B C 1
ATOM 2549 O O . LEU B 1 122 ? -17.328 -14.242 -3.637 1 96.62 122 LEU B O 1
ATOM 2553 N N . LEU B 1 123 ? -15.633 -13.992 -2.271 1 98.12 123 LEU B N 1
ATOM 2554 C CA . LEU B 1 123 ? -14.695 -14.742 -3.102 1 98.12 123 LEU B CA 1
ATOM 2555 C C . LEU B 1 123 ? -14.391 -16.109 -2.488 1 98.12 123 LEU B C 1
ATOM 2557 O O . LEU B 1 123 ? -13.227 -16.5 -2.36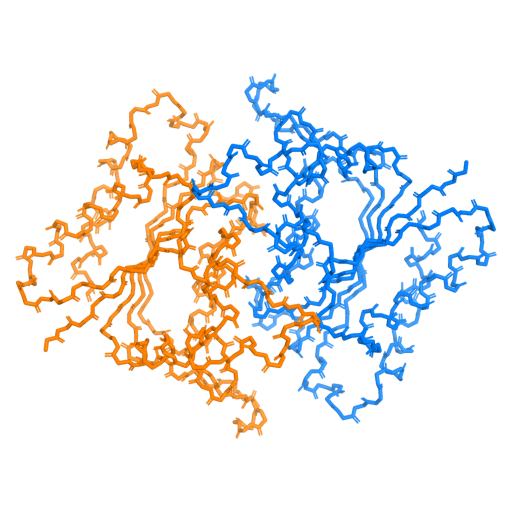9 1 98.12 123 LEU B O 1
ATOM 2561 N N . THR B 1 124 ? -15.367 -16.844 -2.119 1 96.62 124 THR B N 1
ATOM 2562 C CA . THR B 1 124 ? -15.25 -18.078 -1.366 1 96.62 124 THR B CA 1
ATOM 2563 C C . THR B 1 124 ? -14.734 -19.203 -2.258 1 96.62 124 THR B C 1
ATOM 2565 O O . THR B 1 124 ? -14.258 -20.234 -1.762 1 96.62 124 THR B O 1
ATOM 2568 N N . ASN B 1 125 ? -14.82 -19 -3.564 1 96 125 ASN B N 1
ATOM 2569 C CA . ASN B 1 125 ? -14.367 -20.016 -4.523 1 96 125 ASN B CA 1
ATOM 2570 C C . ASN B 1 125 ? -12.852 -19.969 -4.719 1 96 125 ASN B C 1
ATOM 2572 O O . ASN B 1 125 ? -12.258 -20.922 -5.191 1 96 125 ASN B O 1
ATOM 2576 N N . LEU B 1 126 ? -12.273 -18.844 -4.414 1 98.19 126 LEU B N 1
ATOM 2577 C CA . LEU B 1 126 ? -10.953 -18.484 -4.93 1 98.19 126 LEU B CA 1
ATOM 2578 C C . LEU B 1 126 ? -9.852 -19.062 -4.047 1 98.19 126 LEU B C 1
ATOM 2580 O O . LEU B 1 126 ? -9.852 -18.859 -2.834 1 98.19 126 LEU B O 1
ATOM 2584 N N . LYS B 1 127 ? -8.977 -19.844 -4.621 1 98.69 127 LYS B N 1
ATOM 2585 C CA . LYS B 1 127 ? -7.719 -20.219 -3.984 1 98.69 127 LYS B CA 1
ATOM 2586 C C . LYS B 1 127 ? -6.617 -19.219 -4.305 1 98.69 127 LYS B C 1
ATOM 2588 O O . LYS B 1 127 ? -6.492 -18.766 -5.445 1 98.69 127 LYS B O 1
ATOM 2593 N N . VAL B 1 128 ? -5.809 -18.875 -3.301 1 98.94 128 VAL B N 1
ATOM 2594 C CA . VAL B 1 128 ? -4.824 -17.828 -3.516 1 98.94 128 VAL B CA 1
ATOM 2595 C C . VAL B 1 128 ? -3.436 -18.328 -3.133 1 98.94 128 VAL B C 1
ATOM 2597 O O . VAL B 1 128 ? -3.252 -18.906 -2.061 1 98.94 128 VAL B O 1
ATOM 2600 N N . VAL B 1 129 ? -2.504 -18.172 -4.027 1 98.94 129 VAL B N 1
ATOM 2601 C CA . VAL B 1 129 ? -1.083 -18.344 -3.75 1 98.94 129 VAL B CA 1
ATOM 2602 C C . VAL B 1 129 ? -0.345 -17.031 -3.955 1 98.94 129 VAL B C 1
ATOM 2604 O O . VAL B 1 129 ? -0.516 -16.359 -4.98 1 98.94 129 VAL B O 1
ATOM 2607 N N . VAL B 1 130 ? 0.453 -16.641 -2.971 1 99 130 VAL B N 1
ATOM 2608 C CA . VAL B 1 130 ? 1.306 -15.461 -3.1 1 99 130 VAL B CA 1
ATOM 2609 C C . VAL B 1 130 ? 2.771 -15.883 -3.133 1 99 130 VAL B C 1
ATOM 2611 O O . VAL B 1 130 ? 3.248 -16.562 -2.223 1 99 130 VAL B O 1
ATOM 2614 N N . LEU B 1 131 ? 3.445 -15.578 -4.223 1 98.94 131 LEU B N 1
ATOM 2615 C CA . LEU B 1 131 ? 4.891 -15.703 -4.355 1 98.94 131 LEU B CA 1
ATOM 2616 C C . LEU B 1 131 ? 5.574 -14.359 -4.125 1 98.94 131 LEU B C 1
ATOM 2618 O O . LEU B 1 131 ? 5.402 -13.422 -4.91 1 98.94 131 LEU B O 1
ATOM 2622 N N . ALA B 1 132 ? 6.336 -14.289 -3.01 1 98.94 132 ALA B N 1
ATOM 2623 C CA . ALA B 1 132 ? 6.812 -13 -2.527 1 98.94 132 ALA B CA 1
ATOM 2624 C C . ALA B 1 132 ? 8.32 -13.023 -2.281 1 98.94 132 ALA B C 1
ATOM 2626 O O . ALA B 1 132 ? 8.93 -14.094 -2.244 1 98.94 132 ALA B O 1
ATOM 2627 N N . SER B 1 133 ? 8.906 -11.883 -2.182 1 98.81 133 SER B N 1
ATOM 2628 C CA . SER B 1 133 ? 10.297 -11.695 -1.802 1 98.81 133 SER B CA 1
ATOM 2629 C C . SER B 1 133 ? 10.492 -10.391 -1.035 1 98.81 133 SER B C 1
ATOM 2631 O O . SER B 1 133 ? 9.648 -9.492 -1.104 1 98.81 133 SER B O 1
ATOM 2633 N N . GLN B 1 134 ? 11.508 -10.344 -0.255 1 97.81 134 GLN B N 1
ATOM 2634 C CA . GLN B 1 134 ? 11.891 -9.117 0.44 1 97.81 134 GLN B CA 1
ATOM 2635 C C . GLN B 1 134 ? 13.391 -9.078 0.702 1 97.81 134 GLN B C 1
ATOM 2637 O O . GLN B 1 134 ? 14.039 -10.117 0.786 1 97.81 134 GLN B O 1
ATOM 2642 N N . GLY B 1 135 ? 13.867 -7.883 0.848 1 95.25 135 GLY B N 1
ATOM 2643 C CA . GLY B 1 135 ? 15.305 -7.688 1.01 1 95.25 135 GLY B CA 1
ATOM 2644 C C . GLY B 1 135 ? 15.805 -8.094 2.381 1 95.25 135 GLY B C 1
ATOM 2645 O O . GLY B 1 135 ? 16.781 -8.852 2.492 1 95.25 135 GLY B O 1
ATOM 2646 N N . ALA B 1 136 ? 15.164 -7.656 3.479 1 94.12 136 ALA B N 1
ATOM 2647 C CA . ALA B 1 136 ? 15.555 -7.93 4.859 1 94.12 136 ALA B CA 1
ATOM 2648 C C . ALA B 1 136 ? 15.008 -9.273 5.328 1 94.12 136 ALA B C 1
ATOM 2650 O O . ALA B 1 136 ? 14.031 -9.781 4.77 1 94.12 136 ALA B O 1
ATOM 2651 N N . PRO B 1 137 ? 15.617 -9.805 6.312 1 94.69 137 PRO B N 1
ATOM 2652 C CA . PRO B 1 137 ? 15.023 -11.008 6.914 1 94.69 137 PRO B CA 1
ATOM 2653 C C . PRO B 1 137 ? 13.617 -10.758 7.465 1 94.69 137 PRO B C 1
ATOM 2655 O O . PRO B 1 137 ? 13.336 -9.664 7.969 1 94.69 137 PRO B O 1
ATOM 2658 N N . LEU B 1 138 ? 12.859 -11.789 7.348 1 94.81 138 LEU B N 1
ATOM 2659 C CA . LEU B 1 138 ? 11.531 -11.727 7.953 1 94.81 138 LEU B CA 1
ATOM 2660 C C . LEU B 1 138 ? 11.633 -11.414 9.445 1 94.81 138 LEU B C 1
ATOM 2662 O O . LEU B 1 138 ? 12.477 -11.977 10.148 1 94.81 138 LEU B O 1
ATOM 2666 N N . GLY B 1 139 ? 10.844 -10.531 9.93 1 92.62 139 GLY B N 1
ATOM 2667 C CA . GLY B 1 139 ? 10.797 -10.242 11.352 1 92.62 139 GLY B CA 1
ATOM 2668 C C . GLY B 1 139 ? 11.555 -8.977 11.727 1 92.62 139 GLY B C 1
ATOM 2669 O O . GLY B 1 139 ? 11.359 -8.43 12.812 1 92.62 139 GLY B O 1
ATOM 2670 N N . TRP B 1 140 ? 12.461 -8.492 10.875 1 93.44 140 TRP B N 1
ATOM 2671 C CA . TRP B 1 140 ? 13.227 -7.285 11.188 1 93.44 140 TRP B CA 1
ATOM 2672 C C . TRP B 1 140 ? 12.305 -6.07 11.305 1 93.44 140 TRP B C 1
ATOM 2674 O O . TRP B 1 140 ? 12.555 -5.176 12.117 1 93.44 140 TRP B O 1
ATOM 2684 N N . TYR B 1 141 ? 11.328 -5.992 10.5 1 94.69 141 TYR B N 1
ATOM 2685 C CA . TYR B 1 141 ? 10.359 -4.898 10.461 1 94.69 141 TYR B CA 1
ATOM 2686 C C . TYR B 1 141 ? 8.938 -5.426 10.602 1 94.69 141 TYR B C 1
ATOM 2688 O O . TYR B 1 141 ? 8.211 -5.535 9.617 1 94.69 141 TYR B O 1
ATOM 2696 N N . PRO B 1 142 ? 8.484 -5.668 11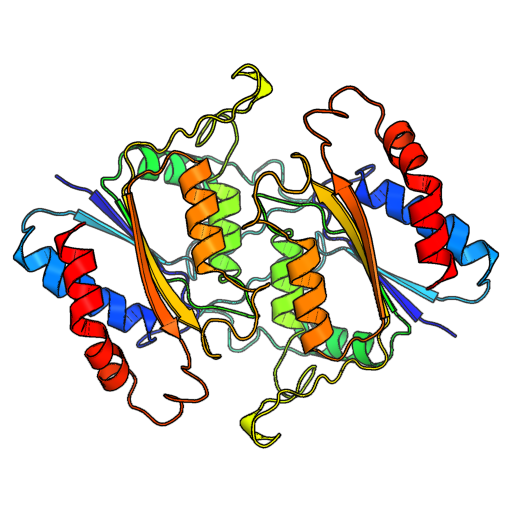.797 1 94.81 142 PRO B N 1
ATOM 2697 C CA . PRO B 1 142 ? 7.191 -6.324 12.016 1 94.81 142 PRO B CA 1
ATOM 2698 C C . PRO B 1 142 ? 6.016 -5.508 11.492 1 94.81 142 PRO B C 1
ATOM 2700 O O . PRO B 1 142 ? 4.953 -6.066 11.203 1 94.81 142 PRO B O 1
ATOM 2703 N N . TRP B 1 143 ? 6.223 -4.199 11.305 1 95.56 143 TRP B N 1
ATOM 2704 C CA . TRP B 1 143 ? 5.176 -3.311 10.805 1 95.56 143 TRP B CA 1
ATOM 2705 C C . TRP B 1 143 ? 5.055 -3.404 9.289 1 95.56 143 TRP B C 1
ATOM 2707 O O . TRP B 1 143 ? 4.191 -2.766 8.688 1 95.56 143 TRP B O 1
ATOM 2717 N N . ALA B 1 144 ? 5.93 -4.176 8.672 1 96 144 ALA B N 1
ATOM 2718 C CA . ALA B 1 144 ? 6.012 -4.281 7.219 1 96 144 ALA B CA 1
ATOM 2719 C C . ALA B 1 144 ? 5.824 -5.727 6.758 1 96 144 ALA B C 1
ATOM 2721 O O . ALA B 1 144 ? 6.723 -6.312 6.152 1 96 144 ALA B O 1
ATOM 2722 N N . ASP B 1 145 ? 4.754 -6.363 6.988 1 97.31 145 ASP B N 1
ATOM 2723 C CA . ASP B 1 145 ? 4.484 -7.73 6.555 1 97.31 145 ASP B CA 1
ATOM 2724 C C . ASP B 1 145 ? 3.449 -7.754 5.43 1 97.31 145 ASP B C 1
ATOM 2726 O O . ASP B 1 145 ? 2.262 -7.973 5.68 1 97.31 145 ASP B O 1
ATOM 2730 N N . HIS B 1 146 ? 4.004 -7.582 4.172 1 98.56 146 HIS B N 1
ATOM 2731 C CA . HIS B 1 146 ? 3.119 -7.426 3.021 1 98.56 146 HIS B CA 1
ATOM 2732 C C . HIS B 1 146 ? 2.385 -8.727 2.711 1 98.56 146 HIS B C 1
ATOM 2734 O O . HIS B 1 146 ? 1.267 -8.703 2.193 1 98.56 146 HIS B O 1
ATOM 2740 N N . VAL B 1 147 ? 2.957 -9.883 3.033 1 98.69 147 VAL B N 1
ATOM 2741 C CA . VAL B 1 147 ? 2.311 -11.172 2.787 1 98.69 147 VAL B CA 1
ATOM 2742 C C . VAL B 1 147 ? 1.143 -11.352 3.752 1 98.69 147 VAL B C 1
ATOM 2744 O O . VAL B 1 147 ? 0.05 -11.758 3.346 1 98.69 147 VAL B O 1
ATOM 2747 N N . SER B 1 148 ? 1.355 -11.039 5.031 1 98.31 148 SER B N 1
ATOM 2748 C CA . SER B 1 148 ? 0.284 -11.125 6.02 1 98.31 148 SER B CA 1
ATOM 2749 C C . SER B 1 148 ? -0.857 -10.172 5.676 1 98.31 148 SER B C 1
ATOM 2751 O O . SER B 1 148 ? -2.027 -10.5 5.883 1 98.31 148 SER B O 1
ATOM 2753 N N . ASN B 1 149 ? -0.509 -9 5.203 1 98.44 149 ASN B N 1
ATOM 2754 C CA . ASN B 1 149 ? -1.538 -8.062 4.777 1 98.44 149 ASN B CA 1
ATOM 2755 C C . ASN B 1 149 ? -2.41 -8.648 3.67 1 98.44 149 ASN B C 1
ATOM 2757 O O . ASN B 1 149 ? -3.639 -8.594 3.746 1 98.44 149 ASN B O 1
ATOM 2761 N N . LEU B 1 150 ? -1.754 -9.25 2.695 1 98.88 150 LEU B N 1
ATOM 2762 C CA . LEU B 1 150 ? -2.484 -9.844 1.582 1 98.88 150 LEU B CA 1
ATOM 2763 C C . LEU B 1 150 ? -3.342 -11.008 2.061 1 98.88 150 LEU B C 1
ATOM 2765 O O . LEU B 1 150 ? -4.477 -11.18 1.609 1 98.88 150 LEU B O 1
ATOM 2769 N N . LYS B 1 151 ? -2.793 -11.812 2.967 1 98.81 151 LYS B N 1
ATOM 2770 C CA . LYS B 1 151 ? -3.566 -12.914 3.529 1 98.81 151 LYS B CA 1
ATOM 2771 C C . LYS B 1 151 ? -4.832 -12.406 4.215 1 98.81 151 LYS B C 1
ATOM 2773 O O . LYS B 1 151 ? -5.922 -12.938 3.998 1 98.81 151 LYS B O 1
ATOM 2778 N N . GLY B 1 152 ? -4.652 -11.383 5.039 1 98.31 152 GLY B N 1
ATOM 2779 C CA . GLY B 1 152 ? -5.797 -10.789 5.715 1 98.31 152 GLY B CA 1
ATOM 2780 C C . GLY B 1 152 ? -6.828 -10.227 4.758 1 98.31 152 GLY B C 1
ATOM 2781 O O . GLY B 1 152 ? -8.031 -10.43 4.934 1 98.31 152 GLY B O 1
ATOM 2782 N N . LEU B 1 153 ? -6.391 -9.492 3.742 1 98.19 153 LEU B N 1
ATOM 2783 C CA . LEU B 1 153 ? -7.254 -8.852 2.754 1 98.19 153 LEU B CA 1
ATOM 2784 C C . LEU B 1 153 ? -8.094 -9.891 2.018 1 98.19 153 LEU B C 1
ATOM 2786 O O . LEU B 1 153 ? -9.312 -9.75 1.912 1 98.19 153 LEU B O 1
ATOM 2790 N N . PHE B 1 154 ? -7.43 -10.945 1.525 1 98.62 154 PHE B N 1
ATOM 2791 C CA . PHE B 1 154 ? -8.156 -11.977 0.793 1 98.62 154 PHE B CA 1
ATOM 2792 C C . PHE B 1 154 ? -9.062 -12.766 1.729 1 98.62 154 PHE B C 1
ATOM 2794 O O . PHE B 1 154 ? -10.148 -13.188 1.336 1 98.62 154 PHE B O 1
ATOM 2801 N N . GLY B 1 155 ? -8.562 -13.008 2.941 1 97.81 155 GLY B N 1
ATOM 2802 C CA . GLY B 1 155 ? -9.43 -13.617 3.938 1 97.81 155 GLY B CA 1
ATOM 2803 C C . GLY B 1 155 ? -10.695 -12.82 4.188 1 97.81 155 GLY B C 1
ATOM 2804 O O . GLY B 1 155 ? -11.789 -13.391 4.293 1 97.81 155 GLY B O 1
ATOM 2805 N N . PHE B 1 156 ? -10.539 -11.539 4.262 1 96.38 156 PHE B N 1
ATOM 2806 C CA . PHE B 1 156 ? -11.68 -10.641 4.43 1 96.38 156 PHE B CA 1
ATOM 2807 C C . PHE B 1 156 ? -12.68 -10.812 3.291 1 96.38 156 PHE B C 1
ATOM 2809 O O . PHE B 1 156 ? -13.891 -10.734 3.504 1 96.38 156 PHE B O 1
ATOM 2816 N N . ALA B 1 157 ? -12.164 -11.078 2.104 1 97.31 157 ALA B N 1
ATOM 2817 C CA . ALA B 1 157 ? -13.016 -11.211 0.921 1 97.31 157 ALA B CA 1
ATOM 2818 C C . ALA B 1 157 ? -13.57 -12.625 0.799 1 97.31 157 ALA B C 1
ATOM 2820 O O . ALA B 1 157 ? -14.242 -12.953 -0.183 1 97.31 157 ALA B O 1
ATOM 2821 N N . GLY B 1 158 ? -13.273 -13.547 1.758 1 97.44 158 GLY B N 1
ATOM 2822 C CA . GLY B 1 158 ? -13.93 -14.844 1.799 1 97.44 158 GLY B CA 1
ATOM 2823 C C . GLY B 1 158 ? -13.023 -15.992 1.388 1 97.44 158 GLY B C 1
ATOM 2824 O O . GLY B 1 158 ? -13.43 -17.156 1.398 1 97.44 158 GLY B O 1
ATOM 2825 N N . VAL B 1 159 ? -11.828 -15.664 1.064 1 98.38 159 VAL B N 1
ATOM 2826 C CA . VAL B 1 159 ? -10.875 -16.688 0.666 1 98.38 159 VAL B CA 1
ATOM 2827 C C . VAL B 1 159 ? -10.508 -17.547 1.869 1 98.38 159 VAL B C 1
ATOM 2829 O O . VAL B 1 159 ? -10.141 -17.031 2.926 1 98.38 159 VAL B O 1
ATOM 2832 N N . THR B 1 160 ? -10.562 -18.844 1.701 1 97.69 160 THR B N 1
ATOM 2833 C CA . THR B 1 160 ? -10.273 -19.766 2.797 1 97.69 160 THR B CA 1
ATOM 2834 C C . THR B 1 160 ? -8.992 -20.547 2.527 1 97.69 160 THR B C 1
ATOM 2836 O O . THR B 1 160 ? -8.383 -21.078 3.451 1 97.69 160 THR B O 1
ATOM 2839 N N . HIS B 1 161 ? -8.648 -20.672 1.268 1 98.62 161 HIS B N 1
ATOM 2840 C CA . HIS B 1 161 ? -7.383 -21.297 0.905 1 98.62 161 HIS B CA 1
ATOM 2841 C C . HIS B 1 161 ? -6.352 -20.25 0.48 1 98.62 161 HIS B C 1
ATOM 2843 O O . HIS B 1 161 ? -6.441 -19.703 -0.618 1 98.62 161 HIS B O 1
ATOM 2849 N N . PHE B 1 162 ? -5.387 -20 1.352 1 98.81 162 PHE B N 1
ATOM 2850 C CA . PHE B 1 162 ? -4.301 -19.062 1.106 1 98.81 162 PHE B CA 1
ATOM 2851 C C . PHE B 1 162 ? -2.955 -19.688 1.457 1 98.81 162 PHE B C 1
ATOM 2853 O O . PHE B 1 162 ? -2.758 -20.156 2.576 1 98.81 162 PHE B O 1
ATOM 2860 N N . GLU B 1 163 ? -2.062 -19.719 0.523 1 98.81 163 GLU B N 1
ATOM 2861 C CA . GLU B 1 163 ? -0.686 -20.156 0.744 1 98.81 163 GLU B CA 1
ATOM 2862 C C . GLU B 1 163 ? 0.31 -19.141 0.183 1 98.81 163 GLU B C 1
ATOM 2864 O O . GLU B 1 163 ? -0.032 -18.344 -0.699 1 98.81 163 GLU B O 1
ATOM 2869 N N . SER B 1 164 ? 1.501 -19.188 0.722 1 98.88 164 SER B N 1
ATOM 2870 C CA . SER B 1 164 ? 2.527 -18.281 0.217 1 98.88 164 SER B CA 1
ATOM 2871 C C . SER B 1 164 ? 3.91 -18.906 0.288 1 98.88 164 SER B C 1
ATOM 2873 O O . SER B 1 164 ? 4.121 -19.875 1.029 1 98.88 164 SER B O 1
ATOM 2875 N N . VAL B 1 165 ? 4.754 -18.5 -0.56 1 98.94 165 VAL B N 1
ATOM 2876 C CA . VAL B 1 165 ? 6.195 -18.703 -0.476 1 98.94 165 VAL B CA 1
ATOM 2877 C C . VAL B 1 165 ? 6.906 -17.344 -0.442 1 98.94 165 VAL B C 1
ATOM 2879 O O . VAL B 1 165 ? 6.684 -16.5 -1.311 1 98.94 165 VAL B O 1
ATOM 2882 N N . LEU B 1 166 ? 7.645 -17.125 0.578 1 98.88 166 LEU B N 1
ATOM 2883 C CA . LEU B 1 166 ? 8.391 -15.891 0.734 1 98.88 166 LEU B CA 1
ATOM 2884 C C . LEU B 1 166 ? 9.891 -16.156 0.744 1 98.88 166 LEU B C 1
ATOM 2886 O O . LEU B 1 166 ? 10.383 -16.922 1.573 1 98.88 166 LEU B O 1
ATOM 2890 N N . ILE B 1 167 ? 10.586 -15.602 -0.229 1 98.81 167 ILE B N 1
ATOM 2891 C CA . ILE B 1 167 ? 12.039 -15.523 -0.143 1 98.81 167 ILE B CA 1
ATOM 2892 C C . ILE B 1 167 ? 12.445 -14.211 0.52 1 98.81 167 ILE B C 1
ATOM 2894 O O . ILE B 1 167 ? 12.344 -13.148 -0.088 1 98.81 167 ILE B O 1
ATOM 2898 N N . ASP B 1 168 ? 12.867 -14.273 1.759 1 97.88 168 ASP B N 1
ATOM 2899 C CA . ASP B 1 168 ? 13.383 -13.102 2.459 1 97.88 168 ASP B CA 1
ATOM 2900 C C . ASP B 1 168 ? 14.906 -13.047 2.395 1 97.88 168 ASP B C 1
ATOM 2902 O O . ASP B 1 168 ? 15.539 -13.898 1.767 1 97.88 168 ASP B O 1
ATOM 2906 N N . ASP B 1 169 ? 15.516 -11.945 2.865 1 96.31 169 ASP B N 1
ATOM 2907 C CA . ASP B 1 169 ? 16.953 -11.812 3.057 1 96.31 169 ASP B CA 1
ATOM 2908 C C . ASP B 1 169 ? 17.688 -11.719 1.717 1 96.31 169 ASP B C 1
ATOM 2910 O O . ASP B 1 169 ? 18.844 -12.094 1.609 1 96.31 169 ASP B O 1
ATOM 2914 N N . THR B 1 170 ? 16.984 -11.258 0.687 1 96.69 170 THR B N 1
ATOM 2915 C CA . THR B 1 170 ? 17.547 -11.234 -0.661 1 96.69 170 THR B CA 1
ATOM 2916 C C . THR B 1 170 ? 18.688 -10.234 -0.758 1 96.69 170 THR B C 1
ATOM 2918 O O . THR B 1 170 ? 19.547 -10.352 -1.629 1 96.69 170 THR B O 1
ATOM 2921 N N . LYS B 1 171 ? 18.734 -9.234 0.195 1 92.94 171 LYS B N 1
ATOM 2922 C CA . LYS B 1 171 ? 19.734 -8.172 0.084 1 92.94 171 LYS B CA 1
ATOM 2923 C C . LYS B 1 171 ? 20.828 -8.344 1.124 1 92.94 171 LYS B C 1
ATOM 2925 O O . LYS B 1 171 ? 21.719 -7.492 1.246 1 92.94 171 LYS B O 1
ATOM 2930 N N . ILE B 1 172 ? 20.766 -9.328 1.897 1 92.06 172 ILE B N 1
ATOM 2931 C CA . ILE B 1 172 ? 21.797 -9.555 2.914 1 92.06 172 ILE B CA 1
ATOM 2932 C C . ILE B 1 172 ? 22.391 -10.953 2.74 1 92.06 172 ILE B C 1
ATOM 2934 O O . ILE B 1 172 ? 23.5 -11.102 2.205 1 92.06 172 ILE B O 1
ATOM 2938 N N . LEU B 1 173 ? 21.594 -11.984 3.104 1 93.94 173 LEU B N 1
ATOM 2939 C CA . LEU B 1 173 ? 22.094 -13.352 3.053 1 93.94 173 LEU B CA 1
ATOM 2940 C C . LEU B 1 173 ? 22.344 -13.789 1.613 1 93.94 173 LEU B C 1
ATOM 2942 O O . LEU B 1 173 ? 23.328 -14.477 1.329 1 93.94 173 LEU B O 1
ATOM 2946 N N . TYR B 1 174 ? 21.438 -13.398 0.696 1 96.56 174 TYR B N 1
ATOM 2947 C CA . TYR B 1 174 ? 21.484 -13.945 -0.653 1 96.56 174 TYR B CA 1
ATOM 2948 C C . TYR B 1 174 ? 22.016 -12.914 -1.646 1 96.56 174 TYR B C 1
ATOM 2950 O O . TYR B 1 174 ? 21.906 -13.109 -2.859 1 96.56 174 TYR B O 1
ATOM 2958 N N . LYS B 1 175 ? 22.562 -11.82 -1.162 1 92.5 175 LYS B N 1
ATOM 2959 C CA . LYS B 1 175 ? 22.906 -10.672 -1.993 1 92.5 175 LYS B CA 1
ATOM 2960 C C . LYS B 1 175 ? 23.859 -11.07 -3.109 1 92.5 175 LYS B C 1
ATOM 2962 O O . LYS B 1 175 ? 23.812 -10.523 -4.211 1 92.5 175 LYS B O 1
ATOM 2967 N N . ASP B 1 176 ? 24.703 -12.055 -2.928 1 93.81 176 ASP B N 1
ATOM 2968 C CA . ASP B 1 176 ? 25.734 -12.406 -3.896 1 93.81 176 ASP B CA 1
ATOM 2969 C C . ASP B 1 176 ? 25.453 -13.773 -4.523 1 93.81 176 ASP B C 1
ATOM 2971 O O . ASP B 1 176 ? 26.328 -14.359 -5.16 1 93.81 176 ASP B O 1
ATOM 2975 N N . LYS B 1 177 ? 24.281 -14.258 -4.312 1 96.38 177 LYS B N 1
ATOM 2976 C CA . LYS B 1 177 ? 23.938 -15.57 -4.848 1 96.38 177 LYS B CA 1
ATOM 2977 C C . LYS B 1 177 ? 23.156 -15.438 -6.152 1 96.38 177 LYS B C 1
ATOM 2979 O O . LYS B 1 177 ? 22.469 -14.43 -6.379 1 96.38 177 LYS B O 1
ATOM 2984 N N . ASN B 1 178 ? 23.375 -16.516 -6.922 1 97.38 178 ASN B N 1
ATOM 2985 C CA . ASN B 1 178 ? 22.516 -16.641 -8.086 1 97.38 178 ASN B CA 1
ATOM 2986 C C . ASN B 1 178 ? 21.062 -16.844 -7.684 1 97.38 178 ASN B C 1
ATOM 2988 O O . ASN B 1 178 ? 20.75 -17.672 -6.82 1 97.38 178 ASN B O 1
ATOM 2992 N N . LYS B 1 179 ? 20.141 -16.094 -8.289 1 98.06 179 LYS B N 1
ATOM 2993 C CA . LYS B 1 179 ? 18.734 -16.109 -7.883 1 98.06 179 LYS B CA 1
ATOM 2994 C C . LYS B 1 179 ? 18.156 -17.516 -8.023 1 98.06 179 LYS B C 1
ATOM 2996 O O . LYS B 1 179 ? 17.359 -17.953 -7.188 1 98.06 179 LYS B O 1
ATOM 3001 N N . GLN B 1 180 ? 18.547 -18.203 -9.125 1 98.12 180 GLN B N 1
ATOM 3002 C CA . GLN B 1 180 ? 18.031 -19.547 -9.328 1 98.12 180 GLN B CA 1
ATOM 3003 C C . GLN B 1 180 ? 18.469 -20.484 -8.203 1 98.12 180 GLN B C 1
ATOM 3005 O O . GLN B 1 180 ? 17.688 -21.328 -7.742 1 98.12 180 GLN B O 1
ATOM 3010 N N . GLU B 1 181 ? 19.672 -20.328 -7.785 1 98.19 181 GLU B N 1
ATOM 3011 C CA . GLU B 1 181 ? 20.188 -21.125 -6.68 1 98.19 181 GLU B CA 1
ATOM 3012 C C . GLU B 1 181 ? 19.391 -20.875 -5.402 1 98.19 181 GLU B C 1
ATOM 3014 O O . GLU B 1 181 ? 19.109 -21.797 -4.637 1 98.19 181 GLU B O 1
ATOM 3019 N N . VAL B 1 182 ? 19.109 -19.609 -5.188 1 98.75 182 VAL B N 1
ATOM 3020 C CA . VAL B 1 182 ? 18.328 -19.25 -4.004 1 98.75 182 VAL B CA 1
ATOM 3021 C C . VAL B 1 182 ? 16.938 -19.875 -4.094 1 98.75 182 VAL B C 1
ATOM 3023 O O . VAL B 1 182 ? 16.453 -20.469 -3.129 1 98.75 182 VAL B O 1
ATOM 3026 N N . VAL B 1 183 ? 16.281 -19.812 -5.227 1 98.75 183 VAL B N 1
ATOM 3027 C CA . VAL B 1 183 ? 14.945 -20.359 -5.426 1 98.75 183 VAL B CA 1
ATOM 3028 C C . VAL B 1 183 ? 14.969 -21.875 -5.191 1 98.75 183 VAL B C 1
ATOM 3030 O O . VAL B 1 183 ? 14.031 -22.438 -4.629 1 98.75 183 VAL B O 1
ATOM 3033 N N . ASP B 1 184 ? 16.094 -22.531 -5.594 1 98.44 184 ASP B N 1
ATOM 3034 C CA . ASP B 1 184 ? 16.234 -23.969 -5.41 1 98.44 184 ASP B CA 1
ATOM 3035 C C . ASP B 1 184 ? 16.219 -24.328 -3.928 1 98.44 184 ASP B C 1
ATOM 3037 O O . ASP B 1 184 ? 15.766 -25.422 -3.555 1 98.44 184 ASP B O 1
ATOM 3041 N N . LEU B 1 185 ? 16.672 -23.391 -3.1 1 98.56 185 LEU B N 1
ATOM 3042 C CA . LEU B 1 185 ? 16.641 -23.625 -1.659 1 98.56 185 LEU B CA 1
ATOM 3043 C C . LEU B 1 185 ? 15.195 -23.672 -1.148 1 98.56 185 LEU B C 1
ATOM 3045 O O . LEU B 1 185 ? 14.938 -24.234 -0.077 1 98.56 185 LEU B O 1
ATOM 3049 N N . PHE B 1 186 ? 14.281 -23.125 -1.913 1 98.69 186 PHE B N 1
ATOM 3050 C CA . PHE B 1 186 ? 12.875 -23.062 -1.511 1 98.69 186 PHE B CA 1
ATOM 3051 C C . PHE B 1 186 ? 12.039 -24.031 -2.322 1 98.69 186 PHE B C 1
ATOM 3053 O O . PHE B 1 186 ? 10.805 -24 -2.273 1 98.69 186 PHE B O 1
ATOM 3060 N N . ALA B 1 187 ? 12.648 -24.922 -3.029 1 98.25 187 ALA B N 1
ATOM 3061 C CA . ALA B 1 187 ? 12 -25.828 -3.967 1 98.25 187 ALA B CA 1
ATOM 3062 C C . ALA B 1 187 ? 10.93 -26.672 -3.266 1 98.25 187 ALA B C 1
ATOM 3064 O O . ALA B 1 187 ? 9.805 -26.781 -3.76 1 98.25 187 ALA B O 1
ATOM 3065 N N . HIS B 1 188 ? 11.242 -27.219 -2.148 1 98.5 188 HIS B N 1
ATOM 3066 C CA . HIS B 1 188 ? 10.305 -28.078 -1.434 1 98.5 188 HIS B CA 1
ATOM 3067 C C . HIS B 1 188 ? 9.031 -27.312 -1.062 1 98.5 188 HIS B C 1
ATOM 3069 O O . HIS B 1 188 ? 7.926 -27.828 -1.224 1 98.5 188 HIS B O 1
ATOM 3075 N N . LYS B 1 189 ? 9.25 -26.109 -0.574 1 98.75 189 LYS B N 1
ATOM 3076 C CA . LYS B 1 189 ? 8.109 -25.297 -0.179 1 98.75 189 LYS B CA 1
ATOM 3077 C C . LYS B 1 189 ? 7.242 -24.938 -1.385 1 98.75 189 LYS B C 1
ATOM 3079 O O . LYS B 1 189 ? 6.016 -25.016 -1.314 1 98.75 189 LYS B O 1
ATOM 3084 N N . VAL B 1 190 ? 7.828 -24.562 -2.488 1 98.81 190 VAL B N 1
ATOM 3085 C CA . VAL B 1 190 ? 7.094 -24.219 -3.701 1 98.81 190 VAL B CA 1
ATOM 3086 C C . VAL B 1 190 ? 6.32 -25.438 -4.203 1 98.81 190 VAL B C 1
ATOM 3088 O O . VAL B 1 190 ? 5.148 -25.328 -4.574 1 98.81 190 VAL B O 1
ATOM 3091 N N . ASP B 1 191 ? 6.98 -26.578 -4.234 1 98.62 191 ASP B N 1
ATOM 3092 C CA . ASP B 1 191 ? 6.352 -27.812 -4.703 1 98.62 191 ASP B CA 1
ATOM 3093 C C . ASP B 1 191 ? 5.168 -28.203 -3.824 1 98.62 191 ASP B C 1
ATOM 3095 O O . ASP B 1 191 ? 4.129 -28.625 -4.328 1 98.62 191 ASP B O 1
ATOM 3099 N N . GLN B 1 192 ? 5.324 -28.047 -2.543 1 98.69 192 GLN B N 1
ATOM 3100 C CA . GLN B 1 192 ? 4.23 -28.328 -1.619 1 98.69 192 GLN B CA 1
ATOM 3101 C C . GLN B 1 192 ? 3.035 -27.422 -1.88 1 98.69 192 GLN B C 1
ATOM 3103 O O . GLN B 1 192 ? 1.894 -27.891 -1.923 1 98.69 192 GLN B O 1
ATOM 3108 N N . VAL B 1 193 ? 3.283 -26.141 -2.07 1 98.81 193 VAL B N 1
ATOM 3109 C CA . VAL B 1 193 ? 2.223 -25.172 -2.336 1 98.81 193 VAL B CA 1
ATOM 3110 C C . VAL B 1 193 ? 1.531 -25.516 -3.654 1 98.81 193 VAL B C 1
ATOM 3112 O O . VAL B 1 193 ? 0.303 -25.469 -3.748 1 98.81 193 VAL B O 1
ATOM 3115 N N . ALA B 1 194 ? 2.295 -25.844 -4.648 1 98.5 194 ALA B N 1
ATOM 3116 C CA . ALA B 1 194 ? 1.749 -26.203 -5.953 1 98.5 194 ALA B CA 1
ATOM 3117 C C . ALA B 1 194 ? 0.867 -27.453 -5.844 1 98.5 194 ALA B C 1
ATOM 3119 O O . ALA B 1 194 ? -0.216 -27.5 -6.434 1 98.5 194 ALA B O 1
ATOM 3120 N N . ASN B 1 195 ? 1.327 -28.438 -5.09 1 97.69 195 ASN B N 1
ATOM 3121 C CA . ASN B 1 195 ? 0.602 -29.688 -4.938 1 97.69 195 ASN B CA 1
ATOM 3122 C C . ASN B 1 195 ? -0.696 -29.5 -4.16 1 97.69 195 ASN B C 1
ATOM 3124 O O . ASN B 1 195 ? -1.678 -30.203 -4.395 1 97.69 195 ASN B O 1
ATOM 3128 N N . ASN B 1 196 ? -0.695 -28.547 -3.227 1 97.31 196 ASN B N 1
ATOM 3129 C CA . ASN B 1 196 ? -1.868 -28.281 -2.404 1 97.31 196 ASN B CA 1
ATOM 3130 C C . ASN B 1 196 ? -2.875 -27.391 -3.137 1 97.31 196 ASN B C 1
ATOM 3132 O O . ASN B 1 196 ? -4.012 -27.234 -2.688 1 97.31 196 ASN B O 1
ATOM 3136 N N . PHE B 1 197 ? -2.406 -26.812 -4.188 1 96.44 197 PHE B N 1
ATOM 3137 C CA . PHE B 1 197 ? -3.225 -25.828 -4.898 1 96.44 197 PHE B CA 1
ATOM 3138 C C . PHE B 1 197 ? -4.273 -26.531 -5.758 1 96.44 197 PHE B C 1
ATOM 3140 O O . PHE B 1 197 ? -5.422 -26.078 -5.824 1 96.44 197 PHE B O 1
#

InterPro domains:
  IPR003680 Flavodoxin-like fold [PF02525] (2-179)
  IPR023048 NADH:quinone oxidoreductase, FMN-dependent [MF_01216] (2-197)
  IPR029039 Flavoprotein-like superfamily [G3DSA:3.40.50.360] (1-197)
  IPR029039 Flavoprotein-like superfamily [SSF52218] (1-197)
  IPR050104 FMN-dependent NADH:quinone oxidoreductase, azoreductase type 1 [PTHR43741] (1-197)